Protein AF-0000000079815671 (afdb_homodimer)

Structure (mmCIF, N/CA/C/O backbone):
data_AF-0000000079815671-model_v1
#
loop_
_entity.id
_entity.type
_entity.pdbx_description
1 polymer '3-carboxyethylcatechol 2,3-dioxygenase'
#
loop_
_atom_site.group_PDB
_atom_site.id
_atom_site.type_symbol
_atom_site.label_atom_id
_atom_site.label_alt_id
_atom_site.label_comp_id
_atom_site.label_asym_id
_atom_site.label_entity_id
_atom_site.label_seq_id
_atom_site.pdbx_PDB_ins_code
_atom_site.Cartn_x
_atom_site.Cartn_y
_atom_site.Cartn_z
_atom_site.occupancy
_atom_site.B_iso_or_equiv
_atom_site.auth_seq_id
_atom_site.auth_comp_id
_atom_site.auth_asym_id
_atom_site.auth_atom_id
_atom_site.pdbx_PDB_model_num
ATOM 1 N N . MET A 1 1 ? -19.844 39.438 29.562 1 23.42 1 MET A N 1
ATOM 2 C CA . MET A 1 1 ? -19.922 39.5 28.094 1 23.42 1 MET A CA 1
ATOM 3 C C . MET A 1 1 ? -18.531 39.625 27.469 1 23.42 1 MET A C 1
ATOM 5 O O . MET A 1 1 ? -17.984 40.719 27.375 1 23.42 1 MET A O 1
ATOM 9 N N . ASP A 1 2 ? -17.484 38.938 27.938 1 27.78 2 ASP A N 1
ATOM 10 C CA . ASP A 1 2 ? -16.016 39.031 27.875 1 27.78 2 ASP A CA 1
ATOM 11 C C . ASP A 1 2 ? -15.547 39.156 26.422 1 27.78 2 ASP A C 1
ATOM 13 O O . ASP A 1 2 ? -15.938 38.375 25.562 1 27.78 2 ASP A O 1
ATOM 17 N N . GLY A 1 3 ? -15.336 40.375 25.938 1 29.77 3 GLY A N 1
ATOM 18 C CA . GLY A 1 3 ? -15.031 40.969 24.656 1 29.77 3 GLY A CA 1
ATOM 19 C C . GLY A 1 3 ? -14 40.188 23.859 1 29.77 3 GLY A C 1
ATOM 20 O O . GLY A 1 3 ? -12.812 40.188 24.203 1 29.77 3 GLY A O 1
ATOM 21 N N . ALA A 1 4 ? -14.164 39 23.328 1 38.28 4 ALA A N 1
ATOM 22 C CA . ALA A 1 4 ? -13.406 38.062 22.484 1 38.28 4 ALA A CA 1
ATOM 23 C C . ALA A 1 4 ? -12.594 38.812 21.438 1 38.28 4 ALA A C 1
ATOM 25 O O . ALA A 1 4 ? -13.141 39.656 20.703 1 38.28 4 ALA A O 1
ATOM 26 N N . ASN A 1 5 ? -11.336 39.25 21.562 1 38.53 5 ASN A N 1
ATOM 27 C CA . ASN A 1 5 ? -10.508 40.156 20.75 1 38.53 5 ASN A CA 1
ATOM 28 C C . ASN A 1 5 ? -10.82 40 19.266 1 38.53 5 ASN A C 1
ATOM 30 O O . ASN A 1 5 ? -10.984 38.875 18.766 1 38.53 5 ASN A O 1
ATOM 34 N N . GLY A 1 6 ? -11.625 40.812 18.531 1 43.56 6 GLY A N 1
ATOM 35 C CA . GLY A 1 6 ? -12.258 41.125 17.266 1 43.56 6 GLY A CA 1
ATOM 36 C C . GLY A 1 6 ? -11.414 40.75 16.062 1 43.56 6 GLY A C 1
ATOM 37 O O . GLY A 1 6 ? -11.586 41.281 14.977 1 43.56 6 GLY A O 1
ATOM 38 N N . GLY A 1 7 ? -10.148 40.188 16.219 1 52.72 7 GLY A N 1
ATOM 39 C CA . GLY A 1 7 ? -9.375 39.938 15.008 1 52.72 7 GLY A CA 1
ATOM 40 C C . GLY A 1 7 ? -10.047 38.969 14.062 1 52.72 7 GLY A C 1
ATOM 41 O O . GLY A 1 7 ? -11 38.281 14.438 1 52.72 7 GLY A O 1
ATOM 42 N N . LEU A 1 8 ? -9.758 39.094 12.672 1 72.12 8 LEU A N 1
ATOM 43 C CA . LEU A 1 8 ? -10.258 38.281 11.578 1 72.12 8 LEU A CA 1
ATOM 44 C C . LEU A 1 8 ? -10.078 36.781 11.898 1 72.12 8 LEU A C 1
ATOM 46 O O . LEU A 1 8 ? -9.102 36.406 12.539 1 72.12 8 LEU A O 1
ATOM 50 N N . ALA A 1 9 ? -11.172 36.125 11.891 1 80.5 9 ALA A N 1
ATOM 51 C CA . ALA A 1 9 ? -11.148 34.656 12.07 1 80.5 9 ALA A CA 1
ATOM 52 C C . ALA A 1 9 ? -9.852 34.062 11.539 1 80.5 9 ALA A C 1
ATOM 54 O O . ALA A 1 9 ? -9.469 34.312 10.391 1 80.5 9 ALA A O 1
ATOM 55 N N . GLY A 1 10 ? -9.062 33.406 12.531 1 89.25 10 GLY A N 1
ATOM 56 C CA . GLY A 1 10 ? -7.852 32.688 12.141 1 89.25 10 GLY A CA 1
ATOM 57 C C . GLY A 1 10 ? -6.598 33.531 12.297 1 89.25 10 GLY A C 1
ATOM 58 O O . GLY A 1 10 ? -5.504 33.094 11.938 1 89.25 10 GLY A O 1
ATOM 59 N N . SER A 1 11 ? -6.668 34.75 12.766 1 89.25 11 SER A N 1
ATOM 60 C CA . SER A 1 11 ? -5.535 35.688 12.828 1 89.25 11 SER A CA 1
ATOM 61 C C . SER A 1 11 ? -4.48 35.188 13.812 1 89.25 11 SER A C 1
ATOM 63 O O . SER A 1 11 ? -3.281 35.312 13.555 1 89.25 11 SER A O 1
ATOM 65 N N . ARG A 1 12 ? -4.953 34.719 14.961 1 90.38 12 ARG A N 1
ATOM 66 C CA . ARG A 1 12 ? -4.012 34.188 15.953 1 90.38 12 ARG A CA 1
ATOM 67 C C . ARG A 1 12 ? -3.219 33.031 15.391 1 90.38 12 ARG A C 1
ATOM 69 O O . ARG A 1 12 ? -2.01 32.938 15.602 1 90.38 12 ARG A O 1
ATOM 76 N N . PHE A 1 13 ? -3.873 32.156 14.805 1 93.75 13 PHE A N 1
ATOM 77 C CA . PHE A 1 13 ? -3.213 31.016 14.18 1 93.75 13 PHE A CA 1
ATOM 78 C C . PHE A 1 13 ? -2.229 31.484 13.109 1 93.75 13 PHE A C 1
ATOM 80 O O . PHE A 1 13 ? -1.101 31 13.039 1 93.75 13 PHE A O 1
ATOM 87 N N . SER A 1 14 ? -2.639 32.438 12.25 1 93.19 14 SER A N 1
ATOM 88 C CA . SER A 1 14 ? -1.789 32.969 11.188 1 93.19 14 SER A CA 1
ATOM 89 C C . SER A 1 14 ? -0.513 33.562 11.75 1 93.19 14 SER A C 1
ATOM 91 O O . SER A 1 14 ? 0.569 33.406 11.188 1 93.19 14 SER A O 1
ATOM 93 N N . GLU A 1 15 ? -0.64 34.281 12.812 1 94.25 15 GLU A N 1
ATOM 94 C CA . GLU A 1 15 ? 0.526 34.875 13.461 1 94.25 15 GLU A CA 1
ATOM 95 C C . GLU A 1 15 ? 1.474 33.812 13.984 1 94.25 15 GLU A C 1
ATOM 97 O O . GLU A 1 15 ? 2.695 33.938 13.875 1 94.25 15 GLU A O 1
ATOM 102 N N . ALA A 1 16 ? 0.922 32.781 14.562 1 94.88 16 ALA A N 1
ATOM 103 C CA . ALA A 1 16 ? 1.714 31.656 15.07 1 94.88 16 ALA A CA 1
ATOM 104 C C . ALA A 1 16 ? 2.453 30.953 13.93 1 94.88 16 ALA A C 1
ATOM 106 O O . ALA A 1 16 ? 3.592 30.516 14.102 1 94.88 16 ALA A O 1
ATOM 107 N N . LEU A 1 17 ? 1.837 30.844 12.844 1 95.19 17 LEU A N 1
ATOM 108 C CA . LEU A 1 17 ? 2.449 30.234 11.672 1 95.19 17 LEU A CA 1
ATOM 109 C C . LEU A 1 17 ? 3.643 31.047 11.188 1 95.19 17 LEU A C 1
ATOM 111 O O . LEU A 1 17 ? 4.66 30.484 10.781 1 95.19 17 LEU A O 1
ATOM 115 N N . ASP A 1 18 ? 3.477 32.375 11.203 1 95.25 18 ASP A N 1
ATOM 116 C CA . ASP A 1 18 ? 4.578 33.25 10.82 1 95.25 18 ASP A CA 1
ATOM 117 C C . ASP A 1 18 ? 5.785 33.062 11.727 1 95.25 18 ASP A C 1
ATOM 119 O O . ASP A 1 18 ? 6.922 33 11.258 1 95.25 18 ASP A O 1
ATOM 123 N N . LEU A 1 19 ? 5.5 32.969 12.969 1 94.25 19 LEU A N 1
ATOM 124 C CA . LEU A 1 19 ? 6.57 32.75 13.93 1 94.25 19 LEU A CA 1
ATOM 125 C C . LEU A 1 19 ? 7.223 31.391 13.734 1 94.25 19 LEU A C 1
ATOM 127 O O . LEU A 1 19 ? 8.445 31.266 13.836 1 94.25 19 LEU A O 1
ATOM 131 N N . ALA A 1 20 ? 6.426 30.391 13.477 1 96.12 20 ALA A N 1
ATOM 132 C CA . ALA A 1 20 ? 6.945 29.047 13.219 1 96.12 20 ALA A CA 1
ATOM 133 C C . ALA A 1 20 ? 7.805 29.031 11.961 1 96.12 20 ALA A C 1
ATOM 135 O O . ALA A 1 20 ? 8.828 28.344 11.914 1 96.12 20 ALA A O 1
ATOM 136 N N . ALA A 1 21 ? 7.387 29.75 10.953 1 96.88 21 ALA A N 1
ATOM 137 C CA . ALA A 1 21 ? 8.164 29.844 9.719 1 96.88 21 ALA A CA 1
ATOM 138 C C . ALA A 1 21 ? 9.539 30.438 9.984 1 96.88 21 ALA A C 1
ATOM 140 O O . ALA A 1 21 ? 10.539 29.984 9.422 1 96.88 21 ALA A O 1
ATOM 141 N N . ALA A 1 22 ? 9.547 31.453 10.812 1 96 22 ALA A N 1
ATOM 142 C CA . ALA A 1 22 ? 10.812 32.062 11.18 1 96 22 ALA A CA 1
ATOM 143 C C . ALA A 1 22 ? 11.711 31.094 11.922 1 96 22 ALA A C 1
ATOM 145 O O . ALA A 1 22 ? 12.93 31.078 11.719 1 96 22 ALA A O 1
ATOM 146 N N . GLU A 1 23 ? 11.133 30.297 12.75 1 95.88 23 GLU A N 1
ATOM 147 C CA . GLU A 1 23 ? 11.883 29.281 13.477 1 95.88 23 GLU A CA 1
ATOM 148 C C . GLU A 1 23 ? 12.43 28.219 12.531 1 95.88 23 GLU A C 1
ATOM 150 O O . GLU A 1 23 ? 13.555 27.734 12.703 1 95.88 23 GLU A O 1
ATOM 155 N N . VAL A 1 24 ? 11.641 27.766 11.562 1 97.44 24 VAL A N 1
ATOM 156 C CA . VAL A 1 24 ? 12.07 26.797 10.562 1 97.44 24 VAL A CA 1
ATOM 157 C C . VAL A 1 24 ? 13.25 27.359 9.773 1 97.44 24 VAL A C 1
ATOM 159 O O . VAL A 1 24 ? 14.234 26.656 9.523 1 97.44 24 VAL A O 1
ATOM 162 N N . ALA A 1 25 ? 13.148 28.641 9.438 1 96.5 25 ALA A N 1
ATOM 163 C CA . ALA A 1 25 ? 14.234 29.297 8.703 1 96.5 25 ALA A CA 1
ATOM 164 C C . ALA A 1 25 ? 15.523 29.312 9.523 1 96.5 25 ALA A C 1
ATOM 166 O O . ALA A 1 25 ? 16.609 29.078 8.984 1 96.5 25 ALA A O 1
ATOM 167 N N . ARG A 1 26 ? 15.391 29.562 10.773 1 96.12 26 ARG A N 1
ATOM 168 C CA . ARG A 1 26 ? 16.562 29.578 11.656 1 96.12 26 ARG A CA 1
ATOM 169 C C . ARG A 1 26 ? 17.156 28.188 11.797 1 96.12 26 ARG A C 1
ATOM 171 O O . ARG A 1 26 ? 18.375 28.031 11.805 1 96.12 26 ARG A O 1
ATOM 178 N N . PHE A 1 27 ? 16.297 27.203 11.977 1 96.69 27 PHE A N 1
ATOM 179 C CA . PHE A 1 27 ? 16.75 25.828 12.078 1 96.69 27 PHE A CA 1
ATOM 180 C C . PHE A 1 27 ? 17.453 25.391 10.805 1 96.69 27 PHE A C 1
ATOM 182 O O . PHE A 1 27 ? 18.391 24.594 10.852 1 96.69 27 PHE A O 1
ATOM 189 N N . SER A 1 28 ? 16.969 25.891 9.602 1 97.31 28 SER A N 1
ATOM 190 C CA . SER A 1 28 ? 17.547 25.625 8.289 1 97.31 28 SER A CA 1
ATOM 191 C C . SER A 1 28 ? 17.656 24.125 8.016 1 97.31 28 SER A C 1
ATOM 193 O O . SER A 1 28 ? 18.75 23.609 7.824 1 97.31 28 SER A O 1
ATOM 195 N N . PRO A 1 29 ? 16.5 23.453 7.973 1 98 29 PRO A N 1
ATOM 196 C CA . PRO A 1 29 ? 16.562 22.016 7.754 1 98 29 PRO A CA 1
ATOM 197 C C . PRO A 1 29 ? 17.266 21.641 6.449 1 98 29 PRO A C 1
ATOM 199 O O . PRO A 1 29 ? 17.125 22.344 5.445 1 98 29 PRO A O 1
ATOM 202 N N . GLU A 1 30 ? 17.969 20.531 6.445 1 98.69 30 GLU A N 1
ATOM 203 C CA . GLU A 1 30 ? 18.641 19.969 5.266 1 98.69 30 GLU A CA 1
ATOM 204 C C . GLU A 1 30 ? 17.812 18.859 4.637 1 98.69 30 GLU A C 1
ATOM 206 O O . GLU A 1 30 ? 18.047 18.469 3.494 1 98.69 30 GLU A O 1
ATOM 211 N N . LEU A 1 31 ? 16.875 18.391 5.398 1 98.75 31 LEU A N 1
ATOM 212 C CA . LEU A 1 31 ? 15.891 17.391 4.977 1 98.75 31 LEU A CA 1
ATOM 213 C C . LEU A 1 31 ? 14.594 17.547 5.758 1 98.75 31 LEU A C 1
ATOM 215 O O . LEU A 1 31 ? 14.609 17.766 6.969 1 98.75 31 LEU A O 1
ATOM 219 N N . VAL A 1 32 ? 13.492 17.438 5.051 1 98.81 32 VAL A N 1
ATOM 220 C CA . VAL A 1 32 ? 12.188 17.391 5.703 1 98.81 32 VAL A CA 1
ATOM 221 C C . VAL A 1 32 ? 11.523 16.047 5.418 1 98.81 32 VAL A C 1
ATOM 223 O O . VAL A 1 32 ? 11.336 15.672 4.258 1 98.81 32 VAL A O 1
ATOM 226 N N . VAL A 1 33 ? 11.289 15.266 6.43 1 98.94 33 VAL A N 1
ATOM 227 C CA . VAL A 1 33 ? 10.391 14.117 6.305 1 98.94 33 VAL A CA 1
ATOM 228 C C . VAL A 1 33 ? 8.961 14.555 6.598 1 98.94 33 VAL A C 1
ATOM 230 O O . VAL A 1 33 ? 8.648 14.992 7.711 1 98.94 33 VAL A O 1
ATOM 233 N N . PHE A 1 34 ? 8.125 14.5 5.605 1 98.94 34 PHE A N 1
ATOM 234 C CA . PHE A 1 34 ? 6.793 15.086 5.68 1 98.94 34 PHE A CA 1
ATOM 235 C C . PHE A 1 34 ? 5.723 14 5.656 1 98.94 34 PHE A C 1
ATOM 237 O O . PHE A 1 34 ? 5.52 13.344 4.637 1 98.94 34 PHE A O 1
ATOM 244 N N . PHE A 1 35 ? 5.039 13.797 6.809 1 98.94 35 PHE A N 1
ATOM 245 C CA . PHE A 1 35 ? 3.861 12.945 6.898 1 98.94 35 PHE A CA 1
ATOM 246 C C . PHE A 1 35 ? 2.598 13.734 6.57 1 98.94 35 PHE A C 1
ATOM 248 O O . PHE A 1 35 ? 2.234 14.664 7.293 1 98.94 35 PHE A O 1
ATOM 255 N N . GLY A 1 36 ? 1.907 13.391 5.453 1 98.81 36 GLY A N 1
ATOM 256 C CA . GLY A 1 36 ? 0.735 14.148 5.051 1 98.81 36 GLY A CA 1
ATOM 257 C C . GLY A 1 36 ? -0.412 13.273 4.578 1 98.81 36 GLY A C 1
ATOM 258 O O . GLY A 1 36 ? -0.227 12.086 4.32 1 98.81 36 GLY A O 1
ATOM 259 N N . PRO A 1 37 ? -1.612 13.844 4.586 1 97.75 37 PRO A N 1
ATOM 260 C CA . PRO A 1 37 ? -2.783 13.148 4.043 1 97.75 37 PRO A CA 1
ATOM 261 C C . PRO A 1 37 ? -2.926 13.336 2.531 1 97.75 37 PRO A C 1
ATOM 263 O O . PRO A 1 37 ? -2.137 14.055 1.915 1 97.75 37 PRO A O 1
ATOM 266 N N . ASP A 1 38 ? -3.77 12.617 1.952 1 95.62 38 ASP A N 1
ATOM 267 C CA . ASP A 1 38 ? -4.246 12.781 0.582 1 95.62 38 ASP A CA 1
ATOM 268 C C . ASP A 1 38 ? -5.766 12.906 0.54 1 95.62 38 ASP A C 1
ATOM 270 O O . ASP A 1 38 ? -6.48 12.055 1.08 1 95.62 38 ASP A O 1
ATOM 274 N N . HIS A 1 39 ? -6.258 13.938 -0.057 1 91.44 39 HIS A N 1
ATOM 275 C CA . HIS A 1 39 ? -7.695 14.172 -0.12 1 91.44 39 HIS A CA 1
ATOM 276 C C . HIS A 1 39 ? -8.297 13.562 -1.382 1 91.44 39 HIS A C 1
ATOM 278 O O . HIS A 1 39 ? -9.062 14.219 -2.09 1 91.44 39 HIS A O 1
ATOM 284 N N . VAL A 1 40 ? -7.934 12.406 -1.574 1 88.88 40 VAL A N 1
ATOM 285 C CA . VAL A 1 40 ? -8.406 11.609 -2.701 1 88.88 40 VAL A CA 1
ATOM 286 C C . VAL A 1 40 ? -8.094 12.328 -4.012 1 88.88 40 VAL A C 1
ATOM 288 O O . VAL A 1 40 ? -8.977 12.516 -4.848 1 88.88 40 VAL A O 1
ATOM 291 N N . ARG A 1 41 ? -6.871 12.797 -4.059 1 89.12 41 ARG A N 1
ATOM 292 C CA . ARG A 1 41 ? -6.41 13.477 -5.266 1 89.12 41 ARG A CA 1
ATOM 293 C C . ARG A 1 41 ? -5.363 12.641 -5.996 1 89.12 41 ARG A C 1
ATOM 295 O O . ARG A 1 41 ? -5.562 12.25 -7.148 1 89.12 41 ARG A O 1
ATOM 302 N N . ALA A 1 42 ? -4.348 12.375 -5.25 1 91.81 42 ALA A N 1
ATOM 303 C CA . ALA A 1 42 ? -3.289 11.562 -5.848 1 91.81 42 ALA A CA 1
ATOM 304 C C . ALA A 1 42 ? -3.709 10.102 -5.949 1 91.81 42 ALA A C 1
ATOM 306 O O . ALA A 1 42 ? -3.389 9.43 -6.93 1 91.81 42 ALA A O 1
ATOM 307 N N . PHE A 1 43 ? -4.359 9.641 -4.93 1 95.06 43 PHE A N 1
ATOM 308 C CA . PHE A 1 43 ? -4.738 8.234 -4.832 1 95.06 43 PHE A CA 1
ATOM 309 C C . PHE A 1 43 ? -6.254 8.078 -4.887 1 95.06 43 PHE A C 1
ATOM 311 O O . PHE A 1 43 ? -6.93 8.156 -3.861 1 95.06 43 PHE A O 1
ATOM 318 N N . VAL A 1 44 ? -6.75 7.75 -6.027 1 93.25 44 VAL A N 1
ATOM 319 C CA . VAL A 1 44 ? -8.195 7.668 -6.242 1 93.25 44 VAL A CA 1
ATOM 320 C C . VAL A 1 44 ? -8.609 6.207 -6.41 1 93.25 44 VAL A C 1
ATOM 322 O O . VAL A 1 44 ? -9.266 5.641 -5.539 1 93.25 44 VAL A O 1
ATOM 325 N N . ASP A 1 45 ? -7.988 5.551 -7.391 1 94.19 45 ASP A N 1
ATOM 326 C CA . ASP A 1 45 ? -8.375 4.18 -7.707 1 94.19 45 ASP A CA 1
ATOM 327 C C . ASP A 1 45 ? -7.492 3.178 -6.969 1 94.19 45 ASP A C 1
ATOM 329 O O . ASP A 1 45 ? -7.883 2.027 -6.766 1 94.19 45 ASP A O 1
ATOM 333 N N . VAL A 1 46 ? -6.297 3.611 -6.684 1 96.88 46 VAL A N 1
ATOM 334 C CA . VAL A 1 46 ? -5.34 2.855 -5.883 1 96.88 46 VAL A CA 1
ATOM 335 C C . VAL A 1 46 ? -4.984 3.639 -4.625 1 96.88 46 VAL A C 1
ATOM 337 O O . VAL A 1 46 ? -4.281 4.648 -4.691 1 96.88 46 VAL A O 1
ATOM 340 N N . VAL A 1 47 ? -5.449 3.172 -3.518 1 97.94 47 VAL A N 1
ATOM 341 C CA . VAL A 1 47 ? -5.363 3.943 -2.283 1 97.94 47 VAL A CA 1
ATOM 342 C C . VAL A 1 47 ? -4.492 3.201 -1.27 1 97.94 47 VAL A C 1
ATOM 344 O O . VAL A 1 47 ? -4.969 2.299 -0.579 1 97.94 47 VAL A O 1
ATOM 347 N N . PRO A 1 48 ? -3.26 3.605 -1.115 1 98.69 48 PRO A N 1
ATOM 348 C CA . PRO A 1 48 ? -2.375 2.977 -0.132 1 98.69 48 PRO A CA 1
ATOM 349 C C . PRO A 1 48 ? -2.664 3.432 1.297 1 98.69 48 PRO A C 1
ATOM 351 O O . PRO A 1 48 ? -3.066 4.578 1.515 1 98.69 48 PRO A O 1
ATOM 354 N N . SER A 1 49 ? -2.422 2.508 2.254 1 98.62 49 SER A N 1
ATOM 355 C CA . SER A 1 49 ? -2.428 2.916 3.654 1 98.62 49 SER A CA 1
ATOM 356 C C . SER A 1 49 ? -1.237 3.814 3.973 1 98.62 49 SER A C 1
ATOM 358 O O . SER A 1 49 ? -1.371 4.793 4.711 1 98.62 49 SER A O 1
ATOM 360 N N . VAL A 1 50 ? -0.102 3.408 3.488 1 98.94 50 VAL A N 1
ATOM 361 C CA . VAL A 1 50 ? 1.163 4.117 3.662 1 98.94 50 VAL A CA 1
ATOM 362 C C . VAL A 1 50 ? 1.917 4.16 2.334 1 98.94 50 VAL A C 1
ATOM 364 O O . VAL A 1 50 ? 2.164 3.119 1.719 1 98.94 50 VAL A O 1
ATOM 367 N N . ALA A 1 51 ? 2.289 5.316 1.88 1 98.94 51 ALA A N 1
ATOM 368 C CA . ALA A 1 51 ? 3.07 5.445 0.652 1 98.94 51 ALA A CA 1
ATOM 369 C C . ALA A 1 51 ? 4.312 6.305 0.879 1 98.94 51 ALA A C 1
ATOM 371 O O . ALA A 1 51 ? 4.223 7.398 1.441 1 98.94 51 ALA A O 1
ATOM 372 N N . VAL A 1 52 ? 5.449 5.793 0.539 1 98.94 52 VAL A N 1
ATOM 373 C CA . VAL A 1 52 ? 6.672 6.582 0.44 1 98.94 52 VAL A CA 1
ATOM 374 C C . VAL A 1 52 ? 6.859 7.066 -0.996 1 98.94 52 VAL A C 1
ATOM 376 O O . VAL A 1 52 ? 6.891 6.262 -1.93 1 98.94 52 VAL A O 1
ATOM 379 N N . VAL A 1 53 ? 6.973 8.312 -1.155 1 98.88 53 VAL A N 1
ATOM 380 C CA . VAL A 1 53 ? 6.961 8.93 -2.479 1 98.88 53 VAL A CA 1
ATOM 381 C C . VAL A 1 53 ? 8.383 9.281 -2.898 1 98.88 53 VAL A C 1
ATOM 383 O O . VAL A 1 53 ? 9.117 9.938 -2.148 1 98.88 53 VAL A O 1
ATOM 386 N N . ARG A 1 54 ? 8.742 8.922 -4.121 1 98.5 54 ARG A N 1
ATOM 387 C CA . ARG A 1 54 ? 10.117 9.062 -4.59 1 98.5 54 ARG A CA 1
ATOM 388 C C . ARG A 1 54 ? 10.266 10.266 -5.504 1 98.5 54 ARG A C 1
ATOM 390 O O . ARG A 1 54 ? 11.383 10.734 -5.754 1 98.5 54 ARG A O 1
ATOM 397 N N . SER A 1 55 ? 9.203 10.727 -6.062 1 98.56 55 SER A N 1
ATOM 398 C CA . SER A 1 55 ? 9.109 11.961 -6.828 1 98.56 55 SER A CA 1
ATOM 399 C C . SER A 1 55 ? 7.699 12.547 -6.758 1 98.56 55 SER A C 1
ATOM 401 O O . SER A 1 55 ? 6.715 11.812 -6.758 1 98.56 55 SER A O 1
ATOM 403 N N . ALA A 1 56 ? 7.672 13.852 -6.625 1 98.56 56 ALA A N 1
ATOM 404 C CA . ALA A 1 56 ? 6.375 14.469 -6.359 1 98.56 56 ALA A CA 1
ATOM 405 C C . ALA A 1 56 ? 6.258 15.82 -7.051 1 98.56 56 ALA A C 1
ATOM 407 O O . ALA A 1 56 ? 7.258 16.531 -7.227 1 98.56 56 ALA A O 1
ATOM 408 N N . VAL A 1 57 ? 5.062 16.141 -7.414 1 98.12 57 VAL A N 1
ATOM 409 C CA . VAL A 1 57 ? 4.711 17.453 -7.934 1 98.12 57 VAL A CA 1
ATOM 410 C C . VAL A 1 57 ? 3.551 18.047 -7.125 1 98.12 57 VAL A C 1
ATOM 412 O O . VAL A 1 57 ? 2.748 17.297 -6.559 1 98.12 57 VAL A O 1
ATOM 415 N N . GLY A 1 58 ? 3.562 19.312 -7.039 1 97.88 58 GLY A N 1
ATOM 416 C CA . GLY A 1 58 ? 2.414 19.953 -6.418 1 97.88 58 GLY A CA 1
ATOM 417 C C . GLY A 1 58 ? 1.146 19.828 -7.238 1 97.88 58 GLY A C 1
ATOM 418 O O . GLY A 1 58 ? 1.179 19.953 -8.461 1 97.88 58 GLY A O 1
ATOM 419 N N . TYR A 1 59 ? 0.097 19.594 -6.543 1 95.75 59 TYR A N 1
ATOM 420 C CA . TYR A 1 59 ? -1.187 19.391 -7.211 1 95.75 59 TYR A CA 1
ATOM 421 C C . TYR A 1 59 ? -1.727 20.719 -7.746 1 95.75 59 TYR A C 1
ATOM 423 O O . TYR A 1 59 ? -2.459 20.734 -8.742 1 95.75 59 TYR A O 1
ATOM 431 N N . GLY A 1 60 ? -1.429 21.875 -7.152 1 94.25 60 GLY A N 1
ATOM 432 C CA . GLY A 1 60 ? -1.877 23.172 -7.594 1 94.25 60 GLY A CA 1
ATOM 433 C C . GLY A 1 60 ? -3.279 23.516 -7.129 1 94.25 60 GLY A C 1
ATOM 434 O O . GLY A 1 60 ? -3.953 24.359 -7.73 1 94.25 60 GLY A O 1
ATOM 435 N N . ASP A 1 61 ? -3.707 22.828 -6.082 1 91.38 61 ASP A N 1
ATOM 436 C CA . ASP A 1 61 ? -5.043 23.109 -5.562 1 91.38 61 ASP A CA 1
ATOM 437 C C . ASP A 1 61 ? -4.973 24.047 -4.355 1 91.38 61 ASP A C 1
ATOM 439 O O . ASP A 1 61 ? -3.912 24.203 -3.746 1 91.38 61 ASP A O 1
ATOM 443 N N . TRP A 1 62 ? -6.02 24.844 -4.059 1 90.5 62 TRP A N 1
ATOM 444 C CA . TRP A 1 62 ? -6.191 25.719 -2.896 1 90.5 62 TRP A CA 1
ATOM 445 C C . TRP A 1 62 ? -5.074 26.75 -2.818 1 90.5 62 TRP A C 1
ATOM 447 O O . TRP A 1 62 ? -4.508 26.984 -1.749 1 90.5 62 TRP A O 1
ATOM 457 N N . GLY A 1 63 ? -4.664 27.203 -3.879 1 90.81 63 GLY A N 1
ATOM 458 C CA . GLY A 1 63 ? -3.699 28.281 -3.939 1 90.81 63 GLY A CA 1
ATOM 459 C C . GLY A 1 63 ? -2.262 27.812 -3.822 1 90.81 63 GLY A C 1
ATOM 460 O O . GLY A 1 63 ? -1.339 28.625 -3.771 1 90.81 63 GLY A O 1
ATOM 461 N N . THR A 1 64 ? -2.029 26.484 -3.744 1 94 64 THR A N 1
ATOM 462 C CA . THR A 1 64 ? -0.67 25.953 -3.693 1 94 64 THR A CA 1
ATOM 463 C C . THR A 1 64 ? -0.08 25.844 -5.098 1 94 64 THR A C 1
ATOM 465 O O . THR A 1 64 ? -0.817 25.734 -6.078 1 94 64 THR A O 1
ATOM 468 N N . PRO A 1 65 ? 1.181 26.031 -5.219 1 94.19 65 PRO A N 1
ATOM 469 C CA . PRO A 1 65 ? 1.805 25.969 -6.543 1 94.19 65 PRO A CA 1
ATOM 470 C C . PRO A 1 65 ? 1.796 24.562 -7.141 1 94.19 65 PRO A C 1
ATOM 472 O O . PRO A 1 65 ? 1.706 23.578 -6.406 1 94.19 65 PRO A O 1
ATOM 475 N N . ASP A 1 66 ? 1.786 24.625 -8.5 1 94.56 66 ASP A N 1
ATOM 476 C CA . ASP A 1 66 ? 2.051 23.422 -9.266 1 94.56 66 ASP A CA 1
ATOM 477 C C . ASP A 1 66 ? 3.5 23.375 -9.742 1 94.56 66 ASP A C 1
ATOM 479 O O . ASP A 1 66 ? 4.043 24.391 -10.188 1 94.56 66 ASP A O 1
ATOM 483 N N . GLY A 1 67 ? 4.293 22.438 -9.344 1 96.62 67 GLY A N 1
ATOM 484 C CA . GLY A 1 67 ? 5.703 22.281 -9.672 1 96.62 67 GLY A CA 1
ATOM 485 C C . GLY A 1 67 ? 6.359 21.125 -8.945 1 96.62 67 GLY A C 1
ATOM 486 O O . GLY A 1 67 ? 5.719 20.453 -8.133 1 96.62 67 GLY A O 1
ATOM 487 N N . ASP A 1 68 ? 7.59 20.969 -9.273 1 98 68 ASP A N 1
ATOM 488 C CA . ASP A 1 68 ? 8.305 19.828 -8.711 1 98 68 ASP A CA 1
ATOM 489 C C . ASP A 1 68 ? 8.758 20.125 -7.281 1 98 68 ASP A C 1
ATOM 491 O O . ASP A 1 68 ? 9.281 21.188 -6.988 1 98 68 ASP A O 1
ATOM 495 N N . TYR A 1 69 ? 8.469 19.234 -6.355 1 98.62 69 TYR A N 1
ATOM 496 C CA . TYR A 1 69 ? 9.195 19.203 -5.09 1 98.62 69 TYR A CA 1
ATOM 497 C C . TYR A 1 69 ? 10.617 18.672 -5.289 1 98.62 69 TYR A C 1
ATOM 499 O O . TYR A 1 69 ? 10.906 18 -6.277 1 98.62 69 TYR A O 1
ATOM 507 N N . ASP A 1 70 ? 11.539 19.078 -4.465 1 98.69 70 ASP A N 1
ATOM 508 C CA . ASP A 1 70 ? 12.844 18.438 -4.391 1 98.69 70 ASP A CA 1
ATOM 509 C C . ASP A 1 70 ? 12.797 17.203 -3.484 1 98.69 70 ASP A C 1
ATOM 511 O O . ASP A 1 70 ? 13.148 17.281 -2.307 1 98.69 70 ASP A O 1
ATOM 515 N N . VAL A 1 71 ? 12.43 16.078 -4.012 1 98.88 71 VAL A N 1
ATOM 516 C CA . VAL A 1 71 ? 12.383 14.844 -3.229 1 98.88 71 VAL A CA 1
ATOM 517 C C . VAL A 1 71 ? 13.758 14.188 -3.211 1 98.88 71 VAL A C 1
ATOM 519 O O . VAL A 1 71 ? 14.383 14 -4.258 1 98.88 71 VAL A O 1
ATOM 522 N N . ASP A 1 72 ? 14.25 13.93 -2.062 1 98.81 72 ASP A N 1
ATOM 523 C CA . ASP A 1 72 ? 15.469 13.148 -1.911 1 98.81 72 ASP A CA 1
ATOM 524 C C . ASP A 1 72 ? 15.211 11.664 -2.133 1 98.81 72 ASP A C 1
ATOM 526 O O . ASP A 1 72 ? 14.953 10.922 -1.181 1 98.81 72 ASP A O 1
ATOM 530 N N . ARG A 1 73 ? 15.352 11.242 -3.324 1 98.5 73 ARG A N 1
ATOM 531 C CA . ARG A 1 73 ? 14.961 9.898 -3.74 1 98.5 73 ARG A CA 1
ATOM 532 C C . ARG A 1 73 ? 15.758 8.844 -2.984 1 98.5 73 ARG A C 1
ATOM 534 O O . ARG A 1 73 ? 15.219 7.805 -2.602 1 98.5 73 ARG A O 1
ATOM 541 N N . GLU A 1 74 ? 16.984 9.062 -2.824 1 98.38 74 GLU A N 1
ATOM 542 C CA . GLU A 1 74 ? 17.844 8.094 -2.139 1 98.38 74 GLU A CA 1
ATOM 543 C C . GLU A 1 74 ? 17.359 7.855 -0.708 1 98.38 74 GLU A C 1
ATOM 545 O O . GLU A 1 74 ? 17.25 6.707 -0.271 1 98.38 74 GLU A O 1
ATOM 550 N N . THR A 1 75 ? 17.078 8.93 -0.005 1 98.88 75 THR A N 1
ATOM 551 C CA . THR A 1 75 ? 16.578 8.797 1.358 1 98.88 75 THR A CA 1
ATOM 552 C C . THR A 1 75 ? 15.188 8.164 1.362 1 98.88 75 THR A C 1
ATOM 554 O O . THR A 1 75 ? 14.867 7.348 2.229 1 98.88 75 THR A O 1
ATOM 557 N N . ALA A 1 76 ? 14.359 8.555 0.406 1 98.88 76 ALA A N 1
ATOM 558 C CA . ALA A 1 76 ? 13.031 7.945 0.292 1 98.88 76 ALA A CA 1
ATOM 559 C C . ALA A 1 76 ? 13.133 6.434 0.124 1 98.88 76 ALA A C 1
ATOM 561 O O . ALA A 1 76 ? 12.414 5.68 0.784 1 98.88 76 ALA A O 1
ATOM 562 N N . ASP A 1 77 ? 14.047 5.977 -0.701 1 98.5 77 ASP A N 1
ATOM 563 C CA . ASP A 1 77 ? 14.25 4.551 -0.926 1 98.5 77 ASP A CA 1
ATOM 564 C C . ASP A 1 77 ? 14.727 3.857 0.348 1 98.5 77 ASP A C 1
ATOM 566 O O . ASP A 1 77 ? 14.266 2.764 0.677 1 98.5 77 ASP A O 1
ATOM 570 N N . SER A 1 78 ? 15.641 4.512 0.98 1 98.62 78 SER A N 1
ATOM 571 C CA . SER A 1 78 ? 16.172 3.947 2.217 1 98.62 78 SER A CA 1
ATOM 572 C C . SER A 1 78 ? 15.086 3.83 3.281 1 98.62 78 SER A C 1
ATOM 574 O O . SER A 1 78 ? 15.031 2.836 4.008 1 98.62 78 SER A O 1
ATOM 576 N N . VAL A 1 79 ? 14.227 4.793 3.379 1 98.94 79 VAL A N 1
ATOM 577 C CA . VAL A 1 79 ? 13.117 4.785 4.324 1 98.94 79 VAL A CA 1
ATOM 578 C C . VAL A 1 79 ? 12.141 3.674 3.961 1 98.94 79 VAL A C 1
ATOM 580 O O . VAL A 1 79 ? 11.672 2.939 4.836 1 98.94 79 VAL A O 1
ATOM 583 N N . ALA A 1 80 ? 11.844 3.541 2.695 1 98.88 80 ALA A N 1
ATOM 584 C CA . ALA A 1 80 ? 10.93 2.49 2.25 1 98.88 80 ALA A CA 1
ATOM 585 C C . ALA A 1 80 ? 11.453 1.11 2.646 1 98.88 80 ALA A C 1
ATOM 587 O O . ALA A 1 80 ? 10.703 0.285 3.172 1 98.88 80 ALA A O 1
ATOM 588 N N . VAL A 1 81 ? 12.703 0.899 2.432 1 98.44 81 VAL A N 1
ATOM 589 C CA . VAL A 1 81 ? 13.312 -0.383 2.766 1 98.44 81 VAL A CA 1
ATOM 590 C C . VAL A 1 81 ? 13.234 -0.619 4.273 1 98.44 81 VAL A C 1
ATOM 592 O O . VAL A 1 81 ? 12.875 -1.711 4.719 1 98.44 81 VAL A O 1
ATOM 595 N N . ALA A 1 82 ? 13.547 0.412 5.02 1 98.69 82 ALA A N 1
ATOM 596 C CA . ALA A 1 82 ? 13.508 0.294 6.473 1 98.69 82 ALA A CA 1
ATOM 597 C C . ALA A 1 82 ? 12.102 -0.049 6.961 1 98.69 82 ALA A C 1
ATOM 599 O O . ALA A 1 82 ? 11.938 -0.877 7.859 1 98.69 82 ALA A O 1
ATOM 600 N N . LEU A 1 83 ? 11.141 0.611 6.391 1 98.81 83 LEU A N 1
ATOM 601 C CA . LEU A 1 83 ? 9.758 0.35 6.77 1 98.81 83 LEU A CA 1
ATOM 602 C C . LEU A 1 83 ? 9.352 -1.072 6.402 1 98.81 83 LEU A C 1
ATOM 604 O O . LEU A 1 83 ? 8.773 -1.79 7.223 1 98.81 83 LEU A O 1
ATOM 608 N N . LEU A 1 84 ? 9.688 -1.514 5.25 1 98.38 84 LEU A N 1
ATOM 609 C CA . LEU A 1 84 ? 9.359 -2.865 4.809 1 98.38 84 LEU A CA 1
ATOM 610 C C . LEU A 1 84 ? 9.977 -3.904 5.738 1 98.38 84 LEU A C 1
ATOM 612 O O . LEU A 1 84 ? 9.305 -4.859 6.141 1 98.38 84 LEU A O 1
ATOM 616 N N . GLU A 1 85 ? 11.156 -3.688 6.129 1 97.19 85 GLU A N 1
ATOM 617 C CA . GLU A 1 85 ? 11.875 -4.625 6.988 1 97.19 85 GLU A CA 1
ATOM 618 C C . GLU A 1 85 ? 11.289 -4.648 8.391 1 97.19 85 GLU A C 1
ATOM 620 O O . GLU A 1 85 ? 11.5 -5.602 9.148 1 97.19 85 GLU A O 1
ATOM 625 N N . SER A 1 86 ? 10.555 -3.607 8.672 1 97.62 86 SER A N 1
ATOM 626 C CA . SER A 1 86 ? 9.969 -3.531 10.008 1 97.62 86 SER A CA 1
ATOM 627 C C . SER A 1 86 ? 8.516 -3.98 10 1 97.62 86 SER A C 1
ATOM 629 O O . SER A 1 86 ? 7.816 -3.855 11.008 1 97.62 86 SER A O 1
ATOM 631 N N . GLY A 1 87 ? 8.055 -4.441 8.891 1 97.62 87 GLY A N 1
ATOM 632 C CA . GLY A 1 87 ? 6.723 -5.02 8.844 1 97.62 87 GLY A CA 1
ATOM 633 C C . GLY A 1 87 ? 5.668 -4.043 8.352 1 97.62 87 GLY A C 1
ATOM 634 O O . GLY A 1 87 ? 4.469 -4.293 8.5 1 97.62 87 GLY A O 1
ATOM 635 N N . VAL A 1 88 ? 6.07 -2.887 7.832 1 98.62 88 VAL A N 1
ATOM 636 C CA . VAL A 1 88 ? 5.141 -1.961 7.191 1 98.62 88 VAL A CA 1
ATOM 637 C C . VAL A 1 88 ? 5.086 -2.236 5.691 1 98.62 88 VAL A C 1
ATOM 639 O O . VAL A 1 88 ? 6.094 -2.107 4.992 1 98.62 88 VAL A O 1
ATOM 642 N N . ASP A 1 89 ? 3.975 -2.596 5.188 1 98.69 89 ASP A N 1
ATOM 643 C CA . ASP A 1 89 ? 3.801 -2.912 3.775 1 98.69 89 ASP A CA 1
ATOM 644 C C . ASP A 1 89 ? 3.58 -1.646 2.951 1 98.69 89 ASP A C 1
ATOM 646 O O . ASP A 1 89 ? 2.459 -1.365 2.523 1 98.69 89 ASP A O 1
ATOM 650 N N . VAL A 1 90 ? 4.617 -0.976 2.643 1 98.56 90 VAL A N 1
ATOM 651 C CA . VAL A 1 90 ? 4.543 0.356 2.051 1 98.56 90 VAL A CA 1
ATOM 652 C C . VAL A 1 90 ? 4.254 0.243 0.557 1 98.56 90 VAL A C 1
ATOM 654 O O . VAL A 1 90 ? 4.574 -0.769 -0.07 1 98.56 90 VAL A O 1
ATOM 657 N N . THR A 1 91 ? 3.596 1.205 0.065 1 98.75 91 THR A N 1
ATOM 658 C CA . THR A 1 91 ? 3.539 1.515 -1.359 1 98.75 91 THR A CA 1
ATOM 659 C C . THR A 1 91 ? 4.629 2.514 -1.739 1 98.75 91 THR A C 1
ATOM 661 O O . THR A 1 91 ? 4.867 3.482 -1.016 1 98.75 91 THR A O 1
ATOM 664 N N . VAL A 1 92 ? 5.309 2.254 -2.807 1 98.62 92 VAL A N 1
ATOM 665 C CA . VAL A 1 92 ? 6.273 3.223 -3.32 1 98.62 92 VAL A CA 1
ATOM 666 C C . VAL A 1 92 ? 5.676 3.963 -4.516 1 98.62 92 VAL A C 1
ATOM 668 O O . VAL A 1 92 ? 5.148 3.34 -5.438 1 98.62 92 VAL A O 1
ATOM 671 N N . GLY A 1 93 ? 5.695 5.27 -4.41 1 98.31 93 GLY A N 1
ATOM 672 C CA . GLY A 1 93 ? 5.082 6.078 -5.457 1 98.31 93 GLY A CA 1
ATOM 673 C C . GLY A 1 93 ? 6.078 6.949 -6.195 1 98.31 93 GLY A C 1
ATOM 674 O O . GLY A 1 93 ? 6.969 7.543 -5.582 1 98.31 93 GLY A O 1
ATOM 675 N N . ASP A 1 94 ? 5.918 7.043 -7.52 1 97.69 94 ASP A N 1
ATOM 676 C CA . ASP A 1 94 ? 6.652 7.961 -8.391 1 97.69 94 ASP A CA 1
ATOM 677 C C . ASP A 1 94 ? 5.707 8.953 -9.062 1 97.69 94 ASP A C 1
ATOM 679 O O . ASP A 1 94 ? 4.594 8.594 -9.453 1 97.69 94 ASP A O 1
ATOM 683 N N . GLY A 1 95 ? 6.172 10.172 -9.164 1 97.44 95 GLY A N 1
ATOM 684 C CA . GLY A 1 95 ? 5.383 11.18 -9.852 1 97.44 95 GLY A CA 1
ATOM 685 C C . GLY A 1 95 ? 4.066 11.484 -9.164 1 97.44 95 GLY A C 1
ATOM 686 O O . GLY A 1 95 ? 3.053 11.727 -9.82 1 97.44 95 GLY A O 1
ATOM 687 N N . VAL A 1 96 ? 4.055 11.391 -7.859 1 98.31 96 VAL A N 1
ATOM 688 C CA . VAL A 1 96 ? 2.814 11.57 -7.105 1 98.31 96 VAL A CA 1
ATOM 689 C C . VAL A 1 96 ? 2.473 13.055 -7.02 1 98.31 96 VAL A C 1
ATOM 691 O O . VAL A 1 96 ? 3.336 13.883 -6.711 1 98.31 96 VAL A O 1
ATOM 694 N N . ARG A 1 97 ? 1.258 13.438 -7.285 1 98 97 ARG A N 1
ATOM 695 C CA . ARG A 1 97 ? 0.79 14.812 -7.145 1 98 97 ARG A CA 1
ATOM 696 C C . ARG A 1 97 ? 0.261 15.062 -5.734 1 98 97 ARG A C 1
ATOM 698 O O . ARG A 1 97 ? -0.818 14.594 -5.375 1 98 97 ARG A O 1
ATOM 705 N N . LEU A 1 98 ? 0.994 15.789 -4.984 1 98.31 98 LEU A N 1
ATOM 706 C CA . LEU A 1 98 ? 0.646 16.031 -3.59 1 98.31 98 LEU A CA 1
ATOM 707 C C . LEU A 1 98 ? -0.287 17.234 -3.473 1 98.31 98 LEU A C 1
ATOM 709 O O . LEU A 1 98 ? 0.034 18.328 -3.953 1 98.31 98 LEU A O 1
ATOM 713 N N . ASP A 1 99 ? -1.418 17.062 -2.869 1 97.06 99 ASP A N 1
ATOM 714 C CA . ASP A 1 99 ? -2.428 18.109 -2.787 1 97.06 99 ASP A CA 1
ATOM 715 C C . ASP A 1 99 ? -2.125 19.078 -1.641 1 97.06 99 ASP A C 1
ATOM 717 O O . ASP A 1 99 ? -1.001 19.109 -1.139 1 97.06 99 ASP A O 1
ATOM 721 N N . HIS A 1 100 ? -3.092 19.859 -1.275 1 96.06 100 HIS A N 1
ATOM 722 C CA . HIS A 1 100 ? -2.947 20.906 -0.279 1 96.06 100 HIS A CA 1
ATOM 723 C C . HIS A 1 100 ? -2.623 20.328 1.094 1 96.06 100 HIS A C 1
ATOM 725 O O . HIS A 1 100 ? -2.164 21.047 1.983 1 96.06 100 HIS A O 1
ATOM 731 N N . GLY A 1 101 ? -2.855 19.031 1.273 1 96.69 101 GLY A N 1
ATOM 732 C CA . GLY A 1 101 ? -2.43 18.406 2.51 1 96.69 101 GLY A CA 1
ATOM 733 C C . GLY A 1 101 ? -0.937 18.516 2.754 1 96.69 101 GLY A C 1
ATOM 734 O O . GLY A 1 101 ? -0.489 18.516 3.902 1 96.69 101 GLY A O 1
ATOM 735 N N . PHE A 1 102 ? -0.172 18.594 1.73 1 98.38 102 PHE A N 1
ATOM 736 C CA . PHE A 1 102 ? 1.263 18.844 1.788 1 98.38 102 PHE A CA 1
ATOM 737 C C . PHE A 1 102 ? 1.562 20.312 1.473 1 98.38 102 PHE A C 1
ATOM 739 O O . PHE A 1 102 ? 2.293 20.969 2.213 1 98.38 102 PHE A O 1
ATOM 746 N N . GLY A 1 103 ? 0.962 20.766 0.417 1 97.81 103 GLY A N 1
ATOM 747 C CA . GLY A 1 103 ? 1.346 22.031 -0.189 1 97.81 103 GLY A CA 1
ATOM 748 C C . GLY A 1 103 ? 1.116 23.219 0.722 1 97.81 103 GLY A C 1
ATOM 749 O O . GLY A 1 103 ? 1.937 24.141 0.771 1 97.81 103 GLY A O 1
ATOM 750 N N . GLN A 1 104 ? 0.033 23.25 1.43 1 96.31 104 GLN A N 1
ATOM 751 C CA . GLN A 1 104 ? -0.304 24.422 2.23 1 96.31 104 GLN A CA 1
ATOM 752 C C . GLN A 1 104 ? 0.71 24.625 3.352 1 96.31 104 GLN A C 1
ATOM 754 O O . GLN A 1 104 ? 1.325 25.688 3.447 1 96.31 104 GLN A O 1
ATOM 759 N N . SER A 1 105 ? 0.908 23.625 4.18 1 97 105 SER A N 1
ATOM 760 C CA . SER A 1 105 ? 1.854 23.75 5.285 1 97 105 SER A CA 1
ATOM 761 C C . SER A 1 105 ? 3.277 23.953 4.77 1 97 105 SER A C 1
ATOM 763 O O . SER A 1 105 ? 4.062 24.688 5.379 1 97 105 SER A O 1
ATOM 765 N N . TRP A 1 106 ? 3.625 23.297 3.66 1 98.25 106 TRP A N 1
ATOM 766 C CA . TRP A 1 106 ? 4.953 23.453 3.076 1 98.25 106 TRP A CA 1
ATOM 767 C C . TRP A 1 106 ? 5.199 24.906 2.678 1 98.25 106 TRP A C 1
ATOM 769 O O . TRP A 1 106 ? 6.238 25.469 3.012 1 98.25 106 TRP A O 1
ATOM 779 N N . MET A 1 107 ? 4.254 25.531 2.014 1 97.12 107 MET A N 1
ATOM 780 C CA . MET A 1 107 ? 4.414 26.891 1.537 1 97.12 107 MET A CA 1
ATOM 781 C C . MET A 1 107 ? 4.395 27.891 2.699 1 97.12 107 MET A C 1
ATOM 783 O O . MET A 1 107 ? 5.086 28.906 2.664 1 97.12 107 MET A O 1
ATOM 787 N N . GLN A 1 108 ? 3.643 27.578 3.688 1 96.44 108 GLN A N 1
ATOM 788 C CA . GLN A 1 108 ? 3.535 28.453 4.848 1 96.4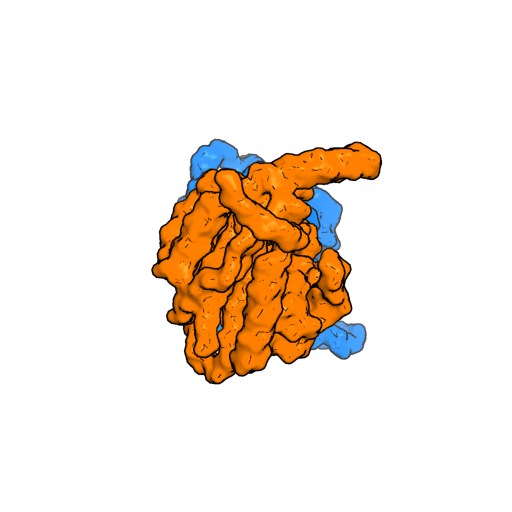4 108 GLN A CA 1
ATOM 789 C C . GLN A 1 108 ? 4.82 28.438 5.672 1 96.44 108 GLN A C 1
ATOM 791 O O . GLN A 1 108 ? 5.207 29.453 6.246 1 96.44 108 GLN A O 1
ATOM 796 N N . LEU A 1 109 ? 5.48 27.297 5.727 1 97.44 109 LEU A N 1
ATOM 797 C CA . LEU A 1 109 ? 6.613 27.156 6.633 1 97.44 109 LEU A CA 1
ATOM 798 C C . LEU A 1 109 ? 7.934 27.297 5.883 1 97.44 109 LEU A C 1
ATOM 800 O O . LEU A 1 109 ? 8.914 27.797 6.426 1 97.44 109 LEU A O 1
ATOM 804 N N . ILE A 1 110 ? 7.969 26.781 4.637 1 96.81 110 ILE A N 1
ATOM 805 C CA . ILE A 1 110 ? 9.219 26.688 3.891 1 96.81 110 ILE A CA 1
ATOM 806 C C . ILE A 1 110 ? 9.211 27.703 2.746 1 96.81 110 ILE A C 1
ATOM 808 O O . ILE A 1 110 ? 10.219 28.359 2.482 1 96.81 110 ILE A O 1
ATOM 812 N N . GLY A 1 111 ? 8.062 27.859 1.997 1 95.62 111 GLY A N 1
ATOM 813 C CA . GLY A 1 111 ? 7.891 28.969 1.078 1 95.62 111 GLY A CA 1
ATOM 814 C C . GLY A 1 111 ? 8.055 28.578 -0.377 1 95.62 111 GLY A C 1
ATOM 815 O O . GLY A 1 111 ? 7.41 29.156 -1.258 1 95.62 111 GLY A O 1
ATOM 816 N N . GLU A 1 112 ? 8.969 27.688 -0.692 1 96.25 112 GLU A N 1
ATOM 817 C CA . GLU A 1 112 ? 9.172 27.25 -2.064 1 96.25 112 GLU A CA 1
ATOM 818 C C . GLU A 1 112 ? 9.195 25.719 -2.146 1 96.25 112 GLU A C 1
ATOM 820 O O . GLU A 1 112 ? 9.758 25.047 -1.274 1 96.25 112 GLU A O 1
ATOM 825 N N . LEU A 1 113 ? 8.617 25.172 -3.188 1 97.19 113 LEU A N 1
ATOM 826 C CA . LEU A 1 113 ? 8.43 23.734 -3.291 1 97.19 113 LEU A CA 1
ATOM 827 C C . LEU A 1 113 ? 9.766 23 -3.273 1 97.19 113 LEU A C 1
ATOM 829 O O . LEU A 1 113 ? 9.883 21.922 -2.684 1 97.19 113 LEU A O 1
ATOM 833 N N . ASP A 1 114 ? 10.758 23.594 -3.963 1 97.62 114 ASP A N 1
ATOM 834 C CA . ASP A 1 114 ? 12.016 22.859 -4.109 1 97.62 114 ASP A CA 1
ATOM 835 C C . ASP A 1 114 ? 13.102 23.469 -3.227 1 97.62 114 ASP A C 1
ATOM 837 O O . ASP A 1 114 ? 14.297 23.312 -3.508 1 97.62 114 ASP A O 1
ATOM 841 N N . ALA A 1 115 ? 12.711 24.172 -2.141 1 97.56 115 ALA A N 1
ATOM 842 C CA . ALA A 1 115 ? 13.656 24.906 -1.297 1 97.56 115 ALA A CA 1
ATOM 843 C C . ALA A 1 115 ? 14.484 23.953 -0.44 1 97.56 115 ALA A C 1
ATOM 845 O O . ALA A 1 115 ? 15.641 24.234 -0.123 1 97.56 115 ALA A O 1
ATOM 846 N N . VAL A 1 116 ? 13.875 22.859 0.001 1 98.5 116 VAL A N 1
ATOM 847 C CA . VAL A 1 116 ? 14.516 21.891 0.88 1 98.5 116 VAL A CA 1
ATOM 848 C C . VAL A 1 116 ? 14.203 20.469 0.405 1 98.5 116 VAL A C 1
ATOM 850 O O . VAL A 1 116 ? 13.07 20.188 0.015 1 98.5 116 VAL A O 1
ATOM 853 N N . PRO A 1 117 ? 15.266 19.547 0.366 1 98.81 117 PRO A N 1
ATOM 854 C CA . PRO A 1 117 ? 14.953 18.141 0.074 1 98.81 117 PRO A CA 1
ATOM 855 C C . PRO A 1 117 ? 13.898 17.562 1.013 1 98.81 117 PRO A C 1
ATOM 857 O O . PRO A 1 117 ? 13.898 17.859 2.211 1 98.81 117 PRO A O 1
ATOM 860 N N . MET A 1 118 ? 13.016 16.766 0.39 1 98.69 118 MET A N 1
ATOM 861 C CA . MET A 1 118 ? 11.898 16.219 1.157 1 98.69 118 MET A CA 1
ATOM 862 C C . MET A 1 118 ? 11.805 14.703 0.975 1 98.69 118 MET A C 1
ATOM 864 O O . MET A 1 118 ? 12.242 14.172 -0.045 1 98.69 118 MET A O 1
ATOM 868 N N . VAL A 1 119 ? 11.328 14.016 1.938 1 98.94 119 VAL A N 1
ATOM 869 C CA . VAL A 1 119 ? 10.789 12.664 1.84 1 98.94 119 VAL A CA 1
ATOM 870 C C . VAL A 1 119 ? 9.305 12.672 2.207 1 98.94 119 VAL A C 1
ATOM 872 O O . VAL A 1 119 ? 8.953 12.711 3.389 1 98.94 119 VAL A O 1
ATOM 875 N N . PRO A 1 120 ? 8.445 12.664 1.23 1 98.94 120 PRO A N 1
ATOM 876 C CA . PRO A 1 120 ? 7.012 12.633 1.529 1 98.94 120 PRO A CA 1
ATOM 877 C C . PRO A 1 120 ? 6.512 11.227 1.864 1 98.94 120 PRO A C 1
ATOM 879 O O . PRO A 1 120 ? 6.828 10.273 1.153 1 98.94 120 PRO A O 1
ATOM 882 N N . ILE A 1 121 ? 5.859 11.094 2.92 1 98.94 121 ILE A N 1
ATOM 883 C CA . ILE A 1 121 ? 5.152 9.883 3.32 1 98.94 121 ILE A CA 1
ATOM 884 C C . ILE A 1 121 ? 3.658 10.172 3.445 1 98.94 121 ILE A C 1
ATOM 886 O O . ILE A 1 121 ? 3.242 10.969 4.289 1 98.94 121 ILE A O 1
ATOM 890 N N . VAL A 1 122 ? 2.859 9.562 2.59 1 98.94 122 VAL A N 1
ATOM 891 C CA . VAL A 1 122 ? 1.417 9.781 2.57 1 98.94 122 VAL A CA 1
ATOM 892 C C . VAL A 1 122 ? 0.72 8.711 3.408 1 98.94 122 VAL A C 1
ATOM 894 O O . VAL A 1 122 ? 0.982 7.52 3.244 1 98.94 122 VAL A O 1
ATOM 897 N N . LEU A 1 123 ? -0.097 9.133 4.312 1 98.88 123 LEU A N 1
ATOM 898 C CA . LEU A 1 123 ? -0.95 8.227 5.082 1 98.88 123 LEU A CA 1
ATOM 899 C C . LEU A 1 123 ? -2.412 8.391 4.68 1 98.88 123 LEU A C 1
ATOM 901 O O . LEU A 1 123 ? -2.9 9.516 4.531 1 98.88 123 LEU A O 1
ATOM 905 N N . ASN A 1 124 ? -3.094 7.289 4.469 1 98.38 124 ASN A N 1
ATOM 906 C CA . ASN A 1 124 ? -4.52 7.34 4.156 1 98.38 124 ASN A CA 1
ATOM 907 C C . ASN A 1 124 ? -5.34 7.773 5.367 1 98.38 124 ASN A C 1
ATOM 909 O O . ASN A 1 124 ? -5.395 7.066 6.375 1 98.38 124 ASN A O 1
ATOM 913 N N . CYS A 1 125 ? -5.977 8.898 5.184 1 97.06 125 CYS A N 1
ATOM 914 C CA . CYS A 1 125 ? -6.809 9.453 6.246 1 97.06 125 CYS A CA 1
ATOM 915 C C . CYS A 1 125 ? -8.242 9.656 5.766 1 97.06 125 CYS A C 1
ATOM 917 O O . CYS A 1 125 ? -9.102 10.109 6.527 1 97.06 125 CYS A O 1
ATOM 919 N N . ALA A 1 126 ? -8.516 9.305 4.516 1 93.62 126 ALA A N 1
ATOM 920 C CA . ALA A 1 126 ? -9.75 9.82 3.932 1 93.62 126 ALA A CA 1
ATOM 921 C C . ALA A 1 126 ? -10.602 8.688 3.375 1 93.62 126 ALA A C 1
ATOM 923 O O . ALA A 1 126 ? -11.836 8.719 3.486 1 93.62 126 ALA A O 1
ATOM 924 N N . ARG A 1 127 ? -9.961 7.688 2.834 1 93.31 127 ARG A N 1
ATOM 925 C CA . ARG A 1 127 ? -10.719 6.652 2.133 1 93.31 127 ARG A CA 1
ATOM 926 C C . ARG A 1 127 ? -10.734 5.352 2.926 1 93.31 127 ARG A C 1
ATOM 928 O O . ARG A 1 127 ? -9.75 4.609 2.926 1 93.31 127 ARG A O 1
ATOM 935 N N . PRO A 1 128 ? -11.828 5.035 3.49 1 93.62 128 PRO A N 1
ATOM 936 C CA . PRO A 1 128 ? -11.891 3.744 4.176 1 93.62 128 PRO A CA 1
ATOM 937 C C . PRO A 1 128 ? -11.719 2.562 3.227 1 93.62 128 PRO A C 1
ATOM 939 O O . PRO A 1 128 ? -12.039 2.666 2.041 1 93.62 128 PRO A O 1
ATOM 942 N N . PRO A 1 129 ? -11.273 1.35 3.734 1 96.38 129 PRO A N 1
ATOM 943 C CA . PRO A 1 129 ? -10.922 1.124 5.137 1 96.38 129 PRO A CA 1
ATOM 944 C C . PRO A 1 129 ? -9.586 1.761 5.52 1 96.38 129 PRO A C 1
ATOM 946 O O . PRO A 1 129 ? -8.656 1.798 4.707 1 96.38 129 PRO A O 1
ATOM 949 N N . LEU A 1 130 ? -9.547 2.24 6.773 1 97.25 130 LEU A N 1
ATOM 950 C CA . LEU A 1 130 ? -8.344 2.902 7.27 1 97.25 130 LEU A CA 1
ATOM 951 C C . LEU A 1 130 ? -7.57 1.99 8.219 1 97.25 130 LEU A C 1
ATOM 953 O O . LEU A 1 130 ? -8.172 1.261 9.008 1 97.25 130 LEU A O 1
ATOM 957 N N . ALA A 1 131 ? -6.27 2.045 8.125 1 97.56 131 ALA A N 1
ATOM 958 C CA . ALA A 1 131 ? -5.43 1.32 9.078 1 97.56 131 ALA A CA 1
ATOM 959 C C . ALA A 1 131 ? -5.609 1.857 10.492 1 97.56 131 ALA A C 1
ATOM 961 O O . ALA A 1 131 ? -5.918 3.037 10.68 1 97.56 131 ALA A O 1
ATOM 962 N N . PRO A 1 132 ? -5.41 1.012 11.5 1 97.75 132 PRO A N 1
ATOM 963 C CA . PRO A 1 132 ? -5.418 1.512 12.875 1 97.75 132 PRO A CA 1
ATOM 964 C C . PRO A 1 132 ? -4.367 2.592 13.117 1 97.75 132 PRO A C 1
ATOM 966 O O . PRO A 1 132 ? -3.324 2.602 12.453 1 97.75 132 PRO A O 1
ATOM 969 N N . LEU A 1 133 ? -4.664 3.441 14.102 1 98.62 133 LEU A N 1
ATOM 970 C CA . LEU A 1 133 ? -3.766 4.551 14.414 1 98.62 133 LEU A CA 1
ATOM 971 C C . LEU A 1 133 ? -2.395 4.035 14.836 1 98.62 133 LEU A C 1
ATOM 973 O O . LEU A 1 133 ? -1.383 4.711 14.633 1 98.62 133 LEU A O 1
ATOM 977 N N . SER A 1 134 ? -2.375 2.838 15.398 1 98.62 134 SER A N 1
ATOM 978 C CA . SER A 1 134 ? -1.116 2.256 15.852 1 98.62 134 SER A CA 1
ATOM 979 C C . SER A 1 134 ? -0.148 2.062 14.688 1 98.62 134 SER A C 1
ATOM 981 O O . SER A 1 134 ? 1.07 2.076 14.875 1 98.62 134 SER A O 1
ATOM 983 N N . ARG A 1 135 ? -0.651 1.858 13.484 1 98.62 135 ARG A N 1
ATOM 984 C CA . ARG A 1 135 ? 0.216 1.709 12.32 1 98.62 135 ARG A CA 1
ATOM 985 C C . ARG A 1 135 ? 0.939 3.014 12.008 1 98.62 135 ARG A C 1
ATOM 987 O O . ARG A 1 135 ? 2.119 3.006 11.648 1 98.62 135 ARG A O 1
ATOM 994 N N . ALA A 1 136 ? 0.205 4.148 12.133 1 98.81 136 ALA A N 1
ATOM 995 C CA . ALA A 1 136 ? 0.84 5.453 11.953 1 98.81 136 ALA A CA 1
ATOM 996 C C . ALA A 1 136 ? 1.952 5.668 12.977 1 98.81 136 ALA A C 1
ATOM 998 O O . ALA A 1 136 ? 3.021 6.18 12.641 1 98.81 136 ALA A O 1
ATOM 999 N N . LEU A 1 137 ? 1.656 5.297 14.211 1 98.88 137 LEU A N 1
ATOM 1000 C CA . LEU A 1 137 ? 2.662 5.371 15.266 1 98.88 137 LEU A CA 1
ATOM 1001 C C . LEU A 1 137 ? 3.9 4.562 14.891 1 98.88 137 LEU A C 1
ATOM 1003 O O . LEU A 1 137 ? 5.027 5.051 15.016 1 98.88 137 LEU A O 1
ATOM 1007 N N . GLY A 1 138 ? 3.668 3.33 14.461 1 98.75 138 GLY A N 1
ATOM 1008 C CA . GLY A 1 138 ? 4.77 2.469 14.062 1 98.75 138 GLY A CA 1
ATOM 1009 C C . GLY A 1 138 ? 5.594 3.035 12.922 1 98.75 138 GLY A C 1
ATOM 1010 O O . GLY A 1 138 ? 6.824 2.963 12.945 1 98.75 138 GLY A O 1
ATOM 1011 N N . VAL A 1 139 ? 4.949 3.615 11.898 1 98.94 139 VAL A N 1
ATOM 1012 C CA . VAL A 1 139 ? 5.629 4.238 10.766 1 98.94 139 VAL A CA 1
ATOM 1013 C C . VAL A 1 139 ? 6.527 5.367 11.258 1 98.94 139 VAL A C 1
ATOM 1015 O O . VAL A 1 139 ? 7.715 5.418 10.922 1 98.94 139 VAL A O 1
ATOM 1018 N N . GLY A 1 140 ? 5.965 6.246 12.078 1 98.94 140 GLY A N 1
ATOM 1019 C CA . GLY A 1 140 ? 6.746 7.355 12.602 1 98.94 140 GLY A CA 1
ATOM 1020 C C . GLY A 1 140 ? 7.965 6.906 13.391 1 98.94 140 GLY A C 1
ATOM 1021 O O . GLY A 1 140 ? 9.07 7.395 13.164 1 98.94 140 GLY A O 1
ATOM 1022 N N . ARG A 1 141 ? 7.75 5.961 14.312 1 98.81 141 ARG A N 1
ATOM 1023 C CA . ARG A 1 141 ? 8.836 5.469 15.148 1 98.81 141 ARG A CA 1
ATOM 1024 C C . ARG A 1 141 ? 9.961 4.879 14.305 1 98.81 141 ARG A C 1
ATOM 1026 O O . ARG A 1 141 ? 11.133 5.172 14.531 1 98.81 141 ARG A O 1
ATOM 1033 N N . ARG A 1 142 ? 9.578 4.086 13.359 1 98.81 142 ARG A N 1
ATOM 1034 C CA . ARG A 1 142 ? 10.586 3.408 12.547 1 98.81 142 ARG A CA 1
ATOM 1035 C C . ARG A 1 142 ? 11.359 4.406 11.695 1 98.81 142 ARG A C 1
ATOM 1037 O O . ARG A 1 142 ? 12.57 4.262 11.508 1 98.81 142 ARG A O 1
ATOM 1044 N N . VAL A 1 143 ? 10.672 5.398 11.125 1 98.94 143 VAL A N 1
ATOM 1045 C CA . VAL A 1 143 ? 11.336 6.43 10.336 1 98.94 143 VAL A CA 1
ATOM 1046 C C . VAL A 1 143 ? 12.328 7.191 11.219 1 98.94 143 VAL A C 1
ATOM 1048 O O . VAL A 1 143 ? 13.477 7.398 10.828 1 98.94 143 VAL A O 1
ATOM 1051 N N . GLY A 1 144 ? 11.891 7.621 12.383 1 98.81 144 GLY A N 1
ATOM 1052 C CA . GLY A 1 144 ? 12.773 8.305 13.312 1 98.81 144 GLY A CA 1
ATOM 1053 C C . GLY A 1 144 ? 14.008 7.496 13.672 1 98.81 144 GLY A C 1
ATOM 1054 O O . GLY A 1 144 ? 15.125 8.016 13.664 1 98.81 144 GLY A O 1
ATOM 1055 N N . GLU A 1 145 ? 13.773 6.207 13.984 1 98.69 145 GLU A N 1
ATOM 1056 C CA . GLU A 1 145 ? 14.883 5.312 14.328 1 98.69 145 GLU A CA 1
ATOM 1057 C C . GLU A 1 145 ? 15.867 5.184 13.172 1 98.69 145 GLU A C 1
ATOM 1059 O O . GLU A 1 145 ? 17.078 5.211 13.383 1 98.69 145 GLU A O 1
ATOM 1064 N N . HIS A 1 146 ? 15.344 5.031 11.977 1 98.75 146 HIS A N 1
ATOM 1065 C CA . HIS A 1 146 ? 16.172 4.82 10.797 1 98.75 146 HIS A CA 1
ATOM 1066 C C . HIS A 1 146 ? 17.047 6.039 10.508 1 98.75 146 HIS A C 1
ATOM 1068 O O . HIS A 1 146 ? 18.188 5.895 10.07 1 98.75 146 HIS A O 1
ATOM 1074 N N . LEU A 1 147 ? 16.516 7.234 10.781 1 98.62 147 LEU A N 1
ATOM 1075 C CA . LEU A 1 147 ? 17.219 8.461 10.406 1 98.62 147 LEU A CA 1
ATOM 1076 C C . LEU A 1 147 ? 17.953 9.047 11.609 1 98.62 147 LEU A C 1
ATOM 1078 O O . LEU A 1 147 ? 18.547 10.133 11.516 1 98.62 147 LEU A O 1
ATOM 1082 N N . ALA A 1 148 ? 18 8.375 12.703 1 97.88 148 ALA A N 1
ATOM 1083 C CA . ALA A 1 148 ? 18.547 8.891 13.961 1 97.88 148 ALA A CA 1
ATOM 1084 C C . ALA A 1 148 ? 20.016 9.234 13.828 1 97.88 148 ALA A C 1
ATOM 1086 O O . ALA A 1 148 ? 20.516 10.164 14.469 1 97.88 148 ALA A O 1
ATOM 1087 N N . GLN A 1 149 ? 20.734 8.516 12.93 1 96.12 149 GLN A N 1
ATOM 1088 C CA . GLN A 1 149 ? 22.172 8.727 12.844 1 96.12 149 GLN A CA 1
ATOM 1089 C C . GLN A 1 149 ? 22.531 9.578 11.633 1 96.12 149 GLN A C 1
ATOM 1091 O O . GLN A 1 149 ? 23.703 9.836 11.375 1 96.12 149 GLN A O 1
ATOM 1096 N N . ASP A 1 150 ? 21.5 9.945 10.852 1 97.44 150 ASP A N 1
ATOM 1097 C CA . ASP A 1 150 ? 21.75 10.875 9.75 1 97.44 150 ASP A CA 1
ATOM 1098 C C . ASP A 1 150 ? 22.281 12.211 10.273 1 97.44 150 ASP A C 1
ATOM 1100 O O . ASP A 1 150 ? 21.672 12.82 11.156 1 97.44 150 ASP A O 1
ATOM 1104 N N . PRO A 1 151 ? 23.438 12.703 9.758 1 97.38 151 PRO A N 1
ATOM 1105 C CA . PRO A 1 151 ? 24.062 13.914 10.305 1 97.38 151 PRO A CA 1
ATOM 1106 C C . PRO A 1 151 ? 23.328 15.188 9.883 1 97.38 151 PRO A C 1
ATOM 1108 O O . PRO A 1 151 ? 23.578 16.266 10.43 1 97.38 151 PRO A O 1
ATOM 1111 N N . ARG A 1 152 ? 22.453 15.117 9.008 1 98.06 152 ARG A N 1
ATOM 1112 C CA . ARG A 1 152 ? 21.734 16.297 8.531 1 98.06 152 ARG A CA 1
ATOM 1113 C C . ARG A 1 152 ? 20.766 16.812 9.594 1 98.06 152 ARG A C 1
ATOM 1115 O O . ARG A 1 152 ? 20.281 16.047 10.43 1 98.06 152 ARG A O 1
ATOM 1122 N N . ARG A 1 153 ? 20.438 18.094 9.531 1 97.62 153 ARG A N 1
ATOM 1123 C CA . ARG A 1 153 ? 19.328 18.672 10.273 1 97.62 153 ARG A CA 1
ATOM 1124 C C . ARG A 1 153 ? 17.984 18.266 9.648 1 97.62 153 ARG A C 1
ATOM 1126 O O . ARG A 1 153 ? 17.578 18.828 8.633 1 97.62 153 ARG A O 1
ATOM 1133 N N . ILE A 1 154 ? 17.375 17.312 10.344 1 98.38 154 ILE A N 1
ATOM 1134 C CA . ILE A 1 154 ? 16.141 16.766 9.789 1 98.38 154 ILE A CA 1
ATOM 1135 C C . ILE A 1 154 ? 14.938 17.344 10.547 1 98.38 154 ILE A C 1
ATOM 1137 O O . ILE A 1 154 ? 14.922 17.359 11.773 1 98.38 154 ILE A O 1
ATOM 1141 N N . MET A 1 155 ? 14.016 17.891 9.812 1 98.38 155 MET A N 1
ATOM 1142 C CA . MET A 1 155 ? 12.727 18.297 10.375 1 98.38 155 MET A CA 1
ATOM 1143 C C . MET A 1 155 ? 11.641 17.297 10.016 1 98.38 155 MET A C 1
ATOM 1145 O O . MET A 1 155 ? 11.469 16.938 8.852 1 98.38 155 MET A O 1
ATOM 1149 N N . PHE A 1 156 ? 10.977 16.766 11.016 1 98.75 156 PHE A N 1
ATOM 1150 C CA . PHE A 1 156 ? 9.781 15.961 10.805 1 98.75 156 PHE A CA 1
ATOM 1151 C C . PHE A 1 156 ? 8.531 16.844 10.828 1 98.75 156 PHE A C 1
ATOM 1153 O O . PHE A 1 156 ? 8.32 17.609 11.773 1 98.75 156 PHE A O 1
ATOM 1160 N N . LEU A 1 157 ? 7.762 16.781 9.781 1 98.69 157 LEU A N 1
ATOM 1161 C CA . LEU A 1 157 ? 6.574 17.609 9.617 1 98.69 157 LEU A CA 1
ATOM 1162 C C . LEU A 1 157 ? 5.328 16.75 9.438 1 98.69 157 LEU A C 1
ATOM 1164 O O . LEU A 1 157 ? 5.359 15.742 8.742 1 98.69 157 LEU A O 1
ATOM 1168 N N . GLY A 1 158 ? 4.285 17.016 10.117 1 98.69 158 GLY A N 1
ATOM 1169 C CA . GLY A 1 158 ? 2.959 16.453 9.93 1 98.69 158 GLY A CA 1
ATOM 1170 C C . GLY A 1 158 ? 1.897 17.5 9.656 1 98.69 158 GLY A C 1
ATOM 1171 O O . GLY A 1 158 ? 1.927 18.578 10.242 1 98.69 158 GLY A O 1
ATOM 1172 N N . SER A 1 159 ? 0.964 17.188 8.781 1 97.94 159 SER A N 1
ATOM 1173 C CA . SER A 1 159 ? -0.119 18.109 8.484 1 97.94 159 SER A CA 1
ATOM 1174 C C . SER A 1 159 ? -1.471 17.406 8.484 1 97.94 159 SER A C 1
ATOM 1176 O O . SER A 1 159 ? -1.544 16.203 8.266 1 97.94 159 SER A O 1
ATOM 1178 N N . GLY A 1 160 ? -2.535 18.172 8.68 1 95.75 160 GLY A N 1
ATOM 1179 C CA . GLY A 1 160 ? -3.912 17.719 8.695 1 95.75 160 GLY A CA 1
ATOM 1180 C C . GLY A 1 160 ? -4.77 18.422 9.727 1 95.75 160 GLY A C 1
ATOM 1181 O O . GLY A 1 160 ? -4.266 18.891 10.75 1 95.75 160 GLY A O 1
ATOM 1182 N N . GLY A 1 161 ? -5.992 18.484 9.438 1 93.94 161 GLY A N 1
ATOM 1183 C CA . GLY A 1 161 ? -6.906 19.125 10.375 1 93.94 161 GLY A CA 1
ATOM 1184 C C . GLY A 1 161 ? -7.156 18.297 11.625 1 93.94 161 GLY A C 1
ATOM 1185 O O . GLY A 1 161 ? -7.039 17.062 11.586 1 93.94 161 GLY A O 1
ATOM 1186 N N . LEU A 1 162 ? -7.391 18.969 12.711 1 96.19 162 LEU A N 1
ATOM 1187 C CA . LEU A 1 162 ? -7.887 18.312 13.906 1 96.19 162 LEU A CA 1
ATOM 1188 C C . LEU A 1 162 ? -9.367 17.969 13.766 1 96.19 162 LEU A C 1
ATOM 1190 O O . LEU A 1 162 ? -9.773 17.344 12.789 1 96.19 162 LEU A O 1
ATOM 1194 N N . SER A 1 163 ? -10.188 18.328 14.648 1 94.88 163 SER A N 1
ATOM 1195 C CA . SER A 1 163 ? -11.602 18.031 14.477 1 94.88 163 SER A CA 1
ATOM 1196 C C . SER A 1 163 ? -12.188 18.781 13.289 1 94.88 163 SER A C 1
ATOM 1198 O O . SER A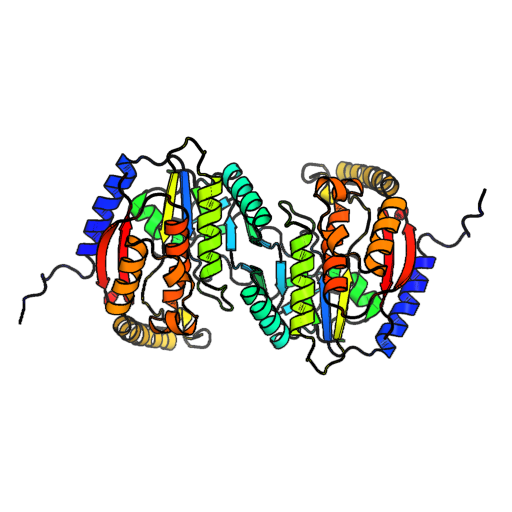 1 163 ? -12.031 20 13.18 1 94.88 163 SER A O 1
ATOM 1200 N N . HIS A 1 164 ? -12.742 18.062 12.32 1 91.44 164 HIS A N 1
ATOM 1201 C CA . HIS A 1 164 ? -13.445 18.688 11.195 1 91.44 164 HIS A CA 1
ATOM 1202 C C . HIS A 1 164 ? -14.188 17.641 10.375 1 91.44 164 HIS A C 1
ATOM 1204 O O . HIS A 1 164 ? -13.844 16.453 10.414 1 91.44 164 HIS A O 1
ATOM 1210 N N . SER A 1 165 ? -15.203 18.094 9.703 1 86.44 165 SER A N 1
ATOM 1211 C CA . SER A 1 165 ? -16.031 17.234 8.875 1 86.44 165 SER A CA 1
ATOM 1212 C C . SER A 1 165 ? -16.297 17.859 7.508 1 86.44 165 SER A C 1
ATOM 1214 O O . SER A 1 165 ? -17.375 18.391 7.258 1 86.44 165 SER A O 1
ATOM 1216 N N . PRO A 1 166 ? -15.328 17.609 6.652 1 79.38 166 PRO A N 1
ATOM 1217 C CA . PRO A 1 166 ? -15.578 18.172 5.328 1 79.38 166 PRO A CA 1
ATOM 1218 C C . PRO A 1 166 ? -16.766 17.531 4.617 1 79.38 166 PRO A C 1
ATOM 1220 O O . PRO A 1 166 ? -16.859 16.297 4.559 1 79.38 166 PRO A O 1
ATOM 1223 N N . PRO A 1 167 ? -17.609 18.359 4.164 1 70.12 167 PRO A N 1
ATOM 1224 C CA . PRO A 1 167 ? -18.797 17.828 3.498 1 70.12 167 PRO A CA 1
ATOM 1225 C C . PRO A 1 167 ? -18.453 16.875 2.35 1 70.12 167 PRO A C 1
ATOM 1227 O O . PRO A 1 167 ? -19.203 15.93 2.09 1 70.12 167 PRO A O 1
ATOM 1230 N N . ALA A 1 168 ? -17.344 17.141 1.677 1 63.56 168 ALA A N 1
ATOM 1231 C CA . ALA A 1 168 ? -16.953 16.344 0.519 1 63.56 168 ALA A CA 1
ATOM 1232 C C . ALA A 1 168 ? -16.672 14.898 0.921 1 63.56 168 ALA A C 1
ATOM 1234 O O . ALA A 1 168 ? -16.812 13.984 0.107 1 63.56 168 ALA A O 1
ATOM 1235 N N . LEU A 1 169 ? -16.375 14.734 2.053 1 64.12 169 LEU A N 1
ATOM 1236 C CA . LEU A 1 169 ? -16 13.391 2.502 1 64.12 169 LEU A CA 1
ATOM 1237 C C . LEU A 1 169 ? -17.219 12.672 3.096 1 64.12 169 LEU A C 1
ATOM 1239 O O . LEU A 1 169 ? -17.203 11.445 3.236 1 64.12 169 LEU A O 1
ATOM 1243 N N . GLU A 1 170 ? -18.203 13.398 3.441 1 59.78 170 GLU A N 1
ATOM 1244 C CA . GLU A 1 170 ? -19.344 12.797 4.129 1 59.78 170 GLU A CA 1
ATOM 1245 C C . GLU A 1 170 ? -20.359 12.25 3.131 1 59.78 170 GLU A C 1
ATOM 1247 O O . GLU A 1 170 ? -20.984 11.219 3.381 1 59.78 170 GLU A O 1
ATOM 1252 N N . THR A 1 171 ? -20.547 13.055 2.133 1 56.62 171 THR A N 1
ATOM 1253 C CA . THR A 1 171 ? -21.641 12.68 1.233 1 56.62 171 THR A CA 1
ATOM 1254 C C . THR A 1 171 ? -21.172 12.719 -0.22 1 56.62 171 THR A C 1
ATOM 1256 O O . THR A 1 171 ? -20.547 13.688 -0.655 1 56.62 171 THR A O 1
ATOM 1259 N N . ASP A 1 172 ? -21.312 11.547 -0.846 1 55.66 172 ASP A N 1
ATOM 1260 C CA . ASP A 1 172 ? -21.125 11.539 -2.295 1 55.66 172 ASP A CA 1
ATOM 1261 C C . ASP A 1 172 ? -22.172 12.422 -2.98 1 55.66 172 ASP A C 1
ATOM 1263 O O . ASP A 1 172 ? -23.375 12.148 -2.912 1 55.66 172 ASP A O 1
ATOM 1267 N N . THR A 1 173 ? -21.75 13.609 -3.471 1 56.91 173 THR A N 1
ATOM 1268 C CA . THR A 1 173 ? -22.703 14.516 -4.098 1 56.91 173 THR A CA 1
ATOM 1269 C C . THR A 1 173 ? -22.609 14.43 -5.621 1 56.91 173 THR A C 1
ATOM 1271 O O . THR A 1 173 ? -23.078 15.328 -6.328 1 56.91 173 THR A O 1
ATOM 1274 N N . SER A 1 174 ? -21.781 13.391 -5.98 1 54.62 174 SER A N 1
ATOM 1275 C CA . SER A 1 174 ? -21.531 13.273 -7.414 1 54.62 174 SER A CA 1
ATOM 1276 C C . SER A 1 174 ? -22.844 13.227 -8.195 1 54.62 174 SER A C 1
ATOM 1278 O O . SER A 1 174 ? -22.875 13.562 -9.383 1 54.62 174 SER A O 1
ATOM 1280 N N . HIS A 1 175 ? -23.828 12.914 -7.574 1 56.31 175 HIS A N 1
ATOM 1281 C CA . HIS A 1 175 ? -25.109 12.758 -8.234 1 56.31 175 HIS A CA 1
ATOM 1282 C C . HIS A 1 175 ? -25.906 14.07 -8.234 1 56.31 175 HIS A C 1
ATOM 1284 O O . HIS A 1 175 ? -26.938 14.18 -8.891 1 56.31 175 HIS A O 1
ATOM 1290 N N . LEU A 1 176 ? -25.516 15.008 -7.574 1 61.34 176 LEU A N 1
ATOM 1291 C CA . LEU A 1 176 ? -26.25 16.266 -7.457 1 61.34 176 LEU A CA 1
ATOM 1292 C C . LEU A 1 176 ? -25.891 17.203 -8.602 1 61.34 176 LEU A C 1
ATOM 1294 O O . LEU A 1 176 ? -24.781 17.141 -9.148 1 61.34 176 LEU A O 1
ATOM 1298 N N . SER A 1 177 ? -26.969 18.016 -9 1 63.62 177 SER A N 1
ATOM 1299 C CA . SER A 1 177 ? -26.734 19.078 -9.961 1 63.62 177 SER A CA 1
ATOM 1300 C C . SER A 1 177 ? -25.797 20.141 -9.391 1 63.62 177 SER A C 1
ATOM 1302 O O . SER A 1 177 ? -25.578 20.203 -8.18 1 63.62 177 SER A O 1
ATOM 1304 N N . GLU A 1 178 ? -25.219 21.031 -10.289 1 57.16 178 GLU A N 1
ATOM 1305 C CA . GLU A 1 178 ? -24.266 22.062 -9.875 1 57.16 178 GLU A CA 1
ATOM 1306 C C . GLU A 1 178 ? -24.891 22.984 -8.812 1 57.16 178 GLU A C 1
ATOM 1308 O O . GLU A 1 178 ? -24.234 23.328 -7.828 1 57.16 178 GLU A O 1
ATOM 1313 N N . ASP A 1 179 ? -26.156 23.438 -9.133 1 62.31 179 ASP A N 1
ATOM 1314 C CA . ASP A 1 179 ? -26.844 24.328 -8.203 1 62.31 179 ASP A CA 1
ATOM 1315 C C . ASP A 1 179 ? -27.125 23.641 -6.875 1 62.31 179 ASP A C 1
ATOM 1317 O O . ASP A 1 179 ? -26.953 24.234 -5.809 1 62.31 179 ASP A O 1
ATOM 1321 N N . GLU A 1 180 ? -27.578 22.422 -6.922 1 64.44 180 GLU A N 1
ATOM 1322 C CA . GLU A 1 180 ? -27.844 21.625 -5.73 1 64.44 180 GLU A CA 1
ATOM 1323 C C . GLU A 1 180 ? -26.562 21.359 -4.945 1 64.44 180 GLU A C 1
ATOM 1325 O O . GLU A 1 180 ? -26.562 21.391 -3.711 1 64.44 180 GLU A O 1
ATOM 1330 N N . ARG A 1 181 ? -25.578 21.172 -5.637 1 62.56 181 ARG A N 1
ATOM 1331 C CA . ARG A 1 181 ? -24.266 20.938 -5.027 1 62.56 181 ARG A CA 1
ATOM 1332 C C . ARG A 1 181 ? -23.766 22.172 -4.301 1 62.56 181 ARG A C 1
ATOM 1334 O O . ARG A 1 181 ? -23.188 22.078 -3.219 1 62.56 181 ARG A O 1
ATOM 1341 N N . ARG A 1 182 ? -24.062 23.359 -4.957 1 64 182 ARG A N 1
ATOM 1342 C CA . ARG A 1 182 ? -23.641 24.625 -4.352 1 64 182 ARG A CA 1
ATOM 1343 C C . ARG A 1 182 ? -24.375 24.859 -3.029 1 64 182 ARG A C 1
ATOM 1345 O O . ARG A 1 182 ? -23.75 25.219 -2.031 1 64 182 ARG A O 1
ATOM 1352 N N . GLN A 1 183 ? -25.703 24.859 -3.119 1 65.25 183 GLN A N 1
ATOM 1353 C CA . GLN A 1 183 ? -26.484 25.047 -1.898 1 65.25 183 GLN A CA 1
ATOM 1354 C C . GLN A 1 183 ? -26.156 23.984 -0.861 1 65.25 183 GLN A C 1
ATOM 1356 O O . GLN A 1 183 ? -26.047 24.266 0.331 1 65.25 183 GLN A O 1
ATOM 1361 N N . PHE A 1 184 ? -26.047 22.828 -1.345 1 63.91 184 PHE A N 1
ATOM 1362 C CA . PHE A 1 184 ? -25.672 21.703 -0.492 1 63.91 184 PHE A CA 1
ATOM 1363 C C . PHE A 1 184 ? -24.328 21.953 0.168 1 63.91 184 PHE A C 1
ATOM 1365 O O . PHE A 1 184 ? -24.172 21.75 1.374 1 63.91 184 PHE A O 1
ATOM 1372 N N . ASN A 1 185 ? -23.516 22.609 -0.584 1 64.44 185 ASN A N 1
ATOM 1373 C CA . ASN A 1 185 ? -22.172 22.891 -0.084 1 64.44 185 ASN A CA 1
ATOM 1374 C C . ASN A 1 185 ? -22.188 23.984 0.984 1 64.44 185 ASN A C 1
ATOM 1376 O O . ASN A 1 185 ? -21.5 23.875 1.994 1 64.44 185 ASN A O 1
ATOM 1380 N N . LEU A 1 186 ? -23 25.047 0.71 1 67.38 186 LEU A N 1
ATOM 1381 C CA . LEU A 1 186 ? -23.078 26.141 1.678 1 67.38 186 LEU A CA 1
ATOM 1382 C C . LEU A 1 186 ? -23.656 25.656 3.004 1 67.38 186 LEU A C 1
ATOM 1384 O O . LEU A 1 186 ? -23.125 25.969 4.07 1 67.38 186 LEU A O 1
ATOM 1388 N N . ASP A 1 187 ? -24.781 25 2.955 1 70.94 187 ASP A N 1
ATOM 1389 C CA . ASP A 1 187 ? -25.406 24.453 4.16 1 70.94 187 ASP A CA 1
ATOM 1390 C C . ASP A 1 187 ? -24.469 23.453 4.852 1 70.94 187 ASP A C 1
ATOM 1392 O O . ASP A 1 187 ? -24.391 23.438 6.082 1 70.94 187 ASP A O 1
ATOM 1396 N N . ARG A 1 188 ? -23.812 22.844 4.133 1 71.31 188 ARG A N 1
ATOM 1397 C CA . ARG A 1 188 ? -22.953 21.812 4.676 1 71.31 188 ARG A CA 1
ATOM 1398 C C . ARG A 1 188 ? -21.688 22.422 5.301 1 71.31 188 ARG A C 1
ATOM 1400 O O . ARG A 1 188 ? -21.172 21.891 6.285 1 71.31 188 ARG A O 1
ATOM 1407 N N . VAL A 1 189 ? -21.375 23.594 4.738 1 71.38 189 VAL A N 1
ATOM 1408 C CA . VAL A 1 189 ? -20.203 24.266 5.297 1 71.38 189 VAL A CA 1
ATOM 1409 C C . VAL A 1 189 ? -20.531 24.812 6.68 1 71.38 189 VAL A C 1
ATOM 1411 O O . VAL A 1 189 ? -19.75 24.688 7.613 1 71.38 189 VAL A O 1
ATOM 1414 N N . LYS A 1 190 ? -21.703 25.406 6.785 1 77 190 LYS A N 1
ATOM 1415 C CA . LYS A 1 190 ? -22.125 25.922 8.086 1 77 190 LYS A CA 1
ATOM 1416 C C . LYS A 1 190 ? -22.234 24.781 9.102 1 77 190 LYS A C 1
ATOM 1418 O O . LYS A 1 190 ? -21.766 24.922 10.234 1 77 190 LYS A O 1
ATOM 1423 N N . ALA A 1 191 ? -22.828 23.766 8.711 1 79.19 191 ALA A N 1
ATOM 1424 C CA . ALA A 1 191 ? -22.984 22.625 9.594 1 79.19 191 ALA A CA 1
ATOM 1425 C C . ALA A 1 191 ? -21.625 22.031 9.977 1 79.19 191 ALA A C 1
ATOM 1427 O O . ALA A 1 191 ? -21.406 21.641 11.125 1 79.19 191 ALA A O 1
ATOM 1428 N N . ALA A 1 192 ? -20.781 22.094 9.039 1 82.44 192 ALA A N 1
ATOM 1429 C CA . ALA A 1 192 ? -19.438 21.594 9.281 1 82.44 192 ALA A CA 1
ATOM 1430 C C . ALA A 1 192 ? -18.688 22.469 10.281 1 82.44 192 ALA A C 1
ATOM 1432 O O . ALA A 1 192 ? -17.922 21.984 11.109 1 82.44 192 ALA A O 1
ATOM 1433 N N . GLY A 1 193 ? -18.906 23.75 10.195 1 83.56 193 GLY A N 1
ATOM 1434 C CA . GLY A 1 193 ? -18.312 24.672 11.141 1 83.56 193 GLY A CA 1
ATOM 1435 C C . GLY A 1 193 ? -18.75 24.422 12.578 1 83.56 193 GLY A C 1
ATOM 1436 O O . GLY A 1 193 ? -17.938 24.547 13.5 1 83.56 193 GLY A O 1
ATOM 1437 N N . GLU A 1 194 ? -19.922 23.969 12.695 1 82.12 194 GLU A N 1
ATOM 1438 C CA . GLU A 1 194 ? -20.5 23.734 14.016 1 82.12 194 GLU A CA 1
ATOM 1439 C C . GLU A 1 194 ? -19.984 22.422 14.602 1 82.12 194 GLU A C 1
ATOM 1441 O O . GLU A 1 194 ? -20.125 22.172 15.805 1 82.12 194 GLU A O 1
ATOM 1446 N N . ARG A 1 195 ? -19.312 21.719 13.828 1 84.81 195 ARG A N 1
ATOM 1447 C CA . ARG A 1 195 ? -18.859 20.406 14.266 1 84.81 195 ARG A CA 1
ATOM 1448 C C . ARG A 1 195 ? -17.438 20.453 14.789 1 84.81 195 ARG A C 1
ATOM 1450 O O . ARG A 1 195 ? -16.906 19.453 15.281 1 84.81 195 ARG A O 1
ATOM 1457 N N . VAL A 1 196 ? -16.859 21.641 14.68 1 91.75 196 VAL A N 1
ATOM 1458 C CA . VAL A 1 196 ? -15.539 21.797 15.281 1 91.75 196 VAL A CA 1
ATOM 1459 C C . VAL A 1 196 ? -15.609 21.484 16.781 1 91.75 196 VAL A C 1
ATOM 1461 O O . VAL A 1 196 ? -16.516 21.953 17.469 1 91.75 196 VAL A O 1
ATOM 1464 N N . ASP A 1 197 ? -14.672 20.656 17.297 1 94.94 197 ASP A N 1
ATOM 1465 C CA . ASP A 1 197 ? -14.688 20.188 18.688 1 94.94 197 ASP A CA 1
ATOM 1466 C C . ASP A 1 197 ? -13.422 20.609 19.422 1 94.94 197 ASP A C 1
ATOM 1468 O O . ASP A 1 197 ? -12.484 19.812 19.562 1 94.94 197 ASP A O 1
ATOM 1472 N N . PRO A 1 198 ? -13.469 21.828 20.016 1 96.12 198 PRO A N 1
ATOM 1473 C CA . PRO A 1 198 ? -12.266 22.344 20.688 1 96.12 198 PRO A CA 1
ATOM 1474 C C . PRO A 1 198 ? -11.82 21.453 21.844 1 96.12 198 PRO A C 1
ATOM 1476 O O . PRO A 1 198 ? -10.625 21.375 22.141 1 96.12 198 PRO A O 1
ATOM 1479 N N . GLU A 1 199 ? -12.758 20.797 22.469 1 96.69 199 GLU A N 1
ATOM 1480 C CA . GLU A 1 199 ? -12.398 19.922 23.578 1 96.69 199 GLU A CA 1
ATOM 1481 C C . GLU A 1 199 ? -11.609 18.703 23.094 1 96.69 199 GLU A C 1
ATOM 1483 O O . GLU A 1 199 ? -10.609 18.328 23.703 1 96.69 199 GLU A O 1
ATOM 1488 N N . TRP A 1 200 ? -12.102 18.109 22.031 1 97.12 200 TRP A N 1
ATOM 1489 C CA . TRP A 1 200 ? -11.383 17 21.422 1 97.12 200 TRP A CA 1
ATOM 1490 C C . TRP A 1 200 ? -9.992 17.438 20.953 1 97.12 200 TRP A C 1
ATOM 1492 O O . TRP A 1 200 ? -9 16.75 21.219 1 97.12 200 TRP A O 1
ATOM 1502 N N . ASP A 1 201 ? -9.938 18.594 20.328 1 97.88 201 ASP A N 1
ATOM 1503 C CA . ASP A 1 201 ? -8.68 19.125 19.828 1 97.88 201 ASP A CA 1
ATOM 1504 C C . ASP A 1 201 ? -7.688 19.344 20.969 1 97.88 201 ASP A C 1
ATOM 1506 O O . ASP A 1 201 ? -6.508 19 20.844 1 97.88 201 ASP A O 1
ATOM 1510 N N . ASP A 1 202 ? -8.18 19.891 22.031 1 97.88 202 ASP A N 1
ATOM 1511 C CA . ASP A 1 202 ? -7.336 20.156 23.188 1 97.88 202 ASP A CA 1
ATOM 1512 C C . ASP A 1 202 ? -6.77 18.859 23.766 1 97.88 202 ASP A C 1
ATOM 1514 O O . ASP A 1 202 ? -5.598 18.797 24.141 1 97.88 202 ASP A O 1
ATOM 1518 N N . ARG A 1 203 ? -7.617 17.891 23.859 1 97.69 203 ARG A N 1
ATOM 1519 C CA . ARG A 1 203 ? -7.188 16.594 24.375 1 97.69 203 ARG A CA 1
ATOM 1520 C C . ARG A 1 203 ? -6.09 15.992 23.516 1 97.69 203 ARG A C 1
ATOM 1522 O O . ARG A 1 203 ? -5.094 15.477 24.016 1 97.69 203 ARG A O 1
ATOM 1529 N N . VAL A 1 204 ? -6.234 16.062 22.25 1 98.25 204 VAL A N 1
ATOM 1530 C CA . VAL A 1 204 ? -5.277 15.5 21.297 1 98.25 204 VAL A CA 1
ATOM 1531 C C . VAL A 1 204 ? -3.957 16.266 21.391 1 98.25 204 VAL A C 1
ATOM 1533 O O . VAL A 1 204 ? -2.891 15.664 21.531 1 98.25 204 VAL A O 1
ATOM 1536 N N . LEU A 1 205 ? -4.016 17.609 21.359 1 98.44 205 LEU A N 1
ATOM 1537 C CA . LEU A 1 205 ? -2.814 18.438 21.406 1 98.44 205 LEU A CA 1
ATOM 1538 C C . LEU A 1 205 ? -2.061 18.234 22.719 1 98.44 205 LEU A C 1
ATOM 1540 O O . LEU A 1 205 ? -0.829 18.172 22.734 1 98.44 205 LEU A O 1
ATOM 1544 N N . THR A 1 206 ? -2.834 18.109 23.766 1 98.56 206 THR A N 1
ATOM 1545 C CA . THR A 1 206 ? -2.223 17.875 25.078 1 98.56 206 THR A CA 1
ATOM 1546 C C . THR A 1 206 ? -1.495 16.547 25.109 1 98.56 206 THR A C 1
ATOM 1548 O O . THR A 1 206 ? -0.356 16.453 25.578 1 98.56 206 THR A O 1
ATOM 1551 N N . ALA A 1 207 ? -2.146 15.547 24.609 1 98.62 207 ALA A N 1
ATOM 1552 C CA . ALA A 1 207 ? -1.549 14.211 24.578 1 98.62 207 ALA A CA 1
ATOM 1553 C C . ALA A 1 207 ? -0.304 14.188 23.703 1 98.62 207 ALA A C 1
ATOM 1555 O O . ALA A 1 207 ? 0.703 13.57 24.062 1 98.62 207 ALA A O 1
ATOM 1556 N N . LEU A 1 208 ? -0.341 14.828 22.531 1 98.69 208 LEU A N 1
ATOM 1557 C CA . LEU A 1 208 ? 0.817 14.906 21.641 1 98.69 208 LEU A CA 1
ATOM 1558 C C . LEU A 1 208 ? 1.996 15.57 22.344 1 98.69 208 LEU A C 1
ATOM 1560 O O . LEU A 1 208 ? 3.117 15.055 22.312 1 98.69 208 LEU A O 1
ATOM 1564 N N . CYS A 1 209 ? 1.743 16.672 23.016 1 98.31 209 CYS A N 1
ATOM 1565 C CA . CYS A 1 209 ? 2.793 17.453 23.656 1 98.31 209 CYS A CA 1
ATOM 1566 C C . CYS A 1 209 ? 3.326 16.734 24.891 1 98.31 209 CYS A C 1
ATOM 1568 O O . CYS A 1 209 ? 4.453 16.984 25.312 1 98.31 209 CYS A O 1
ATOM 1570 N N . ALA A 1 210 ? 2.545 15.805 25.484 1 98.19 210 ALA A N 1
ATOM 1571 C CA . ALA A 1 210 ? 2.963 15.031 26.641 1 98.19 210 ALA A CA 1
ATOM 1572 C C . ALA A 1 210 ? 3.65 13.734 26.234 1 98.19 210 ALA A C 1
ATOM 1574 O O . ALA A 1 210 ? 4.137 12.984 27.078 1 98.19 210 ALA A O 1
ATOM 1575 N N . GLY A 1 211 ? 3.682 13.438 24.984 1 98.06 211 GLY A N 1
ATOM 1576 C CA . GLY A 1 211 ? 4.297 12.219 24.5 1 98.06 211 GLY A CA 1
ATOM 1577 C C . GLY A 1 211 ? 3.441 10.984 24.719 1 98.06 211 GLY A C 1
ATOM 1578 O O . GLY A 1 211 ? 3.957 9.867 24.781 1 98.06 211 GLY A O 1
ATOM 1579 N N . GLU A 1 212 ? 2.203 11.18 24.922 1 98.44 212 GLU A N 1
ATOM 1580 C CA . GLU A 1 212 ? 1.286 10.07 25.156 1 98.44 212 GLU A CA 1
ATOM 1581 C C . GLU A 1 212 ? 0.765 9.484 23.859 1 98.44 212 GLU A C 1
ATOM 1583 O O . GLU A 1 212 ? -0.446 9.344 23.672 1 98.44 212 GLU A O 1
ATOM 1588 N N . LEU A 1 213 ? 1.628 9.07 23 1 98.69 213 LEU A N 1
ATOM 1589 C CA . LEU A 1 213 ? 1.306 8.641 21.656 1 98.69 213 LEU A CA 1
ATOM 1590 C C . LEU A 1 213 ? 0.616 7.277 21.672 1 98.69 213 LEU A C 1
ATOM 1592 O O . LEU A 1 213 ? -0.261 7.012 20.844 1 98.69 213 LEU A O 1
ATOM 1596 N N . ASP A 1 214 ? 1.017 6.426 22.578 1 98.56 214 ASP A N 1
ATOM 1597 C CA . ASP A 1 214 ? 0.384 5.113 22.672 1 98.56 214 ASP A CA 1
ATOM 1598 C C . ASP A 1 214 ? -1.101 5.242 23 1 98.56 214 ASP A C 1
ATOM 1600 O O . ASP A 1 214 ? -1.924 4.473 22.5 1 98.56 214 ASP A O 1
ATOM 1604 N N . GLN A 1 215 ? -1.36 6.195 23.828 1 98.12 215 GLN A N 1
ATOM 1605 C CA . GLN A 1 215 ? -2.756 6.449 24.172 1 98.12 215 GLN A CA 1
ATOM 1606 C C . GLN A 1 215 ? -3.545 6.91 22.953 1 98.12 215 GLN A C 1
ATOM 1608 O O . GLN A 1 215 ? -4.641 6.406 22.688 1 98.12 215 GLN A O 1
ATOM 1613 N N . LEU A 1 216 ? -3.012 7.844 22.234 1 98.56 216 LEU A N 1
ATOM 1614 C CA . LEU A 1 216 ? -3.67 8.336 21.016 1 98.56 216 LEU A CA 1
ATOM 1615 C C . LEU A 1 216 ? -3.816 7.215 20 1 98.56 216 LEU A C 1
ATOM 1617 O O . LEU A 1 216 ? -4.867 7.082 19.359 1 98.56 216 LEU A O 1
ATOM 1621 N N . ALA A 1 217 ? -2.812 6.398 19.891 1 98.31 217 ALA A N 1
ATOM 1622 C CA . ALA A 1 217 ? -2.758 5.344 18.875 1 98.31 217 ALA A CA 1
ATOM 1623 C C . ALA A 1 217 ? -3.748 4.227 19.188 1 98.31 217 ALA A C 1
ATOM 1625 O O . ALA A 1 217 ? -4.043 3.389 18.344 1 98.31 217 ALA A O 1
ATOM 1626 N N . SER A 1 218 ? -4.23 4.199 20.391 1 98.06 218 SER A N 1
ATOM 1627 C CA . SER A 1 218 ? -5.148 3.145 20.812 1 98.06 218 SER A CA 1
ATOM 1628 C C . SER A 1 218 ? -6.602 3.543 20.562 1 98.06 218 SER A C 1
ATOM 1630 O O . SER A 1 218 ? -7.512 2.738 20.766 1 98.06 218 SER A O 1
ATOM 1632 N N . MET A 1 219 ? -6.812 4.809 20.094 1 97.88 219 MET A N 1
ATOM 1633 C CA . MET A 1 219 ? -8.18 5.227 19.812 1 97.88 219 MET A CA 1
ATOM 1634 C C . MET A 1 219 ? -8.805 4.359 18.719 1 97.88 219 MET A C 1
ATOM 1636 O O . MET A 1 219 ? -8.141 4.023 17.734 1 97.88 219 MET A O 1
ATOM 1640 N N . THR A 1 220 ? -10.031 4.027 18.938 1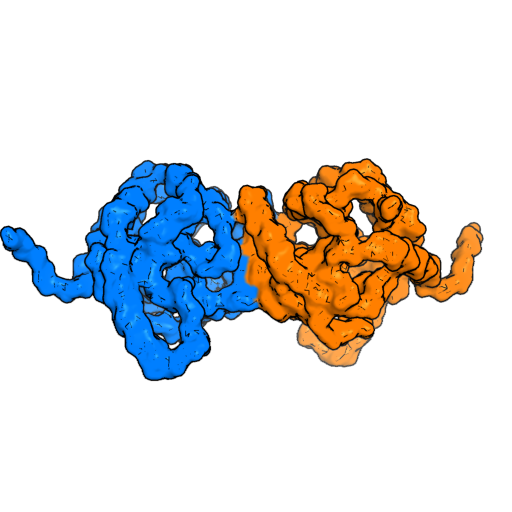 96.19 220 THR A N 1
ATOM 1641 C CA . THR A 1 220 ? -10.789 3.291 17.922 1 96.19 220 THR A CA 1
ATOM 1642 C C . THR A 1 220 ? -11.32 4.234 16.844 1 96.19 220 THR A C 1
ATOM 1644 O O . THR A 1 220 ? -11.305 5.453 17.031 1 96.19 220 THR A O 1
ATOM 1647 N N . ALA A 1 221 ? -11.758 3.631 15.789 1 94.44 221 ALA A N 1
ATOM 1648 C CA . ALA A 1 221 ? -12.359 4.418 14.719 1 94.44 221 ALA A CA 1
ATOM 1649 C C . ALA A 1 221 ? -13.555 5.211 15.227 1 94.44 221 ALA A C 1
ATOM 1651 O O . ALA A 1 221 ? -13.773 6.355 14.812 1 94.44 221 ALA A O 1
ATOM 1652 N N . GLU A 1 222 ? -14.297 4.629 16.125 1 94.19 222 GLU A N 1
ATOM 1653 C CA . GLU A 1 222 ? -15.484 5.273 16.672 1 94.19 222 GLU A CA 1
ATOM 1654 C C . GLU A 1 222 ? -15.109 6.48 17.531 1 94.19 222 GLU A C 1
ATOM 1656 O O . GLU A 1 222 ? -15.805 7.496 17.516 1 94.19 222 GLU A O 1
ATOM 1661 N N . GLU A 1 223 ? -14.039 6.359 18.188 1 95.25 223 GLU A N 1
ATOM 1662 C CA . GLU A 1 223 ? -13.586 7.445 19.062 1 95.25 223 GLU A CA 1
ATOM 1663 C C . GLU A 1 223 ? -13.062 8.625 18.234 1 95.25 223 GLU A C 1
ATOM 1665 O O . GLU A 1 223 ? -13.18 9.773 18.656 1 95.25 223 GLU A O 1
ATOM 1670 N N . VAL A 1 224 ? -12.523 8.336 17.047 1 96.06 224 VAL A N 1
ATOM 1671 C CA . VAL A 1 224 ? -11.953 9.383 16.203 1 96.06 224 VAL A CA 1
ATOM 1672 C C . VAL A 1 224 ? -13.062 10.102 15.445 1 96.06 224 VAL A C 1
ATOM 1674 O O . VAL A 1 224 ? -13.07 11.336 15.367 1 96.06 224 VAL A O 1
ATOM 1677 N N . VAL A 1 225 ? -14.031 9.367 15 1 91.31 225 VAL A N 1
ATOM 1678 C CA . VAL A 1 225 ? -15.016 9.914 14.078 1 91.31 225 VAL A CA 1
ATOM 1679 C C . VAL A 1 225 ? -15.953 10.859 14.812 1 91.31 225 VAL A C 1
ATOM 1681 O O . VAL A 1 225 ? -16.609 11.703 14.195 1 91.31 225 VAL A O 1
ATOM 1684 N N . VAL A 1 226 ? -15.992 10.812 16.141 1 92.06 226 VAL A N 1
ATOM 1685 C CA . VAL A 1 226 ? -16.797 11.734 16.938 1 92.06 226 VAL A CA 1
ATOM 1686 C C . VAL A 1 226 ? -16.359 13.172 16.656 1 92.06 226 VAL A C 1
ATOM 1688 O O . VAL A 1 226 ? -17.188 14.094 16.672 1 92.06 226 VAL A O 1
ATOM 1691 N N . ALA A 1 227 ? -15.109 13.32 16.312 1 94.25 227 ALA A N 1
ATOM 1692 C CA . ALA A 1 227 ? -14.555 14.641 16.047 1 94.25 227 ALA A CA 1
ATOM 1693 C C . ALA A 1 227 ? -14.672 14.984 14.555 1 94.25 227 ALA A C 1
ATOM 1695 O O . ALA A 1 227 ? -14.18 16.031 14.117 1 94.25 227 ALA A O 1
ATOM 1696 N N . GLY A 1 228 ? -15.375 14.133 13.805 1 92.31 228 GLY A N 1
ATOM 1697 C CA . GLY A 1 228 ? -15.523 14.32 12.367 1 92.31 228 GLY A CA 1
ATOM 1698 C C . GLY A 1 228 ? -14.641 13.398 11.547 1 92.31 228 GLY A C 1
ATOM 1699 O O . GLY A 1 228 ? -13.562 13 12 1 92.31 228 GLY A O 1
ATOM 1700 N N . VAL A 1 229 ? -15.031 13.133 10.297 1 90.5 229 VAL A N 1
ATOM 1701 C CA . VAL A 1 229 ? -14.312 12.195 9.438 1 90.5 229 VAL A CA 1
ATOM 1702 C C . VAL A 1 229 ? -12.922 12.742 9.125 1 90.5 229 VAL A C 1
ATOM 1704 O O . VAL A 1 229 ? -11.977 11.969 8.922 1 90.5 229 VAL A O 1
ATOM 1707 N N . GLY A 1 230 ? -12.766 14.023 9.133 1 93.56 230 GLY A N 1
ATOM 1708 C CA . GLY A 1 230 ? -11.469 14.641 8.891 1 93.56 230 GLY A CA 1
ATOM 1709 C C . GLY A 1 230 ? -10.484 14.414 10.023 1 93.56 230 GLY A C 1
ATOM 1710 O O . GLY A 1 230 ? -9.273 14.562 9.844 1 93.56 230 GLY A O 1
ATOM 1711 N N . ALA A 1 231 ? -11 14.055 11.195 1 95.56 231 ALA A N 1
ATOM 1712 C CA . ALA A 1 231 ? -10.148 13.852 12.367 1 95.56 231 ALA A CA 1
ATOM 1713 C C . ALA A 1 231 ? -9.219 12.656 12.172 1 95.56 231 ALA A C 1
ATOM 1715 O O . ALA A 1 231 ? -8.25 12.484 12.914 1 95.56 231 ALA A O 1
ATOM 1716 N N . ASN A 1 232 ? -9.461 11.898 11.078 1 96.88 232 ASN A N 1
ATOM 1717 C CA . ASN A 1 232 ? -8.578 10.781 10.742 1 96.88 232 ASN A CA 1
ATOM 1718 C C . ASN A 1 232 ? -7.18 11.273 10.367 1 96.88 232 ASN A C 1
ATOM 1720 O O . ASN A 1 232 ? -6.234 10.484 10.328 1 96.88 232 ASN A O 1
ATOM 1724 N N . GLU A 1 233 ? -7.043 12.547 10.203 1 97.88 233 GLU A N 1
ATOM 1725 C CA . GLU A 1 233 ? -5.734 13.125 9.906 1 97.88 233 GLU A CA 1
ATOM 1726 C C . GLU A 1 233 ? -4.844 13.148 11.141 1 97.88 233 GLU A C 1
ATOM 1728 O O . GLU A 1 233 ? -3.652 13.438 11.055 1 97.88 233 GLU A O 1
ATOM 1733 N N . LEU A 1 234 ? -5.395 12.75 12.258 1 98.19 234 LEU A N 1
ATOM 1734 C CA . LEU A 1 234 ? -4.609 12.531 13.469 1 98.19 234 LEU A CA 1
ATOM 1735 C C . LEU A 1 234 ? -3.438 11.594 13.195 1 98.19 234 LEU A C 1
ATOM 1737 O O . LEU A 1 234 ? -2.393 11.695 13.836 1 98.19 234 LEU A O 1
ATOM 1741 N N . ARG A 1 235 ? -3.566 10.766 12.172 1 98.75 235 ARG A N 1
ATOM 1742 C CA . ARG A 1 235 ? -2.533 9.805 11.789 1 98.75 235 ARG A CA 1
ATOM 1743 C C . ARG A 1 235 ? -1.219 10.516 11.477 1 98.75 235 ARG A C 1
ATOM 1745 O O . ARG A 1 235 ? -0.15 10.062 11.898 1 98.75 235 ARG A O 1
ATOM 1752 N N . THR A 1 236 ? -1.281 11.609 10.797 1 98.88 236 THR A N 1
ATOM 1753 C CA . THR A 1 236 ? -0.076 12.32 10.383 1 98.88 236 THR A CA 1
ATOM 1754 C C . THR A 1 236 ? 0.586 13 11.578 1 98.88 236 THR A C 1
ATOM 1756 O O . THR A 1 236 ? 1.814 13.062 11.664 1 98.88 236 THR A O 1
ATOM 1759 N N . TRP A 1 237 ? -0.245 13.469 12.516 1 98.75 237 TRP A N 1
ATOM 1760 C CA . TRP A 1 237 ? 0.269 14.07 13.742 1 98.75 237 TRP A CA 1
ATOM 1761 C C . TRP A 1 237 ? 1.029 13.039 14.578 1 98.75 237 TRP A C 1
ATOM 1763 O O . TRP A 1 237 ? 2.15 13.297 15.023 1 98.75 237 TRP A O 1
ATOM 1773 N N . ILE A 1 238 ? 0.393 11.914 14.734 1 98.81 238 ILE A N 1
ATOM 1774 C CA . ILE A 1 238 ? 0.989 10.836 15.523 1 98.81 238 ILE A CA 1
ATOM 1775 C C . ILE A 1 238 ? 2.318 10.422 14.898 1 98.81 238 ILE A C 1
ATOM 1777 O O . ILE A 1 238 ? 3.326 10.289 15.602 1 98.81 238 ILE A O 1
ATOM 1781 N N . ALA A 1 239 ? 2.348 10.242 13.594 1 98.94 239 ALA A N 1
ATOM 1782 C CA . ALA A 1 239 ? 3.555 9.781 12.906 1 98.94 239 ALA A CA 1
ATOM 1783 C C . ALA A 1 239 ? 4.688 10.797 13.055 1 98.94 239 ALA A C 1
ATOM 1785 O O . ALA A 1 239 ? 5.82 10.43 13.367 1 98.94 239 ALA A O 1
ATOM 1786 N N . ALA A 1 240 ? 4.422 12.086 12.852 1 98.88 240 ALA A N 1
ATOM 1787 C CA . ALA A 1 240 ? 5.453 13.125 12.938 1 98.88 240 ALA A CA 1
ATOM 1788 C C . ALA A 1 240 ? 6.027 13.211 14.344 1 98.88 240 ALA A C 1
ATOM 1790 O O . ALA A 1 240 ? 7.246 13.273 14.523 1 98.88 240 ALA A O 1
ATOM 1791 N N . CYS A 1 241 ? 5.121 13.195 15.32 1 98.69 241 CYS A N 1
ATOM 1792 C CA . CYS A 1 241 ? 5.57 13.273 16.703 1 98.69 241 CYS A CA 1
ATOM 1793 C C . CYS A 1 241 ? 6.371 12.031 17.094 1 98.69 241 CYS A C 1
ATOM 1795 O O . CYS A 1 241 ? 7.328 12.117 17.859 1 98.69 241 CYS A O 1
ATOM 1797 N N . ALA A 1 242 ? 5.988 10.883 16.547 1 98.75 242 ALA A N 1
ATOM 1798 C CA . ALA A 1 242 ? 6.672 9.625 16.859 1 98.75 242 ALA A CA 1
ATOM 1799 C C . ALA A 1 242 ? 8.07 9.602 16.25 1 98.75 242 ALA A C 1
ATOM 1801 O O . ALA A 1 242 ? 8.977 8.969 16.797 1 98.75 242 ALA A O 1
ATOM 1802 N N . ALA A 1 243 ? 8.219 10.25 15.117 1 98.75 243 ALA A N 1
ATOM 1803 C CA . ALA A 1 243 ? 9.492 10.242 14.414 1 98.75 243 ALA A CA 1
ATOM 1804 C C . ALA A 1 243 ? 10.531 11.102 15.133 1 98.75 243 ALA A C 1
ATOM 1806 O O . ALA A 1 243 ? 11.734 10.844 15.047 1 98.75 243 ALA A O 1
ATOM 1807 N N . SER A 1 244 ? 10.086 12.094 15.844 1 96.69 244 SER A N 1
ATOM 1808 C CA . SER A 1 244 ? 10.984 13.055 16.469 1 96.69 244 SER A CA 1
ATOM 1809 C C . SER A 1 244 ? 11.406 12.586 17.859 1 96.69 244 SER A C 1
ATOM 1811 O O . SER A 1 244 ? 10.586 12.094 18.641 1 96.69 244 SER A O 1
ATOM 1813 N N . PRO A 1 245 ? 12.648 12.727 18.188 1 93.12 245 PRO A N 1
ATOM 1814 C CA . PRO A 1 245 ? 13.102 12.391 19.547 1 93.12 245 PRO A CA 1
ATOM 1815 C C . PRO A 1 245 ? 12.766 13.484 20.562 1 93.12 245 PRO A C 1
ATOM 1817 O O . PRO A 1 245 ? 12.945 13.281 21.766 1 93.12 245 PRO A O 1
ATOM 1820 N N . VAL A 1 246 ? 12.328 14.648 20.125 1 95.38 246 VAL A N 1
ATOM 1821 C CA . VAL A 1 246 ? 12.055 15.781 21 1 95.38 246 VAL A CA 1
ATOM 1822 C C . VAL A 1 246 ? 10.555 16.031 21.062 1 95.38 246 VAL A C 1
ATOM 1824 O O . VAL A 1 246 ? 9.875 16.062 20.031 1 95.38 246 VAL A O 1
ATOM 1827 N N . LEU A 1 247 ? 10.047 16.188 22.266 1 96.94 247 LEU A N 1
ATOM 1828 C CA . LEU A 1 247 ? 8.633 16.469 22.453 1 96.94 247 LEU A CA 1
ATOM 1829 C C . LEU A 1 247 ? 8.297 17.875 21.953 1 96.94 247 LEU A C 1
ATOM 1831 O O . LEU A 1 247 ? 9.07 18.812 22.172 1 96.94 247 LEU A O 1
ATOM 1835 N N . PRO A 1 248 ? 7.172 18 21.281 1 97.75 248 PRO A N 1
ATOM 1836 C CA . PRO A 1 248 ? 6.734 19.344 20.891 1 97.75 248 PRO A CA 1
ATOM 1837 C C . PRO A 1 248 ? 6.027 20.078 22.016 1 97.75 248 PRO A C 1
ATOM 1839 O O . PRO A 1 248 ? 5.664 19.469 23.031 1 97.75 248 PRO A O 1
ATOM 1842 N N . ARG A 1 249 ? 5.945 21.375 21.828 1 97.19 249 ARG A N 1
ATOM 1843 C CA . ARG A 1 249 ? 5.113 22.234 22.672 1 97.19 249 ARG A CA 1
ATOM 1844 C C . ARG A 1 249 ? 3.977 22.844 21.859 1 97.19 249 ARG A C 1
ATOM 1846 O O . ARG A 1 249 ? 4.09 23.016 20.641 1 97.19 249 ARG A O 1
ATOM 1853 N N . ARG A 1 250 ? 2.969 23.125 22.562 1 96.75 250 ARG A N 1
ATOM 1854 C CA . ARG A 1 250 ? 1.853 23.797 21.906 1 96.75 250 ARG A CA 1
ATOM 1855 C C . ARG A 1 250 ? 2.205 25.25 21.562 1 96.75 250 ARG A C 1
ATOM 1857 O O . ARG A 1 250 ? 2.609 26.016 22.438 1 96.75 250 ARG A O 1
ATOM 1864 N N . VAL A 1 251 ? 2.107 25.594 20.375 1 96.31 251 VAL A N 1
ATOM 1865 C CA . VAL A 1 251 ? 2.43 26.938 19.922 1 96.31 251 VAL A CA 1
ATOM 1866 C C . VAL A 1 251 ? 1.146 27.766 19.766 1 96.31 251 VAL A C 1
ATOM 1868 O O . VAL A 1 251 ? 1.102 28.938 20.141 1 96.31 251 VAL A O 1
ATOM 1871 N N . ALA A 1 252 ? 0.114 27.141 19.203 1 96.31 252 ALA A N 1
ATOM 1872 C CA . ALA A 1 252 ? -1.146 27.859 19 1 96.31 252 ALA A CA 1
ATOM 1873 C C . ALA A 1 252 ? -2.301 26.875 18.797 1 96.31 252 ALA A C 1
ATOM 1875 O O . ALA A 1 252 ? -2.094 25.75 18.344 1 96.31 252 ALA A O 1
ATOM 1876 N N . TYR A 1 253 ? -3.436 27.266 19.141 1 96.56 253 TYR A N 1
ATOM 1877 C CA . TYR A 1 253 ? -4.703 26.641 18.781 1 96.56 253 TYR A CA 1
ATOM 1878 C C . TYR A 1 253 ? -5.801 27.688 18.641 1 96.56 253 TYR A C 1
ATOM 1880 O O . TYR A 1 253 ? -5.879 28.625 19.438 1 96.56 253 TYR A O 1
ATOM 1888 N N . GLU A 1 254 ? -6.574 27.594 17.594 1 95.06 254 GLU A N 1
ATOM 1889 C CA . GLU A 1 254 ? -7.719 28.469 17.359 1 95.06 254 GLU A CA 1
ATOM 1890 C C . GLU A 1 254 ? -8.828 27.719 16.609 1 95.06 254 GLU A C 1
ATOM 1892 O O . GLU A 1 254 ? -8.617 27.266 15.484 1 95.06 254 GLU A O 1
ATOM 1897 N N . PRO A 1 255 ? -9.992 27.5 17.297 1 93.06 255 PRO A N 1
ATOM 1898 C CA . PRO A 1 255 ? -11.109 27.031 16.484 1 93.06 255 PRO A CA 1
ATOM 1899 C C . PRO A 1 255 ? -11.562 28.062 15.453 1 93.06 255 PRO A C 1
ATOM 1901 O O . PRO A 1 255 ? -11.781 29.219 15.797 1 93.06 255 PRO A O 1
ATOM 1904 N N . VAL A 1 256 ? -11.594 27.75 14.203 1 90.69 256 VAL A N 1
ATOM 1905 C CA . VAL A 1 256 ? -12.023 28.641 13.141 1 90.69 256 VAL A CA 1
ATOM 1906 C C . VAL A 1 256 ? -13.195 28.031 12.383 1 90.69 256 VAL A C 1
ATOM 1908 O O . VAL A 1 256 ? -13.031 27.484 11.289 1 90.69 256 VAL A O 1
ATOM 1911 N N . PRO A 1 257 ? -14.359 28.172 12.938 1 87.12 257 PRO A N 1
ATOM 1912 C CA . PRO A 1 257 ? -15.539 27.578 12.305 1 87.12 257 PRO A CA 1
ATOM 1913 C C . PRO A 1 257 ? -15.68 27.953 10.836 1 87.12 257 PRO A C 1
ATOM 1915 O O . PRO A 1 257 ? -16.172 27.156 10.039 1 87.12 257 PRO A O 1
ATOM 1918 N N . GLN A 1 258 ? -15.219 29.125 10.477 1 84.5 258 GLN A N 1
ATOM 1919 C CA . GLN A 1 258 ? -15.297 29.609 9.102 1 84.5 258 GLN A CA 1
ATOM 1920 C C . GLN A 1 258 ? -14.453 28.734 8.172 1 84.5 258 GLN A C 1
ATOM 1922 O O . GLN A 1 258 ? -14.734 28.641 6.977 1 84.5 258 GLN A O 1
ATOM 1927 N N . TRP A 1 259 ? -13.43 28.141 8.766 1 86.62 259 TRP A N 1
ATOM 1928 C CA . TRP A 1 259 ? -12.578 27.219 8.008 1 86.62 259 TRP A CA 1
ATOM 1929 C C . TRP A 1 259 ? -13 25.781 8.242 1 86.62 259 TRP A C 1
ATOM 1931 O O . TRP A 1 259 ? -12.32 24.844 7.793 1 86.62 259 TRP A O 1
ATOM 1941 N N . ILE A 1 260 ? -13.992 25.547 9.0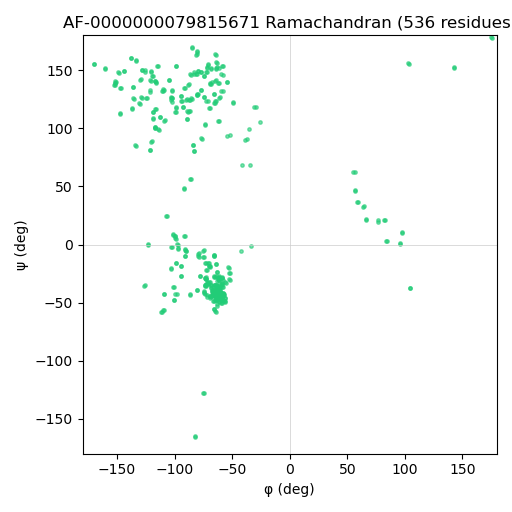47 1 86.88 260 ILE A N 1
ATOM 1942 C CA . ILE A 1 260 ? -14.648 24.281 9.367 1 86.88 260 ILE A CA 1
ATOM 1943 C C . ILE A 1 260 ? -13.68 23.375 10.109 1 86.88 260 ILE A C 1
ATOM 1945 O O . ILE A 1 260 ? -13.805 22.141 10.062 1 86.88 260 ILE A O 1
ATOM 1949 N N . THR A 1 261 ? -12.656 23.922 10.719 1 90.75 261 THR A N 1
ATOM 1950 C CA . THR A 1 261 ? -11.664 23.078 11.391 1 90.75 261 THR A CA 1
ATOM 1951 C C . THR A 1 261 ? -11.07 23.812 12.594 1 90.75 261 THR A C 1
ATOM 1953 O O . THR A 1 261 ? -11.133 25.031 12.68 1 90.75 261 THR A O 1
ATOM 1956 N N . GLY A 1 262 ? -10.703 23.078 13.625 1 90.25 262 GLY A N 1
ATOM 1957 C CA . GLY A 1 262 ? -9.766 23.594 14.617 1 90.25 262 GLY A CA 1
ATOM 1958 C C . GLY A 1 262 ? -8.336 23.641 14.125 1 90.25 262 GLY A C 1
ATOM 1959 O O . GLY A 1 262 ? -7.812 22.625 13.641 1 90.25 262 GLY A O 1
ATOM 1960 N N . MET A 1 263 ? -7.703 24.828 14.234 1 93.56 263 MET A N 1
ATOM 1961 C CA . MET A 1 263 ? -6.336 25.016 13.758 1 93.56 263 MET A CA 1
ATOM 1962 C C . MET A 1 263 ? -5.34 24.922 14.906 1 93.56 263 MET A C 1
ATOM 1964 O O . MET A 1 263 ? -5.371 25.734 15.828 1 93.56 263 MET A O 1
ATOM 1968 N N . GLY A 1 264 ? -4.484 23.891 14.883 1 96.5 264 GLY A N 1
ATOM 1969 C CA . GLY A 1 264 ? -3.461 23.719 15.898 1 96.5 264 GLY A CA 1
ATOM 1970 C C . GLY A 1 264 ? -2.053 23.703 15.336 1 96.5 264 GLY A C 1
ATOM 1971 O O . GLY A 1 264 ? -1.854 23.375 14.164 1 96.5 264 GLY A O 1
ATOM 1972 N N . LEU A 1 265 ? -1.115 24.172 16.125 1 97.56 265 LEU A N 1
ATOM 1973 C CA . LEU A 1 265 ? 0.31 24.141 15.812 1 97.56 265 LEU A CA 1
ATOM 1974 C C . LEU A 1 265 ? 1.121 23.734 17.031 1 97.56 265 LEU A C 1
ATOM 1976 O O . LEU A 1 265 ? 1.038 24.359 18.094 1 97.56 265 LEU A O 1
ATOM 1980 N N . ILE A 1 266 ? 1.79 22.625 16.938 1 98 266 ILE A N 1
ATOM 1981 C CA . ILE A 1 266 ? 2.766 22.219 17.938 1 98 266 ILE A CA 1
ATOM 1982 C C . ILE A 1 266 ? 4.148 22.094 17.297 1 98 266 ILE A C 1
ATOM 1984 O O . ILE A 1 266 ? 4.266 21.797 16.109 1 98 266 ILE A O 1
ATOM 1988 N N . ALA A 1 267 ? 5.172 22.422 18.016 1 97 267 ALA A N 1
ATOM 1989 C CA . ALA A 1 267 ? 6.527 22.406 17.469 1 97 267 ALA A CA 1
ATOM 1990 C C . ALA A 1 267 ? 7.555 22.141 18.562 1 97 267 ALA A C 1
ATOM 1992 O O . ALA A 1 267 ? 7.391 22.609 19.703 1 97 267 ALA A O 1
ATOM 1993 N N . SER A 1 268 ? 8.547 21.344 18.188 1 93.69 268 SER A N 1
ATOM 1994 C CA . SER A 1 268 ? 9.688 21.172 19.078 1 93.69 268 SER A CA 1
ATOM 1995 C C . SER A 1 268 ? 10.664 22.328 18.953 1 93.69 268 SER A C 1
ATOM 1997 O O . SER A 1 268 ? 10.781 22.938 17.891 1 93.69 268 SER A O 1
ATOM 1999 N N . PRO A 1 269 ? 11.32 22.672 20.109 1 82.44 269 PRO A N 1
ATOM 2000 C CA . PRO A 1 269 ? 12.359 23.703 20 1 82.44 269 PRO A CA 1
ATOM 2001 C C . PRO A 1 269 ? 13.539 23.266 19.141 1 82.44 269 PRO A C 1
ATOM 2003 O O . PRO A 1 269 ? 13.852 22.062 19.078 1 82.44 269 PRO A O 1
ATOM 2006 N N . ALA A 1 270 ? 14.078 24.172 18.328 1 71.12 270 ALA A N 1
ATOM 2007 C CA . ALA A 1 270 ? 15.25 23.859 17.5 1 71.12 270 ALA A CA 1
ATOM 2008 C C . ALA A 1 270 ? 16.453 23.547 18.375 1 71.12 270 ALA A C 1
ATOM 2010 O O . ALA A 1 270 ? 16.578 24.078 19.484 1 71.12 270 ALA A O 1
ATOM 2011 N N . MET B 1 1 ? 21.969 -42.312 -20.156 1 24.16 1 MET B N 1
ATOM 2012 C CA . MET B 1 1 ? 21.531 -41.406 -21.188 1 24.16 1 MET B CA 1
ATOM 2013 C C . MET B 1 1 ? 20.016 -41.281 -21.219 1 24.16 1 MET B C 1
ATOM 2015 O O . MET B 1 1 ? 19.328 -42.156 -21.719 1 24.16 1 MET B O 1
ATOM 2019 N N . ASP B 1 2 ? 19.344 -41.125 -20.109 1 26.77 2 ASP B N 1
ATOM 2020 C CA . ASP B 1 2 ? 17.969 -41.344 -19.688 1 26.77 2 ASP B CA 1
ATOM 2021 C C . ASP B 1 2 ? 16.984 -40.625 -20.594 1 26.77 2 ASP B C 1
ATOM 2023 O O . ASP B 1 2 ? 17.125 -39.438 -20.859 1 26.77 2 ASP B O 1
ATOM 2027 N N . GLY B 1 3 ? 16.469 -41.406 -21.656 1 26.83 3 GLY B N 1
ATOM 2028 C CA . GLY B 1 3 ? 15.641 -41.031 -22.797 1 26.83 3 GLY B CA 1
ATOM 2029 C C . GLY B 1 3 ? 14.57 -40 -22.422 1 26.83 3 GLY B C 1
ATOM 2030 O O . GLY B 1 3 ? 13.805 -40.219 -21.484 1 26.83 3 GLY B O 1
ATOM 2031 N N . ALA B 1 4 ? 14.852 -38.656 -22.516 1 40.41 4 ALA B N 1
ATOM 2032 C CA . ALA B 1 4 ? 14.008 -37.469 -22.578 1 40.41 4 ALA B CA 1
ATOM 2033 C C . ALA B 1 4 ? 12.711 -37.75 -23.344 1 40.41 4 ALA B C 1
ATOM 2035 O O . ALA B 1 4 ? 12.742 -38.031 -24.547 1 40.41 4 ALA B O 1
ATOM 2036 N N . ASN B 1 5 ? 11.805 -38.562 -22.812 1 35.78 5 ASN B N 1
ATOM 2037 C CA . ASN B 1 5 ? 10.555 -38.844 -23.516 1 35.78 5 ASN B CA 1
ATOM 2038 C C . ASN B 1 5 ? 10.188 -37.688 -24.453 1 35.78 5 ASN B C 1
ATOM 2040 O O . ASN B 1 5 ? 10.289 -36.531 -24.062 1 35.78 5 ASN B O 1
ATOM 2044 N N . GLY B 1 6 ? 10.266 -37.625 -25.719 1 43.59 6 GLY B N 1
ATOM 2045 C CA . GLY B 1 6 ? 10.188 -36.844 -26.938 1 43.59 6 GLY B CA 1
ATOM 2046 C C . GLY B 1 6 ? 9.023 -35.875 -26.938 1 43.59 6 GLY B C 1
ATOM 2047 O O . GLY B 1 6 ? 8.602 -35.406 -28 1 43.59 6 GLY B O 1
ATOM 2048 N N . GLY B 1 7 ? 8.07 -35.812 -25.969 1 51.97 7 GLY B N 1
ATOM 2049 C CA . GLY B 1 7 ? 6.945 -34.906 -26.125 1 51.97 7 GLY B CA 1
ATOM 2050 C C . GLY B 1 7 ? 7.363 -33.438 -26.172 1 51.97 7 GLY B C 1
ATOM 2051 O O . GLY B 1 7 ? 8.508 -33.094 -25.859 1 51.97 7 GLY B O 1
ATOM 2052 N N . LEU B 1 8 ? 6.512 -32.531 -26.891 1 71.12 8 LEU B N 1
ATOM 2053 C CA . LEU B 1 8 ? 6.68 -31.094 -27.047 1 71.12 8 LEU B CA 1
ATOM 2054 C C . LEU B 1 8 ? 6.941 -30.422 -25.703 1 71.12 8 LEU B C 1
ATOM 2056 O O . LEU B 1 8 ? 6.398 -30.844 -24.688 1 71.12 8 LEU B O 1
ATOM 2060 N N . ALA B 1 9 ? 8.047 -29.75 -25.656 1 80.38 9 ALA B N 1
ATOM 2061 C CA . ALA B 1 9 ? 8.383 -28.969 -24.453 1 80.38 9 ALA B CA 1
ATOM 2062 C C . ALA B 1 9 ? 7.129 -28.453 -23.766 1 80.38 9 ALA B C 1
ATOM 2064 O O . ALA B 1 9 ? 6.281 -27.812 -24.406 1 80.38 9 ALA B O 1
ATOM 2065 N N . GLY B 1 10 ? 6.961 -28.938 -22.453 1 89.12 10 GLY B N 1
ATOM 2066 C CA . GLY B 1 10 ? 5.863 -28.438 -21.641 1 89.12 10 GLY B CA 1
ATOM 2067 C C . GLY B 1 10 ? 4.637 -29.328 -21.672 1 89.12 10 GLY B C 1
ATOM 2068 O O . GLY B 1 10 ? 3.605 -29 -21.094 1 89.12 10 GLY B O 1
ATOM 2069 N N . SER B 1 11 ? 4.652 -30.438 -22.375 1 89.06 11 SER B N 1
ATOM 2070 C CA . SER B 1 11 ? 3.48 -31.281 -22.578 1 89.06 11 SER B CA 1
ATOM 2071 C C . SER B 1 11 ? 3.033 -31.922 -21.266 1 89.06 11 SER B C 1
ATOM 2073 O O . SER B 1 11 ? 1.834 -32.031 -21 1 89.06 11 SER B O 1
ATOM 2075 N N . ARG B 1 12 ? 4.008 -32.375 -20.5 1 90.31 12 ARG B N 1
ATOM 2076 C CA . ARG B 1 12 ? 3.67 -32.969 -19.203 1 90.31 12 ARG B CA 1
ATOM 2077 C C . ARG B 1 12 ? 2.965 -31.969 -18.297 1 90.31 12 ARG B C 1
ATOM 2079 O O . ARG B 1 12 ? 1.987 -32.312 -17.625 1 90.31 12 ARG B O 1
ATOM 2086 N N . PHE B 1 13 ? 3.494 -30.875 -18.234 1 93.62 13 PHE B N 1
ATOM 2087 C CA . PHE B 1 13 ? 2.879 -29.812 -17.438 1 93.62 13 PHE B CA 1
ATOM 2088 C C . PHE B 1 13 ? 1.479 -29.5 -17.953 1 93.62 13 PHE B C 1
ATOM 2090 O O . PHE B 1 13 ? 0.539 -29.359 -17.172 1 93.62 13 PHE B O 1
ATOM 2097 N N . SER B 1 14 ? 1.307 -29.375 -19.281 1 93.06 14 SER B N 1
ATOM 2098 C CA . SER B 1 14 ? 0.016 -29.078 -19.891 1 93.06 14 SER B CA 1
ATOM 2099 C C . SER B 1 14 ? -1.022 -30.141 -19.531 1 93.06 14 SER B C 1
ATOM 2101 O O . SER B 1 14 ? -2.18 -29.812 -19.266 1 93.06 14 SER B O 1
ATOM 2103 N N . GLU B 1 15 ? -0.625 -31.344 -19.562 1 94.12 15 GLU B N 1
ATOM 2104 C CA . GLU B 1 15 ? -1.526 -32.438 -19.203 1 94.12 15 GLU B CA 1
ATOM 2105 C C . GLU B 1 15 ? -1.949 -32.344 -17.734 1 94.12 15 GLU B C 1
ATOM 2107 O O . GLU B 1 15 ? -3.111 -32.594 -17.406 1 94.12 15 GLU B O 1
ATOM 2112 N N . ALA B 1 16 ? -1.02 -32.031 -16.906 1 94.88 16 ALA B N 1
ATOM 2113 C CA . ALA B 1 16 ? -1.303 -31.859 -15.477 1 94.88 16 ALA B CA 1
ATOM 2114 C C . ALA B 1 16 ? -2.279 -30.703 -15.242 1 94.88 16 ALA B C 1
ATOM 2116 O O . ALA B 1 16 ? -3.143 -30.781 -14.367 1 94.88 16 ALA B O 1
ATOM 2117 N N . LEU B 1 17 ? -2.143 -29.703 -15.977 1 95.12 17 LEU B N 1
ATOM 2118 C CA . LEU B 1 17 ? -3.037 -28.547 -15.875 1 95.12 17 LEU B CA 1
ATOM 2119 C C . LEU B 1 17 ? -4.461 -28.938 -16.266 1 95.12 17 LEU B C 1
ATOM 2121 O O . LEU B 1 17 ? -5.422 -28.484 -15.648 1 95.12 17 LEU B O 1
ATOM 2125 N N . ASP B 1 18 ? -4.57 -29.75 -17.312 1 95.25 18 ASP B N 1
ATOM 2126 C CA . ASP B 1 18 ? -5.883 -30.219 -17.734 1 95.25 18 ASP B CA 1
ATOM 2127 C C . ASP B 1 18 ? -6.562 -31.016 -16.609 1 95.25 18 ASP B C 1
ATOM 2129 O O . ASP B 1 18 ? -7.754 -30.844 -16.359 1 95.25 18 ASP B O 1
ATOM 2133 N N . LEU B 1 19 ? -5.793 -31.844 -16.031 1 94.31 19 LEU B N 1
ATOM 2134 C CA . LEU B 1 19 ? -6.32 -32.656 -14.938 1 94.31 19 LEU B CA 1
ATOM 2135 C C . LEU B 1 19 ? -6.715 -31.766 -13.758 1 94.31 19 LEU B C 1
ATOM 2137 O O . LEU B 1 19 ? -7.738 -32 -13.117 1 94.31 19 LEU B O 1
ATOM 2141 N N . ALA B 1 20 ? -5.898 -30.797 -13.461 1 96.12 20 ALA B N 1
ATOM 2142 C CA . ALA B 1 20 ? -6.203 -29.859 -12.383 1 96.12 20 ALA B CA 1
ATOM 2143 C C . ALA B 1 20 ? -7.473 -29.062 -12.68 1 96.12 20 ALA B C 1
ATOM 2145 O O . ALA B 1 20 ? -8.273 -28.797 -11.781 1 96.12 20 ALA B O 1
ATOM 2146 N N . ALA B 1 21 ? -7.648 -28.672 -13.906 1 96.88 21 ALA B N 1
ATOM 2147 C CA . ALA B 1 21 ? -8.852 -27.969 -14.32 1 96.88 21 ALA B CA 1
ATOM 2148 C C . ALA B 1 21 ? -10.102 -28.812 -14.078 1 96.88 21 ALA B C 1
ATOM 2150 O O . ALA B 1 21 ? -11.125 -28.297 -13.625 1 96.88 21 ALA B O 1
ATOM 2151 N N . ALA B 1 22 ? -9.969 -30.062 -14.398 1 96.06 22 ALA B N 1
ATOM 2152 C CA . ALA B 1 22 ? -11.078 -30.984 -14.164 1 96.06 22 ALA B CA 1
ATOM 2153 C C . ALA B 1 22 ? -11.391 -31.094 -12.68 1 96.06 22 ALA B C 1
ATOM 2155 O O . ALA B 1 22 ? -12.562 -31.172 -12.289 1 96.06 22 ALA B O 1
ATOM 2156 N N . GLU B 1 23 ? -10.391 -31.109 -11.891 1 95.88 23 GLU B N 1
ATOM 2157 C CA . GLU B 1 23 ? -10.57 -31.172 -10.445 1 95.88 23 GLU B CA 1
ATOM 2158 C C . GLU B 1 23 ? -11.227 -29.906 -9.914 1 95.88 23 GLU B C 1
ATOM 2160 O O . GLU B 1 23 ? -12.07 -29.953 -9.016 1 95.88 23 GLU B O 1
ATOM 2165 N N . VAL B 1 24 ? -10.82 -28.734 -10.406 1 97.44 24 VAL B N 1
ATOM 2166 C CA . VAL B 1 24 ? -11.414 -27.469 -10.023 1 97.44 24 VAL B CA 1
ATOM 2167 C C . VAL B 1 24 ? -12.898 -27.453 -10.391 1 97.44 24 VAL B C 1
ATOM 2169 O O . VAL B 1 24 ? -13.742 -27.016 -9.594 1 97.44 24 VAL B O 1
ATOM 2172 N N . ALA B 1 25 ? -13.195 -28 -11.562 1 96.5 25 ALA B N 1
ATOM 2173 C CA . ALA B 1 25 ? -14.586 -28.062 -12 1 96.5 25 ALA B CA 1
ATOM 2174 C C . ALA B 1 25 ? -15.414 -28.938 -11.07 1 96.5 25 ALA B C 1
ATOM 2176 O O . ALA B 1 25 ? -16.562 -28.609 -10.742 1 96.5 25 ALA B O 1
ATOM 2177 N N . ARG B 1 26 ? -14.852 -30.016 -10.664 1 96.19 26 ARG B N 1
ATOM 2178 C CA . ARG B 1 26 ? -15.539 -30.922 -9.75 1 96.19 26 ARG B CA 1
ATOM 2179 C C . ARG B 1 26 ? -15.742 -30.266 -8.391 1 96.19 26 ARG B C 1
ATOM 2181 O O . ARG B 1 26 ? -16.797 -30.406 -7.773 1 96.19 26 ARG B O 1
ATOM 2188 N N . PHE B 1 27 ? -14.711 -29.625 -7.926 1 96.56 27 PHE B N 1
ATOM 2189 C CA . PHE B 1 27 ? -14.789 -28.922 -6.652 1 96.56 27 PHE B CA 1
ATOM 2190 C C . PHE B 1 27 ? -15.852 -27.828 -6.703 1 96.56 27 PHE B C 1
ATOM 2192 O O . PHE B 1 27 ? -16.516 -27.547 -5.703 1 96.56 27 PHE B O 1
ATOM 2199 N N . SER B 1 28 ? -15.984 -27.125 -7.898 1 97.31 28 SER B N 1
ATOM 2200 C CA . SER B 1 28 ? -16.984 -26.094 -8.156 1 97.31 28 SER B CA 1
ATOM 2201 C C . SER B 1 28 ? -16.891 -24.969 -7.129 1 97.31 28 SER B C 1
ATOM 2203 O O . SER B 1 28 ? -17.859 -24.719 -6.398 1 97.31 28 SER B O 1
ATOM 2205 N N . PRO B 1 29 ? -15.758 -24.281 -7.102 1 98 29 PRO B N 1
ATOM 2206 C CA . PRO B 1 29 ? -15.617 -23.234 -6.098 1 98 29 PRO B CA 1
ATOM 2207 C C . PRO B 1 29 ? -16.688 -22.156 -6.223 1 98 29 PRO B C 1
ATOM 2209 O O . PRO B 1 29 ? -17.094 -21.812 -7.336 1 98 29 PRO B O 1
ATOM 2212 N N . GLU B 1 30 ? -17.109 -21.578 -5.094 1 98.69 30 GLU B N 1
ATOM 2213 C CA . GLU B 1 30 ? -18.062 -20.484 -5.027 1 98.69 30 GLU B CA 1
ATOM 2214 C C . GLU B 1 30 ? -17.344 -19.141 -4.855 1 98.69 30 GLU B C 1
ATOM 2216 O O . GLU B 1 30 ? -17.953 -18.078 -5.051 1 98.69 30 GLU B O 1
ATOM 2221 N N . LEU B 1 31 ? -16.109 -19.234 -4.488 1 98.75 31 LEU B N 1
ATOM 2222 C CA . LEU B 1 31 ? -15.203 -18.094 -4.355 1 98.75 31 LEU B CA 1
ATOM 2223 C C . LEU B 1 31 ? -13.758 -18.516 -4.582 1 98.75 31 LEU B C 1
ATOM 2225 O O . LEU B 1 31 ? -13.328 -19.578 -4.105 1 98.75 31 LEU B O 1
ATOM 2229 N N . VAL B 1 32 ? -13.039 -17.719 -5.309 1 98.81 32 VAL B N 1
ATOM 2230 C CA . VAL B 1 32 ? -11.602 -17.906 -5.453 1 98.81 32 VAL B CA 1
ATOM 2231 C C . VAL B 1 32 ? -10.852 -16.719 -4.859 1 98.81 32 VAL B C 1
ATOM 2233 O O . VAL B 1 32 ? -11.086 -15.578 -5.258 1 98.81 32 VAL B O 1
ATOM 2236 N N . VAL B 1 33 ? -10.078 -16.953 -3.834 1 98.94 33 VAL B N 1
ATOM 2237 C CA . VAL B 1 33 ? -9.102 -15.953 -3.4 1 98.94 33 VAL B CA 1
ATOM 2238 C C . VAL B 1 33 ? -7.785 -16.172 -4.148 1 98.94 33 VAL B C 1
ATOM 2240 O O . VAL B 1 33 ? -7.148 -17.219 -4.012 1 98.94 33 VAL B O 1
ATOM 2243 N N . PHE B 1 34 ? -7.426 -15.211 -4.961 1 98.94 34 PHE B N 1
ATOM 2244 C CA . PHE B 1 34 ? -6.324 -15.375 -5.898 1 98.94 34 PHE B CA 1
ATOM 2245 C C . PHE B 1 34 ? -5.156 -14.461 -5.527 1 98.94 34 PHE B C 1
ATOM 2247 O O . PHE B 1 34 ? -5.254 -13.242 -5.648 1 98.94 34 PHE B O 1
ATOM 2254 N N . PHE B 1 35 ? -4.047 -15.07 -5.039 1 98.94 35 PHE B N 1
ATOM 2255 C CA . PHE B 1 35 ? -2.789 -14.367 -4.828 1 98.94 35 PHE B CA 1
ATOM 2256 C C . PHE B 1 35 ? -1.947 -14.367 -6.098 1 98.94 35 PHE B C 1
ATOM 2258 O O . PHE B 1 35 ? -1.521 -15.422 -6.566 1 98.94 35 PHE B O 1
ATOM 2265 N N . GLY B 1 36 ? -1.714 -13.164 -6.699 1 98.81 36 GLY B N 1
ATOM 2266 C CA . GLY B 1 36 ? -0.978 -13.109 -7.953 1 98.81 36 GLY B CA 1
ATOM 2267 C C . GLY B 1 36 ? 0.031 -11.977 -8.008 1 98.81 36 GLY B C 1
ATOM 2268 O O . GLY B 1 36 ? -0.007 -11.07 -7.172 1 98.81 36 GLY B O 1
ATOM 2269 N N . PRO B 1 37 ? 0.995 -12.102 -8.906 1 97.81 37 PRO B N 1
ATOM 2270 C CA . PRO B 1 37 ? 1.959 -11.023 -9.141 1 97.81 37 PRO B CA 1
ATOM 2271 C C . PRO B 1 37 ? 1.444 -9.969 -10.125 1 97.81 37 PRO B C 1
ATOM 2273 O O . PRO B 1 37 ? 0.348 -10.117 -10.672 1 97.81 37 PRO B O 1
ATOM 2276 N N . ASP B 1 38 ? 2.104 -8.922 -10.234 1 95.75 38 ASP B N 1
ATOM 2277 C CA . ASP B 1 38 ? 1.945 -7.898 -11.266 1 95.75 38 ASP B CA 1
ATOM 2278 C C . ASP B 1 38 ? 3.264 -7.645 -11.992 1 95.75 38 ASP B C 1
ATOM 2280 O O . ASP B 1 38 ? 4.289 -7.379 -11.359 1 95.75 38 ASP B O 1
ATOM 2284 N N . HIS B 1 39 ? 3.25 -7.75 -13.281 1 91.62 39 HIS B N 1
ATOM 2285 C CA . HIS B 1 39 ? 4.465 -7.562 -14.062 1 91.62 39 HIS B CA 1
ATOM 2286 C C . HIS B 1 39 ? 4.617 -6.113 -14.508 1 91.62 39 HIS B C 1
ATOM 2288 O O . HIS B 1 39 ? 4.895 -5.844 -15.68 1 91.62 39 HIS B O 1
ATOM 2294 N N . VAL B 1 40 ? 4.453 -5.312 -13.594 1 88.88 40 VAL B N 1
ATOM 2295 C CA . VAL B 1 40 ? 4.582 -3.871 -13.781 1 88.88 40 VAL B CA 1
ATOM 2296 C C . VAL B 1 40 ? 3.633 -3.402 -14.883 1 88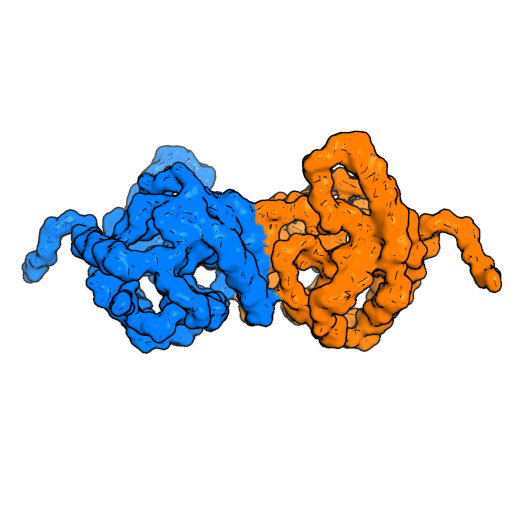.88 40 VAL B C 1
ATOM 2298 O O . VAL B 1 40 ? 4.051 -2.725 -15.82 1 88.88 40 VAL B O 1
ATOM 2301 N N . ARG B 1 41 ? 2.428 -3.893 -14.75 1 89.38 41 ARG B N 1
ATOM 2302 C CA . ARG B 1 41 ? 1.395 -3.504 -15.711 1 89.38 41 ARG B CA 1
ATOM 2303 C C . ARG B 1 41 ? 0.33 -2.639 -15.039 1 89.38 41 ARG B C 1
ATOM 2305 O O . ARG B 1 41 ? 0.126 -1.487 -15.43 1 89.38 41 ARG B O 1
ATOM 2312 N N . ALA B 1 42 ? -0.224 -3.238 -14.047 1 92.31 42 ALA B N 1
ATOM 2313 C CA . ALA B 1 42 ? -1.249 -2.492 -13.32 1 92.31 42 ALA B CA 1
ATOM 2314 C C . ALA B 1 42 ? -0.623 -1.409 -12.445 1 92.31 42 ALA B C 1
ATOM 2316 O O . ALA B 1 42 ? -1.168 -0.309 -12.328 1 92.31 42 ALA B O 1
ATOM 2317 N N . PHE B 1 43 ? 0.458 -1.751 -11.828 1 95.19 43 PHE B N 1
ATOM 2318 C CA . PHE B 1 43 ? 1.115 -0.866 -10.875 1 95.19 43 PHE B CA 1
ATOM 2319 C C . PHE B 1 43 ? 2.479 -0.427 -11.391 1 95.19 43 PHE B C 1
ATOM 2321 O O . PHE B 1 43 ? 3.475 -1.128 -11.203 1 95.19 43 PHE B O 1
ATOM 2328 N N . VAL B 1 44 ? 2.533 0.736 -11.938 1 93.31 44 VAL B N 1
ATOM 2329 C CA . VAL B 1 44 ? 3.754 1.229 -12.57 1 93.31 44 VAL B CA 1
ATOM 2330 C C . VAL B 1 44 ? 4.348 2.357 -11.727 1 93.31 44 VAL B C 1
ATOM 2332 O O . VAL B 1 44 ? 5.406 2.195 -11.117 1 93.31 44 VAL B O 1
ATOM 2335 N N . ASP B 1 45 ? 3.533 3.377 -11.492 1 94.25 45 ASP B N 1
ATOM 2336 C CA . ASP B 1 45 ? 4.023 4.555 -10.781 1 94.25 45 ASP B CA 1
ATOM 2337 C C . ASP B 1 45 ? 3.729 4.461 -9.289 1 94.25 45 ASP B C 1
ATOM 2339 O O . ASP B 1 45 ? 4.391 5.109 -8.477 1 94.25 45 ASP B O 1
ATOM 2343 N N . VAL B 1 46 ? 2.686 3.734 -8.992 1 97 46 VAL B N 1
ATOM 2344 C CA . VAL B 1 46 ? 2.297 3.426 -7.621 1 97 46 VAL B CA 1
ATOM 2345 C C . VAL B 1 46 ? 2.324 1.915 -7.402 1 97 46 VAL B C 1
ATOM 2347 O O . VAL B 1 46 ? 1.46 1.192 -7.906 1 97 46 VAL B O 1
ATOM 2350 N N . VAL B 1 47 ? 3.283 1.462 -6.66 1 98 47 VAL B N 1
ATOM 2351 C CA . VAL B 1 47 ? 3.547 0.03 -6.559 1 98 47 VAL B CA 1
ATOM 2352 C C . VAL B 1 47 ? 3.328 -0.436 -5.121 1 98 47 VAL B C 1
ATOM 2354 O O . VAL B 1 47 ? 4.211 -0.29 -4.273 1 98 47 VAL B O 1
ATOM 2357 N N . PRO B 1 48 ? 2.205 -1.052 -4.852 1 98.69 48 PRO B N 1
ATOM 2358 C CA . PRO B 1 48 ? 1.937 -1.57 -3.51 1 98.69 48 PRO B CA 1
ATOM 2359 C C . PRO B 1 48 ? 2.676 -2.875 -3.223 1 98.69 48 PRO B C 1
ATOM 2361 O O . PRO B 1 48 ? 2.893 -3.68 -4.133 1 98.69 48 PRO B O 1
ATOM 2364 N N . SER B 1 49 ? 3.033 -3.059 -1.926 1 98.62 49 SER B N 1
ATOM 2365 C CA . SER B 1 49 ? 3.521 -4.367 -1.505 1 98.62 49 SER B CA 1
ATOM 2366 C C . SER B 1 49 ? 2.406 -5.406 -1.532 1 98.62 49 SER B C 1
ATOM 2368 O O . SER B 1 49 ? 2.627 -6.551 -1.933 1 98.62 49 SER B O 1
ATOM 2370 N N . VAL B 1 50 ? 1.277 -5.012 -1.036 1 98.94 50 VAL B N 1
ATOM 2371 C CA . VAL B 1 50 ? 0.076 -5.84 -0.969 1 98.94 50 VAL B CA 1
ATOM 2372 C C . VAL B 1 50 ? -1.14 -5.016 -1.391 1 98.94 50 VAL B C 1
ATOM 2374 O O . VAL B 1 50 ? -1.396 -3.945 -0.836 1 98.94 50 VAL B O 1
ATOM 2377 N N . ALA B 1 51 ? -1.893 -5.48 -2.34 1 98.94 51 ALA B N 1
ATOM 2378 C CA . ALA B 1 51 ? -3.109 -4.793 -2.764 1 98.94 51 ALA B CA 1
ATOM 2379 C C . ALA B 1 51 ? -4.301 -5.75 -2.789 1 98.94 51 ALA B C 1
ATOM 2381 O O . ALA B 1 51 ? -4.211 -6.844 -3.352 1 98.94 51 ALA B O 1
ATOM 2382 N N . VAL B 1 52 ? -5.352 -5.391 -2.131 1 98.94 52 VAL B N 1
ATOM 2383 C CA . VAL B 1 52 ? -6.641 -6.059 -2.285 1 98.94 52 VAL B CA 1
ATOM 2384 C C . VAL B 1 52 ? -7.484 -5.316 -3.322 1 98.94 52 VAL B C 1
ATOM 2386 O O . VAL B 1 52 ? -7.727 -4.117 -3.189 1 98.94 52 VAL B O 1
ATOM 2389 N N . VAL B 1 53 ? -7.895 -6.016 -4.301 1 98.88 53 VAL B N 1
ATOM 2390 C CA . VAL B 1 53 ? -8.531 -5.398 -5.457 1 98.88 53 VAL B CA 1
ATOM 2391 C C . VAL B 1 53 ? -10.047 -5.59 -5.375 1 98.88 53 VAL B C 1
ATOM 2393 O O . VAL B 1 53 ? -10.531 -6.707 -5.176 1 98.88 53 VAL B O 1
ATOM 2396 N N . ARG B 1 54 ? -10.789 -4.508 -5.602 1 98.5 54 ARG B N 1
ATOM 2397 C CA . ARG B 1 54 ? -12.234 -4.516 -5.398 1 98.5 54 ARG B CA 1
ATOM 2398 C C . ARG B 1 54 ? -12.977 -4.621 -6.727 1 98.5 54 ARG B C 1
ATOM 2400 O O . ARG B 1 54 ? -14.164 -4.945 -6.758 1 98.5 54 ARG B O 1
ATOM 2407 N N . SER B 1 55 ? -12.336 -4.277 -7.789 1 98.56 55 SER B N 1
ATOM 2408 C CA . SER B 1 55 ? -12.805 -4.457 -9.164 1 98.56 55 SER B CA 1
ATOM 2409 C C . SER B 1 55 ? -11.633 -4.602 -10.125 1 98.56 55 SER B C 1
ATOM 2411 O O . SER B 1 55 ? -10.609 -3.945 -9.969 1 98.56 55 SER B O 1
ATOM 2413 N N . ALA B 1 56 ? -11.812 -5.531 -11.047 1 98.56 56 ALA B N 1
ATOM 2414 C CA . ALA B 1 56 ? -10.664 -5.859 -11.898 1 98.56 56 ALA B CA 1
ATOM 2415 C C . ALA B 1 56 ? -11.109 -6.176 -13.32 1 98.56 56 ALA B C 1
ATOM 2417 O O . ALA B 1 56 ? -12.219 -6.68 -13.539 1 98.56 56 ALA B O 1
ATOM 2418 N N . VAL B 1 57 ? -10.25 -5.863 -14.234 1 98.12 57 VAL B N 1
ATOM 2419 C CA . VAL B 1 57 ? -10.406 -6.238 -15.633 1 98.12 57 VAL B CA 1
ATOM 2420 C C . VAL B 1 57 ? -9.164 -6.98 -16.109 1 98.12 57 VAL B C 1
ATOM 2422 O O . VAL B 1 57 ? -8.07 -6.781 -15.57 1 98.12 57 VAL B O 1
ATOM 2425 N N . GLY B 1 58 ? -9.383 -7.852 -17.031 1 97.88 58 GLY B N 1
ATOM 2426 C CA . GLY B 1 58 ? -8.242 -8.492 -17.641 1 97.88 58 GLY B CA 1
ATOM 2427 C C . GLY B 1 58 ? -7.414 -7.547 -18.5 1 97.88 58 GLY B C 1
ATOM 2428 O O . GLY B 1 58 ? -7.965 -6.715 -19.219 1 97.88 58 GLY B O 1
ATOM 2429 N N . TYR B 1 59 ? -6.156 -7.711 -18.375 1 95.75 59 TYR B N 1
ATOM 2430 C CA . TYR B 1 59 ? -5.242 -6.832 -19.094 1 95.75 59 TYR B CA 1
ATOM 2431 C C . TYR B 1 59 ? -5.238 -7.152 -20.578 1 95.75 59 TYR B C 1
ATOM 2433 O O . TYR B 1 59 ? -4.996 -6.273 -21.406 1 95.75 59 TYR B O 1
ATOM 2441 N N . GLY B 1 60 ? -5.484 -8.383 -21.016 1 94.25 60 GLY B N 1
ATOM 2442 C CA . GLY B 1 60 ? -5.52 -8.789 -22.406 1 94.25 60 GLY B CA 1
ATOM 2443 C C . GLY B 1 60 ? -4.148 -9.07 -22.984 1 94.25 60 GLY B C 1
ATOM 2444 O O . GLY B 1 60 ? -3.955 -9.016 -24.203 1 94.25 60 GLY B O 1
ATOM 2445 N N . ASP B 1 61 ? -3.207 -9.344 -22.078 1 91.31 61 ASP B N 1
ATOM 2446 C CA . ASP B 1 61 ? -1.862 -9.648 -22.562 1 91.31 61 ASP B CA 1
ATOM 2447 C C . ASP B 1 61 ? -1.624 -11.156 -22.609 1 91.31 61 ASP B C 1
ATOM 2449 O O . ASP B 1 61 ? -2.357 -11.922 -21.969 1 91.31 61 ASP B O 1
ATOM 2453 N N . TRP B 1 62 ? -0.733 -11.68 -23.469 1 90.5 62 TRP B N 1
ATOM 2454 C CA . TRP B 1 62 ? -0.284 -13.062 -23.578 1 90.5 62 TRP B CA 1
ATOM 2455 C C . TRP B 1 62 ? -1.456 -13.992 -23.859 1 90.5 62 TRP B C 1
ATOM 2457 O O . TRP B 1 62 ? -1.581 -15.055 -23.25 1 90.5 62 TRP B O 1
ATOM 2467 N N . GLY B 1 63 ? -2.324 -13.562 -24.594 1 90.69 63 GLY B N 1
ATOM 2468 C CA . GLY B 1 63 ? -3.428 -14.391 -25.047 1 90.69 63 GLY B CA 1
ATOM 2469 C C . GLY B 1 63 ? -4.574 -14.469 -24.062 1 90.69 63 GLY B C 1
ATOM 2470 O O . GLY B 1 63 ? -5.539 -15.203 -24.266 1 90.69 63 GLY B O 1
ATOM 2471 N N . THR B 1 64 ? -4.488 -13.734 -22.938 1 93.94 64 THR B N 1
ATOM 2472 C CA . THR B 1 64 ? -5.578 -13.703 -21.969 1 93.94 64 THR B CA 1
ATOM 2473 C C . THR B 1 64 ? -6.645 -12.695 -22.391 1 93.94 64 THR B C 1
ATOM 2475 O O . THR B 1 64 ? -6.355 -11.742 -23.109 1 93.94 64 THR B O 1
ATOM 2478 N N . PRO B 1 65 ? -7.852 -12.953 -22.078 1 94.19 65 PRO B N 1
ATOM 2479 C CA . PRO B 1 65 ? -8.93 -12.047 -22.469 1 94.19 65 PRO B CA 1
ATOM 2480 C C . PRO B 1 65 ? -8.883 -10.711 -21.734 1 94.19 65 PRO B C 1
ATOM 2482 O O . PRO B 1 65 ? -8.32 -10.633 -20.641 1 94.19 65 PRO B O 1
ATOM 2485 N N . ASP B 1 66 ? -9.422 -9.734 -22.5 1 94.62 66 ASP B N 1
ATOM 2486 C CA . ASP B 1 66 ? -9.734 -8.453 -21.875 1 94.62 66 ASP B CA 1
ATOM 2487 C C . ASP B 1 66 ? -11.211 -8.359 -21.516 1 94.62 66 ASP B C 1
ATOM 2489 O O . ASP B 1 66 ? -12.078 -8.766 -22.297 1 94.62 66 ASP B O 1
ATOM 2493 N N . GLY B 1 67 ? -11.578 -8.211 -20.281 1 96.56 67 GLY B N 1
ATOM 2494 C CA . GLY B 1 67 ? -12.938 -8.148 -19.781 1 96.56 67 GLY B CA 1
ATOM 2495 C C . GLY B 1 67 ? -13.008 -8.102 -18.266 1 96.56 67 GLY B C 1
ATOM 2496 O O . GLY B 1 67 ? -11.977 -8.164 -17.594 1 96.56 67 GLY B O 1
ATOM 2497 N N . ASP B 1 68 ? -14.211 -8.016 -17.828 1 98 68 ASP B N 1
ATOM 2498 C CA . ASP B 1 68 ? -14.406 -7.859 -16.391 1 98 68 ASP B CA 1
ATOM 2499 C C . ASP B 1 68 ? -14.289 -9.203 -15.672 1 98 68 ASP B C 1
ATOM 2501 O O . ASP B 1 68 ? -14.852 -10.203 -16.125 1 98 68 ASP B O 1
ATOM 2505 N N . TYR B 1 69 ? -13.484 -9.281 -14.633 1 98.62 69 TYR B N 1
ATOM 2506 C CA . TYR B 1 69 ? -13.625 -10.352 -13.656 1 98.62 69 TYR B CA 1
ATOM 2507 C C . TYR B 1 69 ? -14.867 -10.156 -12.797 1 98.62 69 TYR B C 1
ATOM 2509 O O . TYR B 1 69 ? -15.383 -9.039 -12.688 1 98.62 69 TYR B O 1
ATOM 2517 N N . ASP B 1 70 ? -15.438 -11.211 -12.289 1 98.69 70 ASP B N 1
ATOM 2518 C CA . ASP B 1 70 ? -16.438 -11.125 -11.242 1 98.69 70 ASP B CA 1
ATOM 2519 C C . ASP B 1 70 ? -15.797 -11.016 -9.867 1 98.69 70 ASP B C 1
ATOM 2521 O O . ASP B 1 70 ? -15.664 -12.023 -9.164 1 98.69 70 ASP B O 1
ATOM 2525 N N . VAL B 1 71 ? -15.461 -9.836 -9.438 1 98.88 71 VAL B N 1
ATOM 2526 C CA . VAL B 1 71 ? -14.852 -9.641 -8.125 1 98.88 71 VAL B CA 1
ATOM 2527 C C . VAL B 1 71 ? -15.945 -9.516 -7.07 1 98.88 71 VAL B C 1
ATOM 2529 O O . VAL B 1 71 ? -16.875 -8.727 -7.227 1 98.88 71 VAL B O 1
ATOM 2532 N N . ASP B 1 72 ? -15.867 -10.305 -6.074 1 98.81 72 ASP B N 1
ATOM 2533 C CA . ASP B 1 72 ? -16.75 -10.172 -4.918 1 98.81 72 ASP B CA 1
ATOM 2534 C C . ASP B 1 72 ? -16.312 -9.016 -4.023 1 98.81 72 ASP B C 1
ATOM 2536 O O . ASP B 1 72 ? -15.547 -9.219 -3.072 1 98.81 72 ASP B O 1
ATOM 2540 N N . ARG B 1 73 ? -16.844 -7.891 -4.27 1 98.5 73 ARG B N 1
ATOM 2541 C CA . ARG B 1 73 ? -16.406 -6.652 -3.633 1 98.5 73 ARG B CA 1
ATOM 2542 C C . ARG B 1 73 ? -16.594 -6.715 -2.121 1 98.5 73 ARG B C 1
ATOM 2544 O O . ARG B 1 73 ? -15.75 -6.242 -1.36 1 98.5 73 ARG B O 1
ATOM 2551 N N . GLU B 1 74 ? -17.672 -7.215 -1.703 1 98.44 74 GLU B N 1
ATOM 2552 C CA . GLU B 1 74 ? -17.969 -7.293 -0.275 1 98.44 74 GLU B CA 1
ATOM 2553 C C . GLU B 1 74 ? -16.906 -8.125 0.458 1 98.44 74 GLU B C 1
ATOM 2555 O O . GLU B 1 74 ? -16.406 -7.711 1.5 1 98.44 74 GLU B O 1
ATOM 2560 N N . THR B 1 75 ? -16.578 -9.273 -0.109 1 98.88 75 THR B N 1
ATOM 2561 C CA . THR B 1 75 ? -15.555 -10.109 0.504 1 98.88 75 THR B CA 1
ATOM 2562 C C . THR B 1 75 ? -14.188 -9.445 0.42 1 98.88 75 THR B C 1
ATOM 2564 O O . THR B 1 75 ? -13.398 -9.516 1.363 1 98.88 75 THR B O 1
ATOM 2567 N N . ALA B 1 76 ? -13.914 -8.797 -0.701 1 98.88 76 ALA B N 1
ATOM 2568 C CA . ALA B 1 76 ? -12.656 -8.07 -0.836 1 98.88 76 ALA B CA 1
ATOM 2569 C C . ALA B 1 76 ? -12.516 -7.012 0.255 1 98.88 76 ALA B C 1
ATOM 2571 O O . ALA B 1 76 ? -11.461 -6.891 0.878 1 98.88 76 ALA B O 1
ATOM 2572 N N . ASP B 1 77 ? -13.57 -6.289 0.534 1 98.5 77 ASP B N 1
ATOM 2573 C CA . ASP B 1 77 ? -13.562 -5.266 1.573 1 98.5 77 ASP B CA 1
ATOM 2574 C C . ASP B 1 77 ? -13.344 -5.883 2.951 1 98.5 77 ASP B C 1
ATOM 2576 O O . ASP B 1 77 ? -12.578 -5.348 3.758 1 98.5 77 ASP B O 1
ATOM 2580 N N . SER B 1 78 ? -14.023 -6.949 3.154 1 98.62 78 SER B N 1
ATOM 2581 C CA . SER B 1 78 ? -13.891 -7.629 4.438 1 98.62 78 SER B CA 1
ATOM 2582 C C . SER B 1 78 ? -12.469 -8.141 4.648 1 98.62 78 SER B C 1
ATOM 2584 O O . SER B 1 78 ? -11.93 -8.047 5.754 1 98.62 78 SER B O 1
ATOM 2586 N N . VAL B 1 79 ? -11.867 -8.648 3.625 1 98.94 79 VAL B N 1
ATOM 2587 C CA . VAL B 1 79 ? -10.492 -9.141 3.678 1 98.94 79 VAL B CA 1
ATOM 2588 C C . VAL B 1 79 ? -9.539 -7.969 3.93 1 98.94 79 VAL B C 1
ATOM 2590 O O . VAL B 1 79 ? -8.625 -8.07 4.754 1 98.94 79 VAL B O 1
ATOM 2593 N N . ALA B 1 80 ? -9.758 -6.867 3.258 1 98.88 80 ALA B N 1
ATOM 2594 C CA . ALA B 1 80 ? -8.922 -5.691 3.449 1 98.88 80 ALA B CA 1
ATOM 2595 C C . ALA B 1 80 ? -8.953 -5.227 4.902 1 98.88 80 ALA B C 1
ATOM 2597 O O . ALA B 1 80 ? -7.906 -4.949 5.496 1 98.88 80 ALA B O 1
ATOM 2598 N N . VAL B 1 81 ? -10.109 -5.191 5.449 1 98.44 81 VAL B N 1
ATOM 2599 C CA . VAL B 1 81 ? -10.273 -4.754 6.832 1 98.44 81 VAL B CA 1
ATOM 2600 C C . VAL B 1 81 ? -9.547 -5.723 7.766 1 98.44 81 VAL B C 1
ATOM 2602 O O . VAL B 1 81 ? -8.828 -5.297 8.672 1 98.44 81 VAL B O 1
ATOM 2605 N N . ALA B 1 82 ? -9.727 -6.992 7.504 1 98.69 82 ALA B N 1
ATOM 2606 C CA . ALA B 1 82 ? -9.086 -8 8.344 1 98.69 82 ALA B CA 1
ATOM 2607 C C . ALA B 1 82 ? -7.566 -7.875 8.289 1 98.69 82 ALA B C 1
ATOM 2609 O O . ALA B 1 82 ? -6.891 -7.992 9.312 1 98.69 82 ALA B O 1
ATOM 2610 N N . LEU B 1 83 ? -7.062 -7.664 7.113 1 98.88 83 LEU B N 1
ATOM 2611 C CA . LEU B 1 83 ? -5.621 -7.516 6.953 1 98.88 83 LEU B CA 1
ATOM 2612 C C . LEU B 1 83 ? -5.121 -6.266 7.664 1 98.88 83 LEU B C 1
ATOM 2614 O O . LEU B 1 83 ? -4.133 -6.316 8.398 1 98.88 83 LEU B O 1
ATOM 2618 N N . LEU B 1 84 ? -5.797 -5.184 7.527 1 98.38 84 LEU B N 1
ATOM 2619 C CA . LEU B 1 84 ? -5.414 -3.939 8.18 1 98.38 84 LEU B CA 1
ATOM 2620 C C . LEU B 1 84 ? -5.391 -4.105 9.695 1 98.38 84 LEU B C 1
ATOM 2622 O O . LEU B 1 84 ? -4.441 -3.672 10.359 1 98.38 84 LEU B O 1
ATOM 2626 N N . GLU B 1 85 ? -6.328 -4.77 10.211 1 97.19 85 GLU B N 1
ATOM 2627 C CA . GLU B 1 85 ? -6.445 -4.969 11.648 1 97.19 85 GLU B CA 1
ATOM 2628 C C . GLU B 1 85 ? -5.348 -5.891 12.172 1 97.19 85 GLU B C 1
ATOM 2630 O O . GLU B 1 85 ? -5.047 -5.895 13.367 1 97.19 85 GLU B O 1
ATOM 2635 N N . SER B 1 86 ? -4.781 -6.617 11.234 1 97.62 86 SER B N 1
ATOM 2636 C CA . SER B 1 86 ? -3.742 -7.551 11.648 1 97.62 86 SER B CA 1
ATOM 2637 C C . SER B 1 86 ? -2.352 -6.977 11.398 1 97.62 86 SER B C 1
ATOM 2639 O O . SER B 1 86 ? -1.35 -7.68 11.547 1 97.62 86 SER B O 1
ATOM 2641 N N . GLY B 1 87 ? -2.301 -5.766 10.984 1 97.62 87 GLY B N 1
ATOM 2642 C CA . GLY B 1 87 ? -1.01 -5.105 10.859 1 97.62 87 GLY B CA 1
ATOM 2643 C C . GLY B 1 87 ? -0.456 -5.141 9.445 1 97.62 87 GLY B C 1
ATOM 2644 O O . GLY B 1 87 ? 0.722 -4.855 9.227 1 97.62 87 GLY B O 1
ATOM 2645 N N . VAL B 1 88 ? -1.255 -5.551 8.461 1 98.62 88 VAL B N 1
ATOM 2646 C CA . VAL B 1 88 ? -0.862 -5.469 7.059 1 98.62 88 VAL B CA 1
ATOM 2647 C C . VAL B 1 88 ? -1.361 -4.156 6.457 1 98.62 88 VAL B C 1
ATOM 2649 O O . VAL B 1 88 ? -2.568 -3.91 6.402 1 98.62 88 VAL B O 1
ATOM 2652 N N . ASP B 1 89 ? -0.494 -3.328 6.016 1 98.69 89 ASP B N 1
ATOM 2653 C CA . ASP B 1 89 ? -0.845 -2.029 5.449 1 98.69 89 ASP B CA 1
ATOM 2654 C C . ASP B 1 89 ? -1.231 -2.158 3.977 1 98.69 89 ASP B C 1
ATOM 2656 O O . ASP B 1 89 ? -0.462 -1.779 3.092 1 98.69 89 ASP B O 1
ATOM 2660 N N . VAL B 1 90 ? -2.418 -2.561 3.73 1 98.56 90 VAL B N 1
ATOM 2661 C CA . VAL B 1 90 ? -2.857 -2.938 2.391 1 98.56 90 VAL B CA 1
ATOM 2662 C C . VAL B 1 90 ? -3.176 -1.685 1.578 1 98.56 90 VAL B C 1
ATOM 2664 O O . VAL B 1 90 ? -3.523 -0.644 2.141 1 98.56 90 VAL B O 1
ATOM 2667 N N . THR B 1 91 ? -2.967 -1.788 0.329 1 98.75 91 THR B N 1
ATOM 2668 C CA . THR B 1 91 ? -3.551 -0.899 -0.671 1 98.75 91 THR B CA 1
ATOM 2669 C C . THR B 1 91 ? -4.875 -1.457 -1.183 1 98.75 91 THR B C 1
ATOM 2671 O O . THR B 1 91 ? -4.992 -2.658 -1.435 1 98.75 91 THR B O 1
ATOM 2674 N N . VAL B 1 92 ? -5.867 -0.625 -1.284 1 98.62 92 VAL B N 1
ATOM 2675 C CA . VAL B 1 92 ? -7.125 -1.036 -1.896 1 98.62 92 VAL B CA 1
ATOM 2676 C C . VAL B 1 92 ? -7.215 -0.487 -3.316 1 98.62 92 VAL B C 1
ATOM 2678 O O . VAL B 1 92 ? -6.988 0.704 -3.545 1 98.62 92 VAL B O 1
ATOM 2681 N N . GLY B 1 93 ? -7.457 -1.392 -4.234 1 98.31 93 GLY B N 1
ATOM 2682 C CA . GLY B 1 93 ? -7.492 -0.995 -5.637 1 98.31 93 GLY B CA 1
ATOM 2683 C C . GLY B 1 93 ? -8.852 -1.186 -6.277 1 98.31 93 GLY B C 1
ATOM 2684 O O . GLY B 1 93 ? -9.523 -2.193 -6.039 1 98.31 93 GLY B O 1
ATOM 2685 N N . ASP B 1 94 ? -9.258 -0.211 -7.109 1 97.69 94 ASP B N 1
ATOM 2686 C CA . ASP B 1 94 ? -10.438 -0.28 -7.957 1 97.69 94 ASP B CA 1
ATOM 2687 C C . ASP B 1 94 ? -10.062 -0.208 -9.438 1 97.69 94 ASP B C 1
ATOM 2689 O O . ASP B 1 94 ? -9.156 0.534 -9.812 1 97.69 94 ASP B O 1
ATOM 2693 N N . GLY B 1 95 ? -10.766 -0.996 -10.219 1 97.5 95 GLY B N 1
ATOM 2694 C CA . GLY B 1 95 ? -10.531 -0.954 -11.656 1 97.5 95 GLY B CA 1
ATOM 2695 C C . GLY B 1 95 ? -9.141 -1.404 -12.047 1 97.5 95 GLY B C 1
ATOM 2696 O O . GLY B 1 95 ? -8.547 -0.855 -12.977 1 97.5 95 GLY B O 1
ATOM 2697 N N . VAL B 1 96 ? -8.594 -2.336 -11.305 1 98.31 96 VAL B N 1
ATOM 2698 C CA . VAL B 1 96 ? -7.219 -2.77 -11.539 1 98.31 96 VAL B CA 1
ATOM 2699 C C . VAL B 1 96 ? -7.172 -3.703 -12.75 1 98.31 96 VAL B C 1
ATOM 2701 O O . VAL B 1 96 ? -7.988 -4.621 -12.859 1 98.31 96 VAL B O 1
ATOM 2704 N N . ARG B 1 97 ? -6.258 -3.492 -13.664 1 98.06 97 ARG B N 1
ATOM 2705 C CA . ARG B 1 97 ? -6.055 -4.371 -14.805 1 98.06 97 ARG B CA 1
ATOM 2706 C C . ARG B 1 97 ? -5.066 -5.484 -14.477 1 98.06 97 ARG B C 1
ATOM 2708 O O . ARG B 1 97 ? -3.861 -5.238 -14.359 1 98.06 97 ARG B O 1
ATOM 2715 N N . LEU B 1 98 ? -5.562 -6.656 -14.336 1 98.31 98 LEU B N 1
ATOM 2716 C CA . LEU B 1 98 ? -4.742 -7.797 -13.93 1 98.31 98 LEU B CA 1
ATOM 2717 C C . LEU B 1 98 ? -4.098 -8.453 -15.148 1 98.31 98 LEU B C 1
ATOM 2719 O O . LEU B 1 98 ? -4.793 -8.844 -16.094 1 98.31 98 LEU B O 1
ATOM 2723 N N . ASP B 1 99 ? -2.797 -8.57 -15.148 1 97.06 99 ASP B N 1
ATOM 2724 C CA . ASP B 1 99 ? -2.07 -9.094 -16.297 1 97.06 99 ASP B CA 1
ATOM 2725 C C . ASP B 1 99 ? -2.072 -10.617 -16.297 1 97.06 99 ASP B C 1
ATOM 2727 O O . ASP B 1 99 ? -2.885 -11.25 -15.617 1 97.06 99 ASP B O 1
ATOM 2731 N N . HIS B 1 100 ? -1.226 -11.203 -17.094 1 96 100 HIS B N 1
ATOM 2732 C CA . HIS B 1 100 ? -1.166 -12.641 -17.312 1 96 100 HIS B CA 1
ATOM 2733 C C . HIS B 1 100 ? -0.789 -13.375 -16.031 1 96 100 HIS B C 1
ATOM 2735 O O . HIS B 1 100 ? -0.986 -14.586 -15.914 1 96 100 HIS B O 1
ATOM 2741 N N . GLY B 1 101 ? -0.249 -12.641 -15.055 1 96.69 101 GLY B N 1
ATOM 2742 C CA . GLY B 1 101 ? -0.008 -13.25 -13.758 1 96.69 101 GLY B CA 1
ATOM 2743 C C . GLY B 1 101 ? -1.268 -13.797 -13.117 1 96.69 101 GLY B C 1
ATOM 2744 O O . GLY B 1 101 ? -1.208 -14.758 -12.344 1 96.69 101 GLY B O 1
ATOM 2745 N N . PHE B 1 102 ? -2.383 -13.234 -13.398 1 98.38 102 PHE B N 1
ATOM 2746 C CA . PHE B 1 102 ? -3.693 -13.727 -12.984 1 98.38 102 PHE B CA 1
ATOM 2747 C C . PHE B 1 102 ? -4.379 -14.469 -14.125 1 98.38 102 PHE B C 1
ATOM 2749 O O . PHE B 1 102 ? -4.863 -15.586 -13.945 1 98.38 102 PHE B O 1
ATOM 2756 N N . GLY B 1 103 ? -4.352 -13.836 -15.266 1 97.75 103 GLY B N 1
ATOM 2757 C CA . GLY B 1 103 ? -5.188 -14.258 -16.375 1 97.75 103 GLY B CA 1
ATOM 2758 C C . GLY B 1 103 ? -4.852 -15.641 -16.891 1 97.75 103 GLY B C 1
ATOM 2759 O O . GLY B 1 103 ? -5.746 -16.422 -17.219 1 97.75 103 GLY B O 1
ATOM 2760 N N . GLN B 1 104 ? -3.598 -15.977 -16.969 1 96.31 104 GLN B N 1
ATOM 2761 C CA . GLN B 1 104 ? -3.209 -17.25 -17.562 1 96.31 104 GLN B CA 1
ATOM 2762 C C . GLN B 1 104 ? -3.709 -18.422 -16.719 1 96.31 104 GLN B C 1
ATOM 2764 O O . GLN B 1 104 ? -4.43 -19.281 -17.219 1 96.31 104 GLN B O 1
ATOM 2769 N N . SER B 1 105 ? -3.361 -18.453 -15.461 1 97 105 SER B N 1
ATOM 2770 C CA . SER B 1 105 ? -3.793 -19.547 -14.602 1 97 105 SER B CA 1
ATOM 2771 C C . SER B 1 105 ? -5.309 -19.578 -14.453 1 97 105 SER B C 1
ATOM 2773 O O . SER B 1 105 ? -5.914 -20.641 -14.367 1 97 105 SER B O 1
ATOM 2775 N N . TRP B 1 106 ? -5.938 -18.391 -14.391 1 98.25 106 TRP B N 1
ATOM 2776 C CA . TRP B 1 106 ? -7.391 -18.312 -14.289 1 98.25 106 TRP B CA 1
ATOM 2777 C C . TRP B 1 106 ? -8.062 -18.969 -15.484 1 98.25 106 TRP B C 1
ATOM 2779 O O . TRP B 1 106 ? -8.969 -19.797 -15.328 1 98.25 106 TRP B O 1
ATOM 2789 N N . MET B 1 107 ? -7.59 -18.672 -16.672 1 97.12 107 MET B N 1
ATOM 2790 C CA . MET B 1 107 ? -8.195 -19.203 -17.891 1 97.12 107 MET B CA 1
ATOM 2791 C C . MET B 1 107 ? -7.91 -20.703 -18.031 1 97.12 107 MET B C 1
ATOM 2793 O O . MET B 1 107 ? -8.742 -21.453 -18.547 1 97.12 107 MET B O 1
ATOM 2797 N N . GLN B 1 108 ? -6.785 -21.125 -17.578 1 96.38 108 GLN B N 1
ATOM 2798 C CA . GLN B 1 108 ? -6.398 -22.516 -17.688 1 96.38 108 GLN B CA 1
ATOM 2799 C C . GLN B 1 108 ? -7.215 -23.391 -16.719 1 96.38 108 GLN B C 1
ATOM 2801 O O . GLN B 1 108 ? -7.527 -24.531 -17.031 1 96.38 108 GLN B O 1
ATOM 2806 N N . LEU B 1 109 ? -7.559 -22.828 -15.578 1 97.44 109 LEU B N 1
ATOM 2807 C CA . LEU B 1 109 ? -8.18 -23.641 -14.539 1 97.44 109 LEU B CA 1
ATOM 2808 C C . LEU B 1 109 ? -9.688 -23.422 -14.508 1 97.44 109 LEU B C 1
ATOM 2810 O O . LEU B 1 109 ? -10.453 -24.344 -14.211 1 97.44 109 LEU B O 1
ATOM 2814 N N . ILE B 1 110 ? -10.117 -22.172 -14.758 1 96.81 110 ILE B N 1
ATOM 2815 C CA . ILE B 1 110 ? -11.516 -21.797 -14.578 1 96.81 110 ILE B CA 1
ATOM 2816 C C . ILE B 1 110 ? -12.172 -21.578 -15.938 1 96.81 110 ILE B C 1
ATOM 2818 O O . ILE B 1 110 ? -13.312 -21.984 -16.172 1 96.81 110 ILE B O 1
ATOM 2822 N N . GLY B 1 111 ? -11.477 -20.891 -16.906 1 95.5 111 GLY B N 1
ATOM 2823 C CA . GLY B 1 111 ? -11.906 -20.875 -18.297 1 95.5 111 GLY B CA 1
ATOM 2824 C C . GLY B 1 111 ? -12.562 -19.562 -18.703 1 95.5 111 GLY B C 1
ATOM 2825 O O . GLY B 1 111 ? -12.469 -19.141 -19.859 1 95.5 111 GLY B O 1
ATOM 2826 N N . GLU B 1 112 ? -13.328 -18.953 -17.828 1 96.19 112 GLU B N 1
ATOM 2827 C CA . GLU B 1 112 ? -13.977 -17.672 -18.125 1 96.19 112 GLU B CA 1
ATOM 2828 C C . GLU B 1 112 ? -13.719 -16.656 -17.016 1 96.19 112 GLU B C 1
ATOM 2830 O O . GLU B 1 112 ? -13.734 -17 -15.828 1 96.19 112 GLU B O 1
ATOM 2835 N N . LEU B 1 113 ? -13.539 -15.414 -17.375 1 97.19 113 LEU B N 1
ATOM 2836 C CA . LEU B 1 113 ? -13.117 -14.391 -16.438 1 97.19 113 LEU B CA 1
ATOM 2837 C C . LEU B 1 113 ? -14.164 -14.211 -15.336 1 97.19 113 LEU B C 1
ATOM 2839 O O . LEU B 1 113 ? -13.812 -14 -14.172 1 97.19 113 LEU B O 1
ATOM 2843 N N . ASP B 1 114 ? -15.445 -14.266 -15.727 1 97.62 114 ASP B N 1
ATOM 2844 C CA . ASP B 1 114 ? -16.484 -13.953 -14.758 1 97.62 114 ASP B CA 1
ATOM 2845 C C . ASP B 1 114 ? -17.234 -15.211 -14.32 1 97.62 114 ASP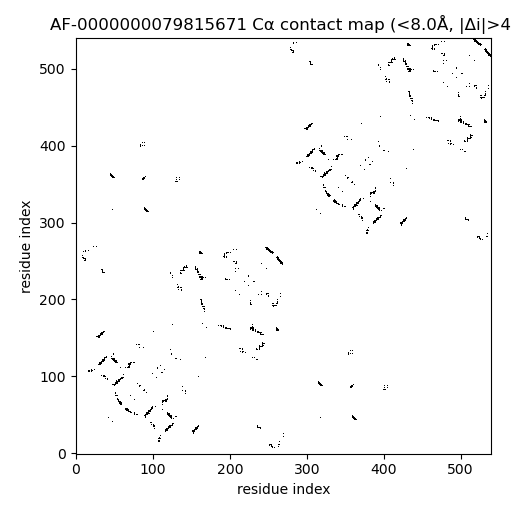 B C 1
ATOM 2847 O O . ASP B 1 114 ? -18.375 -15.148 -13.875 1 97.62 114 ASP B O 1
ATOM 2851 N N . ALA B 1 115 ? -16.578 -16.391 -14.438 1 97.56 115 ALA B N 1
ATOM 2852 C CA . ALA B 1 115 ? -17.219 -17.672 -14.164 1 97.56 115 ALA B CA 1
ATOM 2853 C C . ALA B 1 115 ? -17.422 -17.875 -12.672 1 97.56 115 ALA B C 1
ATOM 2855 O O . ALA B 1 115 ? -18.391 -18.531 -12.25 1 97.56 115 ALA B O 1
ATOM 2856 N N . VAL B 1 116 ? -16.484 -17.406 -11.867 1 98.5 116 VAL B N 1
ATOM 2857 C CA . VAL B 1 116 ? -16.516 -17.594 -10.422 1 98.5 116 VAL B CA 1
ATOM 2858 C C . VAL B 1 116 ? -16.141 -16.281 -9.727 1 98.5 116 VAL B C 1
ATOM 2860 O O . VAL B 1 116 ? -15.227 -15.578 -10.164 1 98.5 116 VAL B O 1
ATOM 2863 N N . PRO B 1 117 ? -16.922 -15.867 -8.617 1 98.81 117 PRO B N 1
ATOM 2864 C CA . PRO B 1 117 ? -16.484 -14.703 -7.84 1 98.81 117 PRO B CA 1
ATOM 2865 C C . PRO B 1 117 ? -15.039 -14.836 -7.34 1 98.81 117 PRO B C 1
ATOM 2867 O O . PRO B 1 117 ? -14.625 -15.922 -6.938 1 98.81 117 PRO B O 1
ATOM 2870 N N . MET B 1 118 ? -14.359 -13.695 -7.43 1 98.69 118 MET B N 1
ATOM 2871 C CA . MET B 1 118 ? -12.945 -13.695 -7.07 1 98.69 118 MET B CA 1
ATOM 2872 C C . MET B 1 118 ? -12.633 -12.594 -6.062 1 98.69 118 MET B C 1
ATOM 2874 O O . MET B 1 118 ? -13.328 -11.578 -6.02 1 98.69 118 MET B O 1
ATOM 2878 N N . VAL B 1 119 ? -11.68 -12.789 -5.234 1 98.94 119 VAL B N 1
ATOM 2879 C CA . VAL B 1 119 ? -10.969 -11.758 -4.488 1 98.94 119 VAL B CA 1
ATOM 2880 C C . VAL B 1 119 ? -9.492 -11.742 -4.895 1 98.94 119 VAL B C 1
ATOM 2882 O O . VAL B 1 119 ? -8.711 -12.594 -4.453 1 98.94 119 VAL B O 1
ATOM 2885 N N . PRO B 1 120 ? -9.109 -10.836 -5.742 1 98.94 120 PRO B N 1
ATOM 2886 C CA . PRO B 1 120 ? -7.703 -10.75 -6.137 1 98.94 120 PRO B CA 1
ATOM 2887 C C . PRO B 1 120 ? -6.848 -10.023 -5.102 1 98.94 120 PRO B C 1
ATOM 2889 O O . PRO B 1 120 ? -7.227 -8.953 -4.625 1 98.94 120 PRO B O 1
ATOM 2892 N N . ILE B 1 121 ? -5.809 -10.609 -4.715 1 98.94 121 ILE B N 1
ATOM 2893 C CA . ILE B 1 121 ? -4.777 -10.008 -3.877 1 98.94 121 ILE B CA 1
ATOM 2894 C C . ILE B 1 121 ? -3.447 -9.984 -4.629 1 98.94 121 ILE B C 1
ATOM 2896 O O . ILE B 1 121 ? -2.893 -11.039 -4.953 1 98.94 121 ILE B O 1
ATOM 2900 N N . VAL B 1 122 ? -2.959 -8.797 -4.941 1 98.94 122 VAL B N 1
ATOM 2901 C CA . VAL B 1 122 ? -1.723 -8.633 -5.699 1 98.94 122 VAL B CA 1
ATOM 2902 C C . VAL B 1 122 ? -0.549 -8.453 -4.738 1 98.94 122 VAL B C 1
ATOM 2904 O O . VAL B 1 122 ? -0.613 -7.629 -3.818 1 98.94 122 VAL B O 1
ATOM 2907 N N . LEU B 1 123 ? 0.463 -9.234 -4.906 1 98.88 123 LEU B N 1
ATOM 2908 C CA . LEU B 1 123 ? 1.714 -9.078 -4.172 1 98.88 123 LEU B CA 1
ATOM 2909 C C . LEU B 1 123 ? 2.826 -8.586 -5.09 1 98.88 123 LEU B C 1
ATOM 2911 O O . LEU B 1 123 ? 2.98 -9.086 -6.207 1 98.88 123 LEU B O 1
ATOM 2915 N N . ASN B 1 124 ? 3.562 -7.594 -4.645 1 98.38 124 ASN B N 1
ATOM 2916 C CA . ASN B 1 124 ? 4.699 -7.109 -5.422 1 98.38 124 ASN B CA 1
ATOM 2917 C C . ASN B 1 124 ? 5.836 -8.133 -5.449 1 98.38 124 ASN B C 1
ATOM 2919 O O . ASN B 1 124 ? 6.426 -8.438 -4.41 1 98.38 124 ASN B O 1
ATOM 2923 N N . CYS B 1 125 ? 6.117 -8.578 -6.645 1 97.06 125 CYS B N 1
ATOM 2924 C CA . CYS B 1 125 ? 7.176 -9.562 -6.844 1 97.06 125 CYS B CA 1
ATOM 2925 C C . CYS B 1 125 ? 8.227 -9.039 -7.82 1 97.06 125 CYS B C 1
ATOM 2927 O O . CYS B 1 125 ? 9.203 -9.734 -8.117 1 97.06 125 CYS B O 1
ATOM 2929 N N . ALA B 1 126 ? 8.016 -7.82 -8.312 1 93.62 126 ALA B N 1
ATOM 2930 C CA . ALA B 1 126 ? 8.781 -7.457 -9.5 1 93.62 126 ALA B CA 1
ATOM 2931 C C . ALA B 1 126 ? 9.547 -6.156 -9.289 1 93.62 126 ALA B C 1
ATOM 2933 O O . ALA B 1 126 ? 10.688 -6.012 -9.742 1 93.62 126 ALA B O 1
ATOM 2934 N N . ARG B 1 127 ? 8.961 -5.242 -8.547 1 93.44 127 ARG B N 1
ATOM 2935 C CA . ARG B 1 127 ? 9.555 -3.916 -8.445 1 93.44 127 ARG B CA 1
ATOM 2936 C C . ARG B 1 127 ? 10.148 -3.688 -7.059 1 93.44 127 ARG B C 1
ATOM 2938 O O . ARG B 1 127 ? 9.414 -3.418 -6.102 1 93.44 127 ARG B O 1
ATOM 2945 N N . PRO B 1 128 ? 11.414 -3.709 -6.973 1 93.69 128 PRO B N 1
ATOM 2946 C CA . PRO B 1 128 ? 12.008 -3.4 -5.668 1 93.69 128 PRO B CA 1
ATOM 2947 C C . PRO B 1 128 ? 11.703 -1.977 -5.207 1 93.69 128 PRO B C 1
ATOM 2949 O O . PRO B 1 128 ? 11.5 -1.085 -6.035 1 93.69 128 PRO B O 1
ATOM 2952 N N . PRO B 1 129 ? 11.742 -1.688 -3.848 1 96.38 129 PRO B N 1
ATOM 2953 C CA . PRO B 1 129 ? 12.039 -2.67 -2.803 1 96.38 129 PRO B CA 1
ATOM 2954 C C . PRO B 1 129 ? 10.875 -3.625 -2.545 1 96.38 129 PRO B C 1
ATOM 2956 O O . PRO B 1 129 ? 9.711 -3.223 -2.625 1 96.38 129 PRO B O 1
ATOM 2959 N N . LEU B 1 130 ? 11.258 -4.883 -2.232 1 97.25 130 LEU B N 1
ATOM 2960 C CA . LEU B 1 130 ? 10.258 -5.914 -1.988 1 97.25 130 LEU B CA 1
ATOM 2961 C C . LEU B 1 130 ? 10.133 -6.207 -0.497 1 97.25 130 LEU B C 1
ATOM 2963 O O . LEU B 1 130 ? 11.133 -6.227 0.225 1 97.25 130 LEU B O 1
ATOM 2967 N N . ALA B 1 131 ? 8.906 -6.43 -0.068 1 97.56 131 ALA B N 1
ATOM 2968 C CA . ALA B 1 131 ? 8.68 -6.855 1.312 1 97.56 131 ALA B CA 1
ATOM 2969 C C . ALA B 1 131 ? 9.305 -8.227 1.572 1 97.56 131 ALA B C 1
ATOM 2971 O O . ALA B 1 131 ? 9.422 -9.047 0.66 1 97.56 131 ALA B O 1
ATOM 2972 N N . PRO B 1 132 ? 9.703 -8.477 2.816 1 97.75 132 PRO B N 1
ATOM 2973 C CA . PRO B 1 132 ? 10.164 -9.828 3.156 1 97.75 132 PRO B CA 1
ATOM 2974 C C . PRO B 1 132 ? 9.109 -10.898 2.893 1 97.75 132 PRO B C 1
ATOM 2976 O O . PRO B 1 132 ? 7.91 -10.609 2.957 1 97.75 132 PRO B O 1
ATOM 2979 N N . LEU B 1 133 ? 9.602 -12.125 2.652 1 98.62 133 LEU B N 1
ATOM 2980 C CA . LEU B 1 133 ? 8.711 -13.234 2.344 1 98.62 133 LEU B CA 1
ATOM 2981 C C . LEU B 1 133 ? 7.754 -13.508 3.502 1 98.62 133 LEU B C 1
ATOM 2983 O O . LEU B 1 133 ? 6.633 -13.977 3.295 1 98.62 133 LEU B O 1
ATOM 2987 N N . SER B 1 134 ? 8.211 -13.164 4.703 1 98.62 134 SER B N 1
ATOM 2988 C CA . SER B 1 134 ? 7.379 -13.383 5.887 1 98.62 134 SER B CA 1
ATOM 2989 C C . SER B 1 134 ? 6.086 -12.586 5.812 1 98.62 134 SER B C 1
ATOM 2991 O O . SER B 1 134 ? 5.07 -12.977 6.395 1 98.62 134 SER B O 1
ATOM 2993 N N . ARG B 1 135 ? 6.09 -11.461 5.133 1 98.62 135 ARG B N 1
ATOM 2994 C CA . ARG B 1 135 ? 4.875 -10.664 4.988 1 98.62 135 ARG B CA 1
ATOM 2995 C C . ARG B 1 135 ? 3.844 -11.391 4.133 1 98.62 135 ARG B C 1
ATOM 2997 O O . ARG B 1 135 ? 2.646 -11.352 4.43 1 98.62 135 ARG B O 1
ATOM 3004 N N . ALA B 1 136 ? 4.324 -12.047 3.059 1 98.81 136 ALA B N 1
ATOM 3005 C CA . ALA B 1 136 ? 3.422 -12.852 2.242 1 98.81 136 ALA B CA 1
ATOM 3006 C C . ALA B 1 136 ? 2.797 -13.977 3.064 1 98.81 136 ALA B C 1
ATOM 3008 O O . ALA B 1 136 ? 1.604 -14.258 2.934 1 98.81 136 ALA B O 1
ATOM 3009 N N . LEU B 1 137 ? 3.633 -14.609 3.857 1 98.88 137 LEU B N 1
ATOM 3010 C CA . LEU B 1 137 ? 3.145 -15.648 4.762 1 98.88 137 LEU B CA 1
ATOM 3011 C C . LEU B 1 137 ? 2.049 -15.109 5.668 1 98.88 137 LEU B C 1
ATOM 3013 O O . LEU B 1 137 ? 0.995 -15.734 5.82 1 98.88 137 LEU B O 1
ATOM 3017 N N . GLY B 1 138 ? 2.322 -13.969 6.281 1 98.75 138 GLY B N 1
ATOM 3018 C CA . GLY B 1 138 ? 1.348 -13.344 7.168 1 98.75 138 GLY B CA 1
ATOM 3019 C C . GLY B 1 138 ? 0.041 -13.008 6.477 1 98.75 138 GLY B C 1
ATOM 3020 O O . GLY B 1 138 ? -1.037 -13.219 7.035 1 98.75 138 GLY B O 1
ATOM 3021 N N . VAL B 1 139 ? 0.095 -12.469 5.246 1 98.94 139 VAL B N 1
ATOM 3022 C CA . VAL B 1 139 ? -1.09 -12.148 4.461 1 98.94 139 VAL B CA 1
ATOM 3023 C C . VAL B 1 139 ? -1.922 -13.406 4.23 1 98.94 139 VAL B C 1
ATOM 3025 O O . VAL B 1 139 ? -3.127 -13.422 4.496 1 98.94 139 VAL B O 1
ATOM 3028 N N . GLY B 1 140 ? -1.265 -14.461 3.764 1 98.94 140 GLY B N 1
ATOM 3029 C CA . GLY B 1 140 ? -1.972 -15.711 3.52 1 98.94 140 GLY B CA 1
ATOM 3030 C C . GLY B 1 140 ? -2.654 -16.266 4.758 1 98.94 140 GLY B C 1
ATOM 3031 O O . GLY B 1 140 ? -3.836 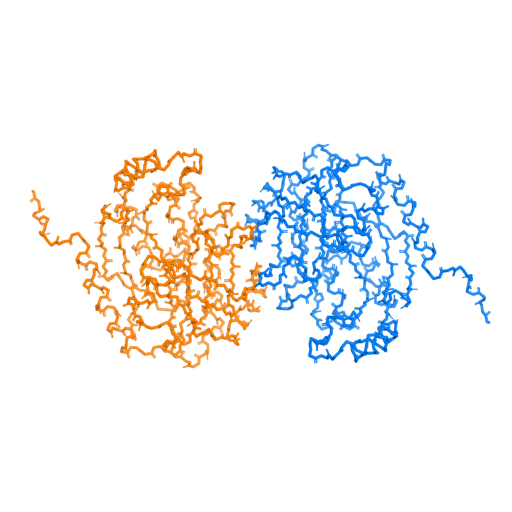-16.609 4.719 1 98.94 140 GLY B O 1
ATOM 3032 N N . ARG B 1 141 ? -1.905 -16.312 5.863 1 98.81 141 ARG B N 1
ATOM 3033 C CA . ARG B 1 141 ? -2.441 -16.859 7.109 1 98.81 141 ARG B CA 1
ATOM 3034 C C . ARG B 1 141 ? -3.668 -16.078 7.562 1 98.81 141 ARG B C 1
ATOM 3036 O O . ARG B 1 141 ? -4.684 -16.656 7.934 1 98.81 141 ARG B O 1
ATOM 3043 N N . ARG B 1 142 ? -3.555 -14.789 7.512 1 98.81 142 ARG B N 1
ATOM 3044 C CA . ARG B 1 142 ? -4.648 -13.953 8 1 98.81 142 ARG B CA 1
ATOM 3045 C C . ARG B 1 142 ? -5.883 -14.094 7.117 1 98.81 142 ARG B C 1
ATOM 3047 O O . ARG B 1 142 ? -7.012 -14.102 7.613 1 98.81 142 ARG B O 1
ATOM 3054 N N . VAL B 1 143 ? -5.691 -14.148 5.805 1 98.94 143 VAL B N 1
ATOM 3055 C CA . VAL B 1 143 ? -6.809 -14.336 4.883 1 98.94 143 VAL B CA 1
ATOM 3056 C C . VAL B 1 143 ? -7.492 -15.672 5.168 1 98.94 143 VAL B C 1
ATOM 3058 O O . VAL B 1 143 ? -8.719 -15.734 5.273 1 98.94 143 VAL B O 1
ATOM 3061 N N . GLY B 1 144 ? -6.711 -16.75 5.27 1 98.81 144 GLY B N 1
ATOM 3062 C CA . GLY B 1 144 ? -7.27 -18.047 5.594 1 98.81 144 GLY B CA 1
ATOM 3063 C C . GLY B 1 144 ? -8.062 -18.047 6.887 1 98.81 144 GLY B C 1
ATOM 3064 O O . GLY B 1 144 ? -9.172 -18.594 6.941 1 98.81 144 GLY B O 1
ATOM 3065 N N . GLU B 1 145 ? -7.477 -17.438 7.93 1 98.69 145 GLU B N 1
ATOM 3066 C CA . GLU B 1 145 ? -8.148 -17.344 9.227 1 98.69 145 GLU B CA 1
ATOM 3067 C C . GLU B 1 145 ? -9.469 -16.594 9.109 1 98.69 145 GLU B C 1
ATOM 3069 O O . GLU B 1 145 ? -10.477 -17 9.688 1 98.69 145 GLU B O 1
ATOM 3074 N N . HIS B 1 146 ? -9.461 -15.484 8.391 1 98.75 146 HIS B N 1
ATOM 3075 C CA . HIS B 1 146 ? -10.633 -14.633 8.266 1 98.75 146 HIS B CA 1
ATOM 3076 C C . HIS B 1 146 ? -11.766 -15.352 7.551 1 98.75 146 HIS B C 1
ATOM 3078 O O . HIS B 1 146 ? -12.938 -15.164 7.891 1 98.75 146 HIS B O 1
ATOM 3084 N N . LEU B 1 147 ? -11.43 -16.203 6.578 1 98.62 147 LEU B N 1
ATOM 3085 C CA . LEU B 1 147 ? -12.445 -16.828 5.75 1 98.62 147 LEU B CA 1
ATOM 3086 C C . LEU B 1 147 ? -12.734 -18.25 6.227 1 98.62 147 LEU B C 1
ATOM 3088 O O . LEU B 1 147 ? -13.508 -18.969 5.598 1 98.62 147 LEU B O 1
ATOM 3092 N N . ALA B 1 148 ? -12.203 -18.656 7.32 1 97.88 148 ALA B N 1
ATOM 3093 C CA . ALA B 1 148 ? -12.281 -20.031 7.805 1 97.88 148 ALA B CA 1
ATOM 3094 C C . ALA B 1 148 ? -13.734 -20.438 8.078 1 97.88 148 ALA B C 1
ATOM 3096 O O . ALA B 1 148 ? -14.094 -21.609 7.906 1 97.88 148 ALA B O 1
ATOM 3097 N N . GLN B 1 149 ? -14.586 -19.453 8.438 1 96.12 149 GLN B N 1
ATOM 3098 C CA . GLN B 1 149 ? -15.953 -19.797 8.812 1 96.12 149 GLN B CA 1
ATOM 3099 C C . GLN B 1 149 ? -16.922 -19.5 7.676 1 96.12 149 GLN B C 1
ATOM 3101 O O . GLN B 1 149 ? -18.141 -19.703 7.82 1 96.12 149 GLN B O 1
ATOM 3106 N N . ASP B 1 150 ? -16.391 -18.953 6.582 1 97.44 150 ASP B N 1
ATOM 3107 C CA . ASP B 1 150 ? -17.234 -18.766 5.41 1 97.44 150 ASP B CA 1
ATOM 3108 C C . ASP B 1 150 ? -17.766 -20.094 4.887 1 97.44 150 ASP B C 1
ATOM 3110 O O . ASP B 1 150 ? -16.984 -21.016 4.645 1 97.44 150 ASP B O 1
ATOM 3114 N N . PRO B 1 151 ? -19.094 -20.25 4.715 1 97.31 151 PRO B N 1
ATOM 3115 C CA . PRO B 1 151 ? -19.672 -21.547 4.332 1 97.31 151 PRO B CA 1
ATOM 3116 C C . PRO B 1 151 ? -19.438 -21.891 2.861 1 97.31 151 PRO B C 1
ATOM 3118 O O . PRO B 1 151 ? -19.656 -23.031 2.441 1 97.31 151 PRO B O 1
ATOM 3121 N N . ARG B 1 152 ? -18.984 -21 2.109 1 98 152 ARG B N 1
ATOM 3122 C CA . ARG B 1 152 ? -18.766 -21.234 0.686 1 98 152 ARG B CA 1
ATOM 3123 C C . ARG B 1 152 ? -17.578 -22.172 0.465 1 98 152 ARG B C 1
ATOM 3125 O O . ARG B 1 152 ? -16.656 -22.219 1.283 1 98 152 ARG B O 1
ATOM 3132 N N . ARG B 1 153 ? -17.578 -22.875 -0.672 1 97.62 153 ARG B N 1
ATOM 3133 C CA . ARG B 1 153 ? -16.391 -23.562 -1.163 1 97.62 153 ARG B CA 1
ATOM 3134 C C . ARG B 1 153 ? -15.367 -22.578 -1.721 1 97.62 153 ARG B C 1
ATOM 3136 O O . ARG B 1 153 ? -15.523 -22.094 -2.838 1 97.62 153 ARG B O 1
ATOM 3143 N N . ILE B 1 154 ? -14.352 -22.375 -0.896 1 98.38 154 ILE B N 1
ATOM 3144 C CA . ILE B 1 154 ? -13.359 -21.375 -1.269 1 98.38 154 ILE B CA 1
ATOM 3145 C C . ILE B 1 154 ? -12.102 -22.062 -1.789 1 98.38 154 ILE B C 1
ATOM 3147 O O . ILE B 1 154 ? -11.602 -23.016 -1.167 1 98.38 154 ILE B O 1
ATOM 3151 N N . MET B 1 155 ? -11.688 -21.688 -2.953 1 98.38 155 MET B N 1
ATOM 3152 C CA . MET B 1 155 ? -10.391 -22.109 -3.48 1 98.38 155 MET B CA 1
ATOM 3153 C C . MET B 1 155 ? -9.359 -21 -3.354 1 98.38 155 MET B C 1
ATOM 3155 O O . MET B 1 155 ? -9.609 -19.859 -3.768 1 98.38 155 MET B O 1
ATOM 3159 N N . PHE B 1 156 ? -8.266 -21.281 -2.682 1 98.75 156 PHE B N 1
ATOM 3160 C CA . PHE B 1 156 ? -7.121 -20.375 -2.678 1 98.75 156 PHE B CA 1
ATOM 3161 C C . PHE B 1 156 ? -6.176 -20.703 -3.83 1 98.75 156 PHE B C 1
ATOM 3163 O O . PHE B 1 156 ? -5.766 -21.844 -4.004 1 98.75 156 PHE B O 1
ATOM 3170 N N . LEU B 1 157 ? -5.883 -19.719 -4.637 1 98.75 157 LEU B N 1
ATOM 3171 C CA . LEU B 1 157 ? -5.055 -19.875 -5.828 1 98.75 157 LEU B CA 1
ATOM 3172 C C . LEU B 1 157 ? -3.84 -18.969 -5.777 1 98.75 157 LEU B C 1
ATOM 3174 O O . LEU B 1 157 ? -3.951 -17.797 -5.367 1 98.75 157 LEU B O 1
ATOM 3178 N N . GLY B 1 158 ? -2.68 -19.422 -6.027 1 98.69 158 GLY B N 1
ATOM 3179 C CA . GLY B 1 158 ? -1.454 -18.672 -6.234 1 98.69 158 GLY B CA 1
ATOM 3180 C C . GLY B 1 158 ? -0.824 -18.922 -7.594 1 98.69 158 GLY B C 1
ATOM 3181 O O . GLY B 1 158 ? -0.831 -20.047 -8.094 1 98.69 158 GLY B O 1
ATOM 3182 N N . SER B 1 159 ? -0.29 -17.859 -8.195 1 98 159 SER B N 1
ATOM 3183 C CA . SER B 1 159 ? 0.374 -18.016 -9.484 1 98 159 SER B CA 1
ATOM 3184 C C . SER B 1 159 ? 1.724 -17.297 -9.5 1 98 159 SER B C 1
ATOM 3186 O O . SER B 1 159 ? 1.947 -16.375 -8.727 1 98 159 SER B O 1
ATOM 3188 N N . GLY B 1 160 ? 2.596 -17.719 -10.406 1 95.75 160 GLY B N 1
ATOM 3189 C CA . GLY B 1 160 ? 3.928 -17.172 -10.594 1 95.75 160 GLY B CA 1
ATOM 3190 C C . GLY B 1 160 ? 4.965 -18.219 -10.945 1 95.75 160 GLY B C 1
ATOM 3191 O O . GLY B 1 160 ? 4.844 -19.391 -10.539 1 95.75 160 GLY B O 1
ATOM 3192 N N . GLY B 1 161 ? 5.93 -17.812 -11.625 1 93.88 161 GLY B N 1
ATOM 3193 C CA . GLY B 1 161 ? 6.996 -18.734 -11.984 1 93.88 161 GLY B CA 1
ATOM 3194 C C . GLY B 1 161 ? 7.891 -19.094 -10.812 1 93.88 161 GLY B C 1
ATOM 3195 O O . GLY B 1 161 ? 8.023 -18.312 -9.867 1 93.88 161 GLY B O 1
ATOM 3196 N N . LEU B 1 162 ? 8.391 -20.297 -10.852 1 96.19 162 LEU B N 1
ATOM 3197 C CA . LEU B 1 162 ? 9.453 -20.688 -9.93 1 96.19 162 LEU B CA 1
ATOM 3198 C C . LEU B 1 162 ? 10.789 -20.062 -10.344 1 96.19 162 LEU B C 1
ATOM 3200 O O . LEU B 1 162 ? 10.883 -18.859 -10.539 1 96.19 162 LEU B O 1
ATOM 3204 N N . SER B 1 163 ? 11.805 -20.781 -10.477 1 94.94 163 SER B N 1
ATOM 3205 C CA . SER B 1 163 ? 13.062 -20.188 -10.914 1 94.94 163 SER B CA 1
ATOM 3206 C C . SER B 1 163 ? 12.953 -19.656 -12.336 1 94.94 163 SER B C 1
ATOM 3208 O O . SER B 1 163 ? 12.531 -20.375 -13.25 1 94.94 163 SER B O 1
ATOM 3210 N N . HIS B 1 164 ? 13.195 -18.375 -12.523 1 91.44 164 HIS B N 1
ATOM 3211 C CA . HIS B 1 164 ? 13.25 -17.766 -13.852 1 91.44 164 HIS B CA 1
ATOM 3212 C C . HIS B 1 164 ? 13.789 -16.344 -13.797 1 91.44 164 HIS B C 1
ATOM 3214 O O . HIS B 1 164 ? 13.734 -15.695 -12.75 1 91.44 164 HIS B O 1
ATOM 3220 N N . SER B 1 165 ? 14.328 -15.922 -14.891 1 86.31 165 SER B N 1
ATOM 3221 C CA . SER B 1 165 ? 14.906 -14.586 -15.016 1 86.31 165 SER B CA 1
ATOM 3222 C C . SER B 1 165 ? 14.469 -13.914 -16.312 1 86.31 165 SER B C 1
ATOM 3224 O O . SER B 1 165 ? 15.234 -13.852 -17.281 1 86.31 165 SER B O 1
ATOM 3226 N N . PRO B 1 166 ? 13.32 -13.297 -16.188 1 79.25 166 PRO B N 1
ATOM 3227 C CA . PRO B 1 166 ? 12.898 -12.609 -17.406 1 79.25 166 PRO B CA 1
ATOM 3228 C C . PRO B 1 166 ? 13.805 -11.445 -17.781 1 79.25 166 PRO B C 1
ATOM 3230 O O . PRO B 1 166 ? 14.109 -10.602 -16.922 1 79.25 166 PRO B O 1
ATOM 3233 N N . PRO B 1 167 ? 14.203 -11.453 -18.984 1 70.25 167 PRO B N 1
ATOM 3234 C CA . PRO B 1 167 ? 15.109 -10.383 -19.406 1 70.25 167 PRO B CA 1
ATOM 3235 C C . PRO B 1 167 ? 14.531 -8.992 -19.172 1 70.25 167 PRO B C 1
ATOM 3237 O O . PRO B 1 167 ? 15.273 -8.047 -18.891 1 70.25 167 PRO B O 1
ATOM 3240 N N . ALA B 1 168 ? 13.211 -8.859 -19.281 1 63.41 168 ALA B N 1
ATOM 3241 C CA . ALA B 1 168 ? 12.555 -7.562 -19.125 1 63.41 168 ALA B CA 1
ATOM 3242 C C . ALA B 1 168 ? 12.75 -7.008 -17.719 1 63.41 168 ALA B C 1
ATOM 3244 O O . ALA B 1 168 ? 12.719 -5.793 -17.516 1 63.41 168 ALA B O 1
ATOM 3245 N N . LEU B 1 169 ? 12.969 -7.809 -16.891 1 64.12 169 LEU B N 1
ATOM 3246 C CA . LEU B 1 169 ? 13.094 -7.371 -15.508 1 64.12 169 LEU B CA 1
ATOM 3247 C C . LEU B 1 169 ? 14.555 -7.117 -15.141 1 64.12 169 LEU B C 1
ATOM 3249 O O . LEU B 1 169 ? 14.844 -6.449 -14.148 1 64.12 169 LEU B O 1
ATOM 3253 N N . GLU B 1 170 ? 15.422 -7.652 -15.914 1 60.09 170 GLU B N 1
ATOM 3254 C CA . GLU B 1 170 ? 16.844 -7.562 -15.57 1 60.09 170 GLU B CA 1
ATOM 3255 C C . GLU B 1 170 ? 17.453 -6.277 -16.109 1 60.09 170 GLU B C 1
ATOM 3257 O O . GLU B 1 170 ? 18.344 -5.691 -15.469 1 60.09 170 GLU B O 1
ATOM 3262 N N . THR B 1 171 ? 17.078 -6.012 -17.312 1 56.81 171 THR B N 1
ATOM 3263 C CA . THR B 1 171 ? 17.766 -4.898 -17.953 1 56.81 171 THR B CA 1
ATOM 3264 C C . THR B 1 171 ? 16.766 -3.922 -18.562 1 56.81 171 THR B C 1
ATOM 3266 O O . THR B 1 171 ? 15.844 -4.332 -19.266 1 56.81 171 THR B O 1
ATOM 3269 N N . ASP B 1 172 ? 16.859 -2.695 -18.078 1 55.66 172 ASP B N 1
ATOM 3270 C CA . ASP B 1 172 ? 16.125 -1.641 -18.781 1 55.66 172 ASP B CA 1
ATOM 3271 C C . ASP B 1 172 ? 16.625 -1.486 -20.219 1 55.66 172 ASP B C 1
ATOM 3273 O O . ASP B 1 172 ? 17.781 -1.143 -20.453 1 55.66 172 ASP B O 1
ATOM 3277 N N . THR B 1 173 ? 15.812 -1.951 -21.203 1 57.06 173 THR B N 1
ATOM 3278 C CA . THR B 1 173 ? 16.25 -1.873 -22.594 1 57.06 173 THR B CA 1
ATOM 3279 C C . THR B 1 173 ? 15.578 -0.699 -23.312 1 57.06 173 THR B C 1
ATOM 3281 O O . THR B 1 173 ? 15.539 -0.652 -24.531 1 57.06 173 THR B O 1
ATOM 3284 N N . SER B 1 174 ? 14.906 0.081 -22.406 1 54.97 174 SER B N 1
ATOM 3285 C CA . SER B 1 174 ? 14.133 1.177 -23 1 54.97 174 SER B CA 1
ATOM 3286 C C . SER B 1 174 ? 15.008 2.041 -23.906 1 54.97 174 SER B C 1
ATOM 3288 O O . SER B 1 174 ? 14.5 2.715 -24.797 1 54.97 174 SER B O 1
ATOM 3290 N N . HIS B 1 175 ? 16.188 1.953 -23.719 1 56.69 175 HIS B N 1
ATOM 3291 C CA . HIS B 1 175 ? 17.109 2.795 -24.469 1 56.69 175 HIS B CA 1
ATOM 3292 C C . HIS B 1 175 ? 17.562 2.107 -25.766 1 56.69 175 HIS B C 1
ATOM 3294 O O . HIS B 1 175 ? 18.203 2.729 -26.609 1 56.69 175 HIS B O 1
ATOM 3300 N N . LEU B 1 176 ? 17.297 0.948 -25.953 1 61.59 176 LEU B N 1
ATOM 3301 C CA . LEU B 1 176 ? 17.75 0.198 -27.125 1 61.59 176 LEU B CA 1
ATOM 3302 C C . LEU B 1 176 ? 16.797 0.386 -28.297 1 61.59 176 LEU B C 1
ATOM 3304 O O . LEU B 1 176 ? 15.602 0.628 -28.094 1 61.59 176 LEU B O 1
ATOM 3308 N N . SER B 1 177 ? 17.438 0.386 -29.531 1 64.06 177 SER B N 1
ATOM 3309 C CA . SER B 1 177 ? 16.641 0.377 -30.75 1 64.06 177 SER B CA 1
ATOM 3310 C C . SER B 1 177 ? 15.82 -0.904 -30.875 1 64.06 177 SER B C 1
ATOM 3312 O O . SER B 1 177 ? 16.078 -1.881 -30.156 1 64.06 177 SER B O 1
ATOM 3314 N N . GLU B 1 178 ? 14.75 -0.91 -31.781 1 57.72 178 GLU B N 1
ATOM 3315 C CA . GLU B 1 178 ? 13.867 -2.057 -31.953 1 57.72 178 GLU B CA 1
ATOM 3316 C C . GLU B 1 178 ? 14.656 -3.314 -32.312 1 57.72 178 GLU B C 1
ATOM 3318 O O . GLU B 1 178 ? 14.391 -4.391 -31.781 1 57.72 178 GLU B O 1
ATOM 3323 N N . ASP B 1 179 ? 15.578 -3.129 -33.344 1 62.66 179 ASP B N 1
ATOM 3324 C CA . ASP B 1 179 ? 16.375 -4.266 -33.781 1 62.66 179 ASP B CA 1
ATOM 3325 C C . ASP B 1 179 ? 17.297 -4.758 -32.656 1 62.66 179 ASP B C 1
ATOM 3327 O O . ASP B 1 179 ? 17.453 -5.965 -32.469 1 62.66 179 ASP B O 1
ATOM 3331 N N . GLU B 1 180 ? 17.922 -3.867 -31.953 1 64.81 180 GLU B N 1
ATOM 3332 C CA . GLU B 1 180 ? 18.797 -4.195 -30.828 1 64.81 180 GLU B CA 1
ATOM 3333 C C . GLU B 1 180 ? 18.016 -4.852 -29.703 1 64.81 180 GLU B C 1
ATOM 3335 O O . GLU B 1 180 ? 18.5 -5.789 -29.062 1 64.81 180 GLU B O 1
ATOM 3340 N N . ARG B 1 181 ? 16.875 -4.402 -29.531 1 62.59 181 ARG B N 1
ATOM 3341 C CA . ARG B 1 181 ? 15.992 -4.957 -28.516 1 62.59 181 ARG B CA 1
ATOM 3342 C C . ARG B 1 181 ? 15.594 -6.387 -28.844 1 62.59 181 ARG B C 1
ATOM 3344 O O . ARG B 1 181 ? 15.523 -7.242 -27.969 1 62.59 181 ARG B O 1
ATOM 3351 N N . ARG B 1 182 ? 15.359 -6.594 -30.188 1 64.5 182 ARG B N 1
ATOM 3352 C CA . ARG B 1 182 ? 14.992 -7.93 -30.641 1 64.5 182 ARG B CA 1
ATOM 3353 C C . ARG B 1 182 ? 16.125 -8.922 -30.391 1 64.5 182 ARG B C 1
ATOM 3355 O O . ARG B 1 182 ? 15.891 -10.023 -29.875 1 64.5 182 ARG B O 1
ATOM 3362 N N . GLN B 1 183 ? 17.281 -8.586 -30.984 1 65.31 183 GLN B N 1
ATOM 3363 C CA . GLN B 1 183 ? 18.422 -9.469 -30.781 1 65.31 183 GLN B CA 1
ATOM 3364 C C . GLN B 1 183 ? 18.734 -9.625 -29.297 1 65.31 183 GLN B C 1
ATOM 3366 O O . GLN B 1 183 ? 19.062 -10.727 -28.844 1 65.31 183 GLN B O 1
ATOM 3371 N N . PHE B 1 184 ? 18.672 -8.555 -28.672 1 64.25 184 PHE B N 1
ATOM 3372 C CA . PHE B 1 184 ? 18.906 -8.547 -27.219 1 64.25 184 PHE B CA 1
ATOM 3373 C C . PHE B 1 184 ? 17.906 -9.453 -26.516 1 64.25 184 PHE B C 1
ATOM 3375 O O . PHE B 1 184 ? 18.281 -10.25 -25.656 1 64.25 184 PHE B O 1
ATOM 3382 N N . ASN B 1 185 ? 16.734 -9.477 -27.094 1 64.69 185 ASN B N 1
ATOM 3383 C CA . ASN B 1 185 ? 15.68 -10.281 -26.5 1 64.69 185 ASN B CA 1
ATOM 3384 C C . ASN B 1 185 ? 15.906 -11.773 -26.75 1 64.69 185 ASN B C 1
ATOM 3386 O O . ASN B 1 185 ? 15.703 -12.594 -25.859 1 64.69 185 ASN B O 1
ATOM 3390 N N . LEU B 1 186 ? 16.328 -12.086 -28 1 67.81 186 LEU B N 1
ATOM 3391 C CA . LEU B 1 186 ? 16.578 -13.484 -28.328 1 67.81 186 LEU B CA 1
ATOM 3392 C C . LEU B 1 186 ? 17.703 -14.047 -27.484 1 67.81 186 LEU B C 1
ATOM 3394 O O . LEU B 1 186 ? 17.594 -15.148 -26.953 1 67.81 186 LEU B O 1
ATOM 3398 N N . ASP B 1 187 ? 18.828 -13.352 -27.5 1 71.19 187 ASP B N 1
ATOM 3399 C CA . ASP B 1 187 ? 19.969 -13.781 -26.703 1 71.19 187 ASP B CA 1
ATOM 3400 C C . ASP B 1 187 ? 19.609 -13.844 -25.219 1 71.19 187 ASP B C 1
ATOM 3402 O O . ASP B 1 187 ? 20.016 -14.766 -24.516 1 71.19 187 ASP B O 1
ATOM 3406 N N . ARG B 1 188 ? 18.844 -13.055 -24.875 1 71.81 188 ARG B N 1
ATOM 3407 C CA . ARG B 1 188 ? 18.484 -12.969 -23.469 1 71.81 188 ARG B CA 1
ATOM 3408 C C . ARG B 1 188 ? 17.5 -14.07 -23.078 1 71.81 188 ARG B C 1
ATOM 3410 O O . ARG B 1 188 ? 17.531 -14.57 -21.953 1 71.81 188 ARG B O 1
ATOM 3417 N N . VAL B 1 189 ? 16.766 -14.453 -24.125 1 72.12 189 VAL B N 1
ATOM 3418 C CA . VAL B 1 189 ? 15.812 -15.531 -23.875 1 72.12 189 VAL B CA 1
ATOM 3419 C C . VAL B 1 189 ? 16.562 -16.844 -23.688 1 72.12 189 VAL B C 1
ATOM 3421 O O . VAL B 1 189 ? 16.25 -17.625 -22.781 1 72.12 189 VAL B O 1
ATOM 3424 N N . LYS B 1 190 ? 17.516 -17.078 -24.547 1 77.38 190 LYS B N 1
ATOM 3425 C CA . LYS B 1 190 ? 18.328 -18.281 -24.406 1 77.38 190 LYS B CA 1
ATOM 3426 C C . LYS B 1 190 ? 19.062 -18.312 -23.078 1 77.38 190 LYS B C 1
ATOM 3428 O O . LYS B 1 190 ? 19.062 -19.328 -22.375 1 77.38 190 LYS B O 1
ATOM 3433 N N . ALA B 1 191 ? 19.609 -17.25 -22.75 1 79.5 191 ALA B N 1
ATOM 3434 C CA . ALA B 1 191 ? 20.328 -17.141 -21.484 1 79.5 191 ALA B CA 1
ATOM 3435 C C . ALA B 1 191 ? 19.391 -17.328 -20.312 1 79.5 191 ALA B C 1
ATOM 3437 O O . ALA B 1 191 ? 19.734 -17.969 -19.312 1 79.5 191 ALA B O 1
ATOM 3438 N N . ALA B 1 192 ? 18.25 -16.844 -20.516 1 82.75 192 ALA B N 1
ATOM 3439 C CA . ALA B 1 192 ? 17.234 -16.984 -19.469 1 82.75 192 ALA B CA 1
ATOM 3440 C C . ALA B 1 192 ? 16.797 -18.438 -19.297 1 82.75 192 ALA B C 1
ATOM 3442 O O . ALA B 1 192 ? 16.547 -18.891 -18.188 1 82.75 192 ALA B O 1
ATOM 3443 N N . GLY B 1 193 ? 16.734 -19.125 -20.391 1 83.88 193 GLY B N 1
ATOM 3444 C CA . GLY B 1 193 ? 16.391 -20.547 -20.344 1 83.88 193 GLY B CA 1
ATOM 3445 C C . GLY B 1 193 ? 17.406 -21.375 -19.578 1 83.88 193 GLY B C 1
ATOM 3446 O O . GLY B 1 193 ? 17.047 -22.312 -18.859 1 83.88 193 GLY B O 1
ATOM 3447 N N . GLU B 1 194 ? 18.594 -20.938 -19.656 1 82.31 194 GLU B N 1
ATOM 3448 C CA . GLU B 1 194 ? 19.688 -21.656 -19 1 82.31 194 GLU B CA 1
ATOM 3449 C C . GLU B 1 194 ? 19.734 -21.375 -17.5 1 82.31 194 GLU B C 1
ATOM 3451 O O . GLU B 1 194 ? 20.406 -22.078 -16.75 1 82.31 194 GLU B O 1
ATOM 3456 N N . ARG B 1 195 ? 18.938 -20.484 -17.125 1 85 195 ARG B N 1
ATOM 3457 C CA . ARG B 1 195 ? 18.969 -20.062 -15.727 1 85 195 ARG B CA 1
ATOM 3458 C C . ARG B 1 195 ? 17.891 -20.781 -14.914 1 85 195 ARG B C 1
ATOM 3460 O O . ARG B 1 195 ? 17.828 -20.625 -13.695 1 85 195 ARG B O 1
ATOM 3467 N N . VAL B 1 196 ? 17.125 -21.562 -15.633 1 91.88 196 VAL B N 1
ATOM 3468 C CA . VAL B 1 196 ? 16.156 -22.375 -14.898 1 91.88 196 VAL B CA 1
ATOM 3469 C C . VAL B 1 196 ? 16.875 -23.297 -13.922 1 91.88 196 VAL B C 1
ATOM 3471 O O . VAL B 1 196 ? 17.875 -23.922 -14.273 1 91.88 196 VAL B O 1
ATOM 3474 N N . ASP B 1 197 ? 16.406 -23.344 -12.641 1 94.94 197 ASP B N 1
ATOM 3475 C CA . ASP B 1 197 ? 17.062 -24.094 -11.57 1 94.94 197 ASP B CA 1
ATOM 3476 C C . ASP B 1 197 ? 16.141 -25.156 -10.992 1 94.94 197 ASP B C 1
ATOM 3478 O O . ASP B 1 197 ? 15.516 -24.938 -9.953 1 94.94 197 ASP B O 1
ATOM 3482 N N . PRO B 1 198 ? 16.188 -26.375 -11.617 1 96.12 198 PRO B N 1
ATOM 3483 C CA . PRO B 1 198 ? 15.289 -27.438 -11.172 1 96.12 198 PRO B CA 1
ATOM 3484 C C . PRO B 1 198 ? 15.531 -27.844 -9.719 1 96.12 198 PRO B C 1
ATOM 3486 O O . PRO B 1 198 ? 14.594 -28.25 -9.023 1 96.12 198 PRO B O 1
ATOM 3489 N N . GLU B 1 199 ? 16.75 -27.703 -9.273 1 96.75 199 GLU B N 1
ATOM 3490 C CA . GLU B 1 199 ? 17.047 -28.062 -7.891 1 96.75 199 GLU B CA 1
ATOM 3491 C C . GLU B 1 199 ? 16.391 -27.094 -6.918 1 96.75 199 GLU B C 1
ATOM 3493 O O . GLU B 1 199 ? 15.812 -27.5 -5.914 1 96.75 199 GLU B O 1
ATOM 3498 N N . TRP B 1 200 ? 16.531 -25.812 -7.227 1 97.12 200 TRP B N 1
ATOM 3499 C CA . TRP B 1 200 ? 15.859 -24.812 -6.414 1 97.12 200 TRP B CA 1
ATOM 3500 C C . TRP B 1 200 ? 14.344 -25.016 -6.426 1 97.12 200 TRP B C 1
ATOM 3502 O O . TRP B 1 200 ? 13.695 -24.969 -5.379 1 97.12 200 TRP B O 1
ATOM 3512 N N . ASP B 1 201 ? 13.82 -25.281 -7.602 1 97.88 201 ASP B N 1
ATOM 3513 C CA . ASP B 1 201 ? 12.383 -25.5 -7.758 1 97.88 201 ASP B CA 1
ATOM 3514 C C . ASP B 1 201 ? 11.914 -26.688 -6.922 1 97.88 201 ASP B C 1
ATOM 3516 O O . ASP B 1 201 ? 10.883 -26.609 -6.25 1 97.88 201 ASP B O 1
ATOM 3520 N N . ASP B 1 202 ? 12.672 -27.719 -6.98 1 97.88 202 ASP B N 1
ATOM 3521 C CA . ASP B 1 202 ? 12.328 -28.922 -6.238 1 97.88 202 ASP B CA 1
ATOM 3522 C C . ASP B 1 202 ? 12.32 -28.656 -4.734 1 97.88 202 ASP B C 1
ATOM 3524 O O . ASP B 1 202 ? 11.422 -29.125 -4.027 1 97.88 202 ASP B O 1
ATOM 3528 N N . ARG B 1 203 ? 13.297 -27.953 -4.293 1 97.69 203 ARG B N 1
ATOM 3529 C CA . ARG B 1 203 ? 13.375 -27.609 -2.877 1 97.69 203 ARG B CA 1
ATOM 3530 C C . ARG B 1 203 ? 12.164 -26.797 -2.439 1 97.69 203 ARG B C 1
ATOM 3532 O O . ARG B 1 203 ? 11.586 -27.062 -1.384 1 97.69 203 ARG B O 1
ATOM 3539 N N . VAL B 1 204 ? 11.781 -25.859 -3.205 1 98.31 204 VAL B N 1
ATOM 3540 C CA . VAL B 1 204 ? 10.648 -24.984 -2.9 1 98.31 204 VAL B CA 1
ATOM 3541 C C . VAL B 1 204 ? 9.352 -25.797 -2.896 1 98.31 204 VAL B C 1
ATOM 3543 O O . VAL B 1 204 ? 8.578 -25.734 -1.939 1 98.31 204 VAL B O 1
ATOM 3546 N N . LEU B 1 205 ? 9.133 -26.609 -3.943 1 98.44 205 LEU B N 1
ATOM 3547 C CA . LEU B 1 205 ? 7.914 -27.406 -4.059 1 98.44 205 LEU B CA 1
ATOM 3548 C C . LEU B 1 205 ? 7.809 -28.406 -2.916 1 98.44 205 LEU B C 1
ATOM 3550 O O . LEU B 1 205 ? 6.723 -28.625 -2.373 1 98.44 205 LEU B O 1
ATOM 3554 N N . THR B 1 206 ? 8.938 -28.969 -2.584 1 98.56 206 THR B N 1
ATOM 3555 C CA . THR B 1 206 ? 8.961 -29.922 -1.485 1 98.56 206 THR B CA 1
ATOM 3556 C C . THR B 1 206 ? 8.586 -29.25 -0.169 1 98.56 206 THR B C 1
ATOM 3558 O O . THR B 1 206 ? 7.77 -29.781 0.593 1 98.56 206 THR B O 1
ATOM 3561 N N . ALA B 1 207 ? 9.172 -28.125 0.053 1 98.62 207 ALA B N 1
ATOM 3562 C CA . ALA B 1 207 ? 8.898 -27.391 1.283 1 98.62 207 ALA B CA 1
ATOM 3563 C C . ALA B 1 207 ? 7.434 -26.953 1.344 1 98.62 207 ALA B C 1
ATOM 3565 O O . ALA B 1 207 ? 6.801 -27.031 2.398 1 98.62 207 ALA B O 1
ATOM 3566 N N . LEU B 1 208 ? 6.867 -26.469 0.239 1 98.69 208 LEU B N 1
ATOM 3567 C CA . LEU B 1 208 ? 5.465 -26.078 0.188 1 98.69 208 LEU B CA 1
ATOM 3568 C C . LEU B 1 208 ? 4.559 -27.266 0.528 1 98.69 208 LEU B C 1
ATOM 3570 O O . LEU B 1 208 ? 3.645 -27.141 1.345 1 98.69 208 LEU B O 1
ATOM 3574 N N . CYS B 1 209 ? 4.836 -28.391 -0.053 1 98.31 209 CYS B N 1
ATOM 3575 C CA . CYS B 1 209 ? 3.998 -29.578 0.116 1 98.31 209 CYS B CA 1
ATOM 3576 C C . CYS B 1 209 ? 4.16 -30.172 1.513 1 98.31 209 CYS B C 1
ATOM 3578 O O . CYS B 1 209 ? 3.271 -30.859 2.002 1 98.31 209 CYS B O 1
ATOM 3580 N N . ALA B 1 210 ? 5.281 -29.875 2.203 1 98.19 210 ALA B N 1
ATOM 3581 C CA . ALA B 1 210 ? 5.531 -30.344 3.562 1 98.19 210 ALA B CA 1
ATOM 3582 C C . ALA B 1 210 ? 5.012 -29.359 4.598 1 98.19 210 ALA B C 1
ATOM 3584 O O . ALA B 1 210 ? 5.062 -29.609 5.801 1 98.19 210 ALA B O 1
ATOM 3585 N N . GLY B 1 211 ? 4.539 -28.234 4.184 1 98.12 211 GLY B N 1
ATOM 3586 C CA . GLY B 1 211 ? 4.035 -27.219 5.09 1 98.12 211 GLY B CA 1
ATOM 3587 C C . GLY B 1 211 ? 5.133 -26.453 5.793 1 98.12 211 GLY B C 1
ATOM 3588 O O . GLY B 1 211 ? 4.918 -25.891 6.867 1 98.12 211 GLY B O 1
ATOM 3589 N N . GLU B 1 212 ? 6.277 -26.469 5.254 1 98.44 212 GLU B N 1
ATOM 3590 C CA . GLU B 1 212 ? 7.418 -25.781 5.848 1 98.44 212 GLU B CA 1
ATOM 3591 C C . GLU B 1 212 ? 7.473 -24.312 5.398 1 98.44 212 GLU B C 1
ATOM 3593 O O . GLU B 1 212 ? 8.508 -23.844 4.918 1 98.44 212 GLU B O 1
ATOM 3598 N N . LEU B 1 213 ? 6.441 -23.594 5.621 1 98.69 213 LEU B N 1
ATOM 3599 C CA . LEU B 1 213 ? 6.27 -22.234 5.105 1 98.69 213 LEU B CA 1
ATOM 3600 C C . LEU B 1 213 ? 7.164 -21.25 5.855 1 98.69 213 LEU B C 1
ATOM 3602 O O . LEU B 1 213 ? 7.672 -20.297 5.27 1 98.69 213 LEU B O 1
ATOM 3606 N N . ASP B 1 214 ? 7.348 -21.484 7.137 1 98.56 214 ASP B N 1
ATOM 3607 C CA . ASP B 1 214 ? 8.211 -20.594 7.914 1 98.56 214 ASP B CA 1
ATOM 3608 C C . ASP B 1 214 ? 9.648 -20.641 7.395 1 98.56 214 ASP B C 1
ATOM 3610 O O . ASP B 1 214 ? 10.336 -19.609 7.375 1 98.56 214 ASP B O 1
ATOM 3614 N N . GLN B 1 215 ? 10.016 -21.797 6.996 1 98.19 215 GLN B N 1
ATOM 3615 C CA . GLN B 1 215 ? 11.344 -21.938 6.422 1 98.19 215 GLN B CA 1
ATOM 3616 C C . GLN B 1 215 ? 11.469 -21.156 5.117 1 98.19 215 GLN B C 1
ATOM 3618 O O . GLN B 1 215 ? 12.445 -20.422 4.918 1 98.19 215 GLN B O 1
ATOM 3623 N N . LEU B 1 216 ? 10.523 -21.312 4.262 1 98.56 216 LEU B N 1
ATOM 3624 C CA . LEU B 1 216 ? 10.531 -20.594 2.998 1 98.56 216 LEU B CA 1
ATOM 3625 C C . LEU B 1 216 ? 10.477 -19.094 3.236 1 98.56 216 LEU B C 1
ATOM 3627 O O . LEU B 1 216 ? 11.188 -18.328 2.58 1 98.56 216 LEU B O 1
ATOM 3631 N N . ALA B 1 217 ? 9.688 -18.688 4.195 1 98.31 217 ALA B N 1
ATOM 3632 C CA . ALA B 1 217 ? 9.445 -17.281 4.477 1 98.31 217 ALA B CA 1
ATOM 3633 C C . ALA B 1 217 ? 10.68 -16.609 5.082 1 98.31 217 ALA B C 1
ATOM 3635 O O . ALA B 1 217 ? 10.766 -15.383 5.145 1 98.31 217 ALA B O 1
ATOM 3636 N N . SER B 1 218 ? 11.602 -17.391 5.543 1 98.06 218 SER B N 1
ATOM 3637 C CA . SER B 1 218 ? 12.797 -16.859 6.188 1 98.06 218 SER B CA 1
ATOM 3638 C C . SER B 1 218 ? 13.914 -16.641 5.176 1 98.06 218 SER B C 1
ATOM 3640 O O . SER B 1 218 ? 14.969 -16.109 5.52 1 98.06 218 SER B O 1
ATOM 3642 N N . MET B 1 219 ? 13.656 -17.047 3.883 1 97.88 219 MET B N 1
ATOM 3643 C CA . MET B 1 219 ? 14.688 -16.828 2.871 1 97.88 219 MET B CA 1
ATOM 3644 C C . MET B 1 219 ? 14.977 -15.336 2.703 1 97.88 219 MET B C 1
ATOM 3646 O O . MET B 1 219 ? 14.055 -14.516 2.713 1 97.88 219 MET B O 1
ATOM 3650 N N . THR B 1 220 ? 16.219 -15.031 2.572 1 96.12 220 THR B N 1
ATOM 3651 C CA . THR B 1 220 ? 16.641 -13.664 2.297 1 96.12 220 THR B CA 1
ATOM 3652 C C . THR B 1 220 ? 16.5 -13.344 0.812 1 96.12 220 THR B C 1
ATOM 3654 O O . THR B 1 220 ? 16.312 -14.242 -0.007 1 96.12 220 THR B O 1
ATOM 3657 N N . ALA B 1 221 ? 16.578 -12.086 0.535 1 94.44 221 ALA B N 1
ATOM 3658 C CA . ALA B 1 221 ? 16.531 -11.656 -0.859 1 94.44 221 ALA B CA 1
ATOM 3659 C C . ALA B 1 221 ? 17.641 -12.297 -1.674 1 94.44 221 ALA B C 1
ATOM 3661 O O . ALA B 1 221 ? 17.438 -12.672 -2.834 1 94.44 221 ALA B O 1
ATOM 3662 N N . GLU B 1 222 ? 18.781 -12.461 -1.063 1 94.19 222 GLU B N 1
ATOM 3663 C CA . GLU B 1 222 ? 19.938 -13.047 -1.736 1 94.19 222 GLU B CA 1
ATOM 3664 C C . GLU B 1 222 ? 19.703 -14.523 -2.041 1 94.19 222 GLU B C 1
ATOM 3666 O O . GLU B 1 222 ? 20.125 -15.023 -3.092 1 94.19 222 GLU B O 1
ATOM 3671 N N . GLU B 1 223 ? 19.031 -15.156 -1.184 1 95.31 223 GLU B N 1
ATOM 3672 C CA . GLU B 1 223 ? 18.766 -16.578 -1.364 1 95.31 223 GLU B CA 1
ATOM 3673 C C . GLU B 1 223 ? 17.734 -16.812 -2.465 1 95.31 223 GLU B C 1
ATOM 3675 O O . GLU B 1 223 ? 17.766 -17.828 -3.16 1 95.31 223 GLU B O 1
ATOM 3680 N N . VAL B 1 224 ? 16.828 -15.844 -2.654 1 96.06 224 VAL B N 1
ATOM 3681 C CA . VAL B 1 224 ? 15.773 -15.984 -3.648 1 96.06 224 VAL B CA 1
ATOM 3682 C C . VAL B 1 224 ? 16.328 -15.648 -5.035 1 96.06 224 VAL B C 1
ATOM 3684 O O . VAL B 1 224 ? 16.062 -16.359 -6.004 1 96.06 224 VAL B O 1
ATOM 3687 N N . VAL B 1 225 ? 17.156 -14.656 -5.102 1 91.38 225 VAL B N 1
ATOM 3688 C CA . VAL B 1 225 ? 17.547 -14.109 -6.391 1 91.38 225 VAL B CA 1
ATOM 3689 C C . VAL B 1 225 ? 18.5 -15.078 -7.098 1 91.38 225 VAL B C 1
ATOM 3691 O O . VAL B 1 225 ? 18.672 -15.016 -8.312 1 91.38 225 VAL B O 1
ATOM 3694 N N . VAL B 1 226 ? 19.078 -16.031 -6.379 1 92.06 226 VAL B N 1
ATOM 3695 C CA . VAL B 1 226 ? 19.922 -17.062 -6.977 1 92.06 226 VAL B CA 1
ATOM 3696 C C . VAL B 1 226 ? 19.141 -17.828 -8.031 1 92.06 226 VAL B C 1
ATOM 3698 O O . VAL B 1 226 ? 19.703 -18.266 -9.039 1 92.06 226 VAL B O 1
ATOM 3701 N N . ALA B 1 227 ? 17.859 -17.922 -7.816 1 94.31 227 ALA B N 1
ATOM 3702 C CA . ALA B 1 227 ? 16.984 -18.656 -8.734 1 94.31 227 ALA B CA 1
ATOM 3703 C C . ALA B 1 227 ? 16.422 -17.734 -9.812 1 94.31 227 ALA B C 1
ATOM 3705 O O . ALA B 1 227 ? 15.602 -18.156 -10.625 1 94.31 227 ALA B O 1
ATOM 3706 N N . GLY B 1 228 ? 16.922 -16.484 -9.844 1 92.31 228 GLY B N 1
ATOM 3707 C CA . GLY B 1 228 ? 16.438 -15.5 -10.797 1 92.31 228 GLY B CA 1
ATOM 3708 C C . GLY B 1 228 ? 15.5 -14.477 -10.18 1 92.31 228 GLY B C 1
ATOM 3709 O O . GLY B 1 228 ? 14.805 -14.781 -9.211 1 92.31 228 GLY B O 1
ATOM 3710 N N . VAL B 1 229 ? 15.406 -13.289 -10.797 1 90.62 229 VAL B N 1
ATOM 3711 C CA . VAL B 1 229 ? 14.602 -12.195 -10.258 1 90.62 229 VAL B CA 1
ATOM 3712 C C . VAL B 1 229 ? 13.125 -12.586 -10.266 1 90.62 229 VAL B C 1
ATOM 3714 O O . VAL B 1 229 ? 12.359 -12.133 -9.414 1 90.62 229 VAL B O 1
ATOM 3717 N N . GLY B 1 230 ? 12.75 -13.422 -11.164 1 93.56 230 GLY B N 1
ATOM 3718 C CA . GLY B 1 230 ? 11.375 -13.891 -11.227 1 93.56 230 GLY B CA 1
ATOM 3719 C C . GLY B 1 230 ? 10.992 -14.789 -10.07 1 93.56 230 GLY B C 1
ATOM 3720 O O . GLY B 1 230 ? 9.805 -14.992 -9.789 1 93.56 230 GLY B O 1
ATOM 3721 N N . ALA B 1 231 ? 11.992 -15.344 -9.391 1 95.62 231 ALA B N 1
ATOM 3722 C CA . ALA B 1 231 ? 11.742 -16.266 -8.281 1 95.62 231 ALA B CA 1
ATOM 3723 C C . ALA B 1 231 ? 11.07 -15.547 -7.117 1 95.62 231 ALA B C 1
ATOM 3725 O O . ALA B 1 231 ? 10.539 -16.188 -6.207 1 95.62 231 ALA B O 1
ATOM 3726 N N . ASN B 1 232 ? 11 -14.211 -7.215 1 96.81 232 ASN B N 1
ATOM 3727 C CA . ASN B 1 232 ? 10.297 -13.43 -6.199 1 96.81 232 ASN B CA 1
ATOM 3728 C C . ASN B 1 232 ? 8.805 -13.727 -6.199 1 96.81 232 ASN B C 1
ATOM 3730 O O . ASN B 1 232 ? 8.094 -13.383 -5.246 1 96.81 232 ASN B O 1
ATOM 3734 N N . GLU B 1 233 ? 8.352 -14.438 -7.172 1 97.88 233 GLU B N 1
ATOM 3735 C CA . GLU B 1 233 ? 6.953 -14.836 -7.234 1 97.88 233 GLU B CA 1
ATOM 3736 C C . GLU B 1 233 ? 6.656 -15.953 -6.242 1 97.88 233 GLU B C 1
ATOM 3738 O O . GLU B 1 233 ? 5.492 -16.312 -6.031 1 97.88 233 GLU B O 1
ATOM 3743 N N . LEU B 1 234 ? 7.672 -16.438 -5.594 1 98.19 234 LEU B N 1
ATOM 3744 C CA . LEU B 1 234 ? 7.5 -17.359 -4.48 1 98.19 234 LEU B CA 1
ATOM 3745 C C . LEU B 1 234 ? 6.527 -16.797 -3.449 1 98.19 234 LEU B C 1
ATOM 3747 O O . LEU B 1 234 ? 5.836 -17.547 -2.764 1 98.19 234 LEU B O 1
ATOM 3751 N N . ARG B 1 235 ? 6.398 -15.484 -3.408 1 98.75 235 ARG B N 1
ATOM 3752 C CA . ARG B 1 235 ? 5.508 -14.797 -2.477 1 98.75 235 ARG B CA 1
ATOM 3753 C C . ARG B 1 235 ? 4.07 -15.266 -2.643 1 98.75 235 ARG B C 1
ATOM 3755 O O . ARG B 1 235 ? 3.371 -15.508 -1.656 1 98.75 235 ARG B O 1
ATOM 3762 N N . THR B 1 236 ? 3.633 -15.438 -3.846 1 98.88 236 THR B N 1
ATOM 3763 C CA . THR B 1 236 ? 2.25 -15.812 -4.109 1 98.88 236 THR B CA 1
ATOM 3764 C C . THR B 1 236 ? 2.004 -17.266 -3.727 1 98.88 236 THR B C 1
ATOM 3766 O O . THR B 1 236 ? 0.93 -17.609 -3.229 1 98.88 236 THR B O 1
ATOM 3769 N N . TRP B 1 237 ? 3.031 -18.109 -3.934 1 98.75 237 TRP B N 1
ATOM 3770 C CA . TRP B 1 237 ? 2.945 -19.5 -3.533 1 98.75 237 TRP B CA 1
ATOM 3771 C C . TRP B 1 237 ? 2.803 -19.641 -2.021 1 98.75 237 TRP B C 1
ATOM 3773 O O . TRP B 1 237 ? 1.929 -20.359 -1.53 1 98.75 237 TRP B O 1
ATOM 3783 N N . ILE B 1 238 ? 3.656 -18.906 -1.345 1 98.81 238 ILE B N 1
ATOM 3784 C CA . ILE B 1 238 ? 3.654 -18.953 0.114 1 98.81 238 ILE B CA 1
ATOM 3785 C C . ILE B 1 238 ? 2.299 -18.484 0.639 1 98.81 238 ILE B C 1
ATOM 3787 O O . ILE B 1 238 ? 1.707 -19.125 1.508 1 98.81 238 ILE B O 1
ATOM 3791 N N . ALA B 1 239 ? 1.779 -17.391 0.102 1 98.94 239 ALA B N 1
ATOM 3792 C CA . ALA B 1 239 ? 0.518 -16.828 0.574 1 98.94 239 ALA B CA 1
ATOM 3793 C C . ALA B 1 239 ? -0.637 -17.797 0.343 1 98.94 239 ALA B C 1
ATOM 3795 O O . ALA B 1 239 ? -1.45 -18.031 1.241 1 98.94 239 ALA B O 1
ATOM 3796 N N . ALA B 1 240 ? -0.733 -18.406 -0.83 1 98.88 240 ALA B N 1
ATOM 3797 C CA . ALA B 1 240 ? -1.824 -19.328 -1.15 1 98.88 240 ALA B CA 1
ATOM 3798 C C . ALA B 1 240 ? -1.79 -20.547 -0.248 1 98.88 240 ALA B C 1
ATOM 3800 O O . ALA B 1 240 ? -2.82 -20.969 0.288 1 98.88 240 ALA B O 1
ATOM 3801 N N . CYS B 1 241 ? -0.579 -21.109 -0.098 1 98.69 241 CYS B N 1
ATOM 3802 C CA . CYS B 1 241 ? -0.442 -22.281 0.751 1 98.69 241 CYS B CA 1
ATOM 3803 C C . CYS B 1 241 ? -0.758 -21.938 2.205 1 98.69 241 CYS B C 1
ATOM 3805 O O . CYS B 1 241 ? -1.322 -22.766 2.928 1 98.69 241 CYS B O 1
ATOM 3807 N N . ALA B 1 242 ? -0.406 -20.734 2.631 1 98.75 242 ALA B N 1
ATOM 3808 C CA . ALA B 1 242 ? -0.644 -20.312 4.012 1 98.75 242 ALA B CA 1
ATOM 3809 C C . ALA B 1 242 ? -2.133 -20.125 4.273 1 98.75 242 ALA B C 1
ATOM 3811 O O . ALA B 1 242 ? -2.604 -20.312 5.398 1 98.75 242 ALA B O 1
ATOM 3812 N N . ALA B 1 243 ? -2.848 -19.719 3.258 1 98.75 243 ALA B N 1
ATOM 3813 C CA . ALA B 1 243 ? -4.273 -19.422 3.41 1 98.75 243 ALA B CA 1
ATOM 3814 C C . ALA B 1 243 ? -5.074 -20.719 3.559 1 98.75 243 ALA B C 1
ATOM 3816 O O . ALA B 1 243 ? -6.137 -20.719 4.184 1 98.75 243 ALA B O 1
ATOM 3817 N N . SER B 1 244 ? -4.598 -21.781 2.998 1 96.69 244 SER B N 1
ATOM 3818 C CA . SER B 1 244 ? -5.336 -23.031 2.969 1 96.69 244 SER B CA 1
ATOM 3819 C C . SER B 1 244 ? -5.066 -23.859 4.219 1 96.69 244 SER B C 1
ATOM 3821 O O . SER B 1 244 ? -3.922 -23.969 4.66 1 96.69 244 SER B O 1
ATOM 3823 N N . PRO B 1 245 ? -6.074 -24.453 4.766 1 92.94 245 PRO B N 1
ATOM 3824 C CA . PRO B 1 245 ? -5.871 -25.344 5.906 1 92.94 245 PRO B CA 1
ATOM 3825 C C . PRO B 1 245 ? -5.383 -26.734 5.492 1 92.94 245 PRO B C 1
ATOM 3827 O O . PRO B 1 245 ? -5.027 -27.547 6.348 1 92.94 245 PRO B O 1
ATOM 3830 N N . VAL B 1 246 ? -5.395 -27.047 4.211 1 95.38 246 VAL B N 1
ATOM 3831 C CA . VAL B 1 246 ? -5.02 -28.375 3.709 1 95.38 246 VAL B CA 1
ATOM 3832 C C . VAL B 1 246 ? -3.703 -28.281 2.941 1 95.38 246 VAL B C 1
ATOM 3834 O O . VAL B 1 246 ? -3.523 -27.391 2.109 1 95.38 246 VAL B O 1
ATOM 3837 N N . LEU B 1 247 ? -2.799 -29.172 3.256 1 96.94 247 LEU B N 1
ATOM 3838 C CA . LEU B 1 247 ? -1.517 -29.219 2.562 1 96.94 247 LEU B CA 1
ATOM 3839 C C . LEU B 1 247 ? -1.695 -29.672 1.115 1 96.94 247 LEU B C 1
ATOM 3841 O O . LEU B 1 247 ? -2.484 -30.578 0.835 1 96.94 247 LEU B O 1
ATOM 3845 N N . PRO B 1 248 ? -0.977 -29 0.225 1 97.75 248 PRO B N 1
ATOM 3846 C CA . PRO B 1 248 ? -1.012 -29.469 -1.163 1 97.75 248 PRO B CA 1
ATOM 3847 C C . PRO B 1 248 ? -0.078 -30.656 -1.412 1 97.75 248 PRO B C 1
ATOM 3849 O O . PRO B 1 248 ? 0.772 -30.953 -0.573 1 97.75 248 PRO B O 1
ATOM 3852 N N . ARG B 1 249 ? -0.334 -31.297 -2.523 1 97.19 249 ARG B N 1
ATOM 3853 C CA . ARG B 1 249 ? 0.575 -32.312 -3.064 1 97.19 249 ARG B CA 1
ATOM 3854 C C . ARG B 1 249 ? 1.147 -31.859 -4.406 1 97.19 249 ARG B C 1
ATOM 3856 O O . ARG B 1 249 ? 0.529 -31.062 -5.117 1 97.19 249 ARG B O 1
ATOM 3863 N N . ARG B 1 250 ? 2.277 -32.375 -4.648 1 96.69 250 ARG B N 1
ATOM 3864 C CA . ARG B 1 250 ? 2.881 -32.062 -5.945 1 96.69 250 ARG B CA 1
ATOM 3865 C C . ARG B 1 250 ? 2.145 -32.812 -7.066 1 96.69 250 ARG B C 1
ATOM 3867 O O . ARG B 1 250 ? 1.985 -34.031 -7.023 1 96.69 250 ARG B O 1
ATOM 3874 N N . VAL B 1 251 ? 1.675 -32.094 -7.988 1 96.38 251 VAL B N 1
ATOM 3875 C CA . VAL B 1 251 ? 0.937 -32.656 -9.109 1 96.38 251 VAL B CA 1
ATOM 3876 C C . VAL B 1 251 ? 1.861 -32.812 -10.32 1 96.38 251 VAL B C 1
ATOM 3878 O O . VAL B 1 251 ? 1.817 -33.812 -11.023 1 96.38 251 VAL B O 1
ATOM 3881 N N . ALA B 1 252 ? 2.678 -31.797 -10.562 1 96.31 252 ALA B N 1
ATOM 3882 C CA . ALA B 1 252 ? 3.576 -31.844 -11.719 1 96.31 252 ALA B CA 1
ATOM 3883 C C . ALA B 1 252 ? 4.723 -30.844 -11.547 1 96.31 252 ALA B C 1
ATOM 3885 O O . ALA B 1 252 ? 4.59 -29.844 -10.836 1 96.31 252 ALA B O 1
ATOM 3886 N N . TYR B 1 253 ? 5.809 -31.141 -12.117 1 96.5 253 TYR B N 1
ATOM 3887 C CA . TYR B 1 253 ? 6.922 -30.219 -12.352 1 96.5 253 TYR B CA 1
ATOM 3888 C C . TYR B 1 253 ? 7.637 -30.562 -13.656 1 96.5 253 TYR B C 1
ATOM 3890 O O . TYR B 1 253 ? 7.844 -31.734 -13.969 1 96.5 253 TYR B O 1
ATOM 3898 N N . GLU B 1 254 ? 7.922 -29.562 -14.438 1 95 254 GLU B N 1
ATOM 3899 C CA . GLU B 1 254 ? 8.68 -29.688 -15.68 1 95 254 GLU B CA 1
ATOM 3900 C C . GLU B 1 254 ? 9.508 -28.453 -15.961 1 95 254 GLU B C 1
ATOM 3902 O O . GLU B 1 254 ? 8.969 -27.344 -16.109 1 95 254 GLU B O 1
ATOM 3907 N N . PRO B 1 255 ? 10.875 -28.594 -15.891 1 93.06 255 PRO B N 1
ATOM 3908 C CA . PRO B 1 255 ? 11.641 -27.469 -16.422 1 93.06 255 PRO B CA 1
ATOM 3909 C C . PRO B 1 255 ? 11.43 -27.25 -17.922 1 93.06 255 PRO B C 1
ATOM 3911 O O . PRO B 1 255 ? 11.539 -28.203 -18.703 1 93.06 255 PRO B O 1
ATOM 3914 N N . VAL B 1 256 ? 11.016 -26.109 -18.344 1 90.62 256 VAL B N 1
ATOM 3915 C CA . VAL B 1 256 ? 10.789 -25.781 -19.75 1 90.62 256 VAL B CA 1
ATOM 3916 C C . VAL B 1 256 ? 11.664 -24.594 -20.156 1 90.62 256 VAL B C 1
ATOM 3918 O O . VAL B 1 256 ? 11.18 -23.469 -20.25 1 90.62 256 VAL B O 1
ATOM 3921 N N . PRO B 1 257 ? 12.891 -24.875 -20.453 1 87.06 257 PRO B N 1
ATOM 3922 C CA . PRO B 1 257 ? 13.812 -23.781 -20.812 1 87.06 257 PRO B CA 1
ATOM 3923 C C . PRO B 1 257 ? 13.266 -22.891 -21.922 1 87.06 257 PRO B C 1
ATOM 3925 O O . PRO B 1 257 ? 13.547 -21.688 -21.938 1 87.06 257 PRO B O 1
ATOM 3928 N N . GLN B 1 258 ? 12.477 -23.453 -22.781 1 84.44 258 GLN B N 1
ATOM 3929 C CA . GLN B 1 258 ? 11.898 -22.703 -23.891 1 84.44 258 GLN B CA 1
ATOM 3930 C C . GLN B 1 258 ? 10.938 -21.625 -23.391 1 84.44 258 GLN B C 1
ATOM 3932 O O . GLN B 1 258 ? 10.727 -20.609 -24.047 1 84.44 258 GLN B O 1
ATOM 3937 N N . TRP B 1 259 ? 10.375 -21.906 -22.219 1 86.5 259 TRP B N 1
ATOM 3938 C CA . TRP B 1 259 ? 9.5 -20.922 -21.594 1 86.5 259 TRP B CA 1
ATOM 3939 C C . TRP B 1 259 ? 10.25 -20.109 -20.547 1 86.5 259 TRP B C 1
ATOM 3941 O O . TRP B 1 259 ? 9.648 -19.328 -19.812 1 86.5 259 TRP B O 1
ATOM 3951 N N . ILE B 1 260 ? 11.5 -20.359 -20.344 1 86.81 260 ILE B N 1
ATOM 3952 C CA . ILE B 1 260 ? 12.469 -19.672 -19.5 1 86.81 260 ILE B CA 1
ATOM 3953 C C . ILE B 1 260 ? 12.086 -19.844 -18.031 1 86.81 260 ILE B C 1
ATOM 3955 O O . ILE B 1 260 ? 12.43 -19.016 -17.188 1 86.81 260 ILE B O 1
ATOM 3959 N N . THR B 1 261 ? 11.305 -20.859 -17.719 1 90.81 261 THR B N 1
ATOM 3960 C CA . THR B 1 261 ? 10.852 -21.031 -16.344 1 90.81 261 THR B CA 1
ATOM 3961 C C . THR B 1 261 ? 10.664 -22.516 -16.016 1 90.81 261 THR B C 1
ATOM 3963 O O . THR B 1 261 ? 10.516 -23.344 -16.906 1 90.81 261 THR B O 1
ATOM 3966 N N . GLY B 1 262 ? 10.898 -22.906 -14.789 1 90.19 262 GLY B N 1
ATOM 3967 C CA . GLY B 1 262 ? 10.367 -24.156 -14.273 1 90.19 262 GLY B CA 1
ATOM 3968 C C . GLY B 1 262 ? 8.883 -24.094 -13.984 1 90.19 262 GLY B C 1
ATOM 3969 O O . GLY B 1 262 ? 8.414 -23.219 -13.273 1 90.19 262 GLY B O 1
ATOM 3970 N N . MET B 1 263 ? 8.125 -25.062 -14.562 1 93.5 263 MET B N 1
ATOM 3971 C CA . MET B 1 263 ? 6.676 -25.094 -14.406 1 93.5 263 MET B CA 1
ATOM 3972 C C . MET B 1 263 ? 6.262 -26.094 -13.336 1 93.5 263 MET B C 1
ATOM 3974 O O . MET B 1 263 ? 6.5 -27.297 -13.484 1 93.5 263 MET B O 1
ATOM 3978 N N . GLY B 1 264 ? 5.699 -25.594 -12.242 1 96.44 264 GLY B N 1
ATOM 3979 C CA . GLY B 1 264 ? 5.23 -26.453 -11.156 1 96.44 264 GLY B CA 1
ATOM 3980 C C . GLY B 1 264 ? 3.746 -26.297 -10.883 1 96.44 264 GLY B C 1
ATOM 3981 O O . GLY B 1 264 ? 3.162 -25.25 -11.156 1 96.44 264 GLY B O 1
ATOM 3982 N N . LEU B 1 265 ? 3.137 -27.375 -10.445 1 97.56 265 LEU B N 1
ATOM 3983 C CA . LEU B 1 265 ? 1.745 -27.406 -10.008 1 97.56 265 LEU B CA 1
ATOM 3984 C C . LEU B 1 265 ? 1.593 -28.219 -8.727 1 97.56 265 LEU B C 1
ATOM 3986 O O . LEU B 1 265 ? 1.97 -29.391 -8.688 1 97.56 265 LEU B O 1
ATOM 3990 N N . ILE B 1 266 ? 1.166 -27.578 -7.684 1 98 266 ILE B N 1
ATOM 3991 C CA . ILE B 1 266 ? 0.778 -28.281 -6.465 1 98 266 ILE B CA 1
ATOM 3992 C C . ILE B 1 266 ? -0.691 -28 -6.152 1 98 266 ILE B C 1
ATOM 3994 O O . ILE B 1 266 ? -1.214 -26.938 -6.5 1 98 266 ILE B O 1
ATOM 3998 N N . ALA B 1 267 ? -1.385 -28.938 -5.621 1 97 267 ALA B N 1
ATOM 3999 C CA . ALA B 1 267 ? -2.812 -28.797 -5.348 1 97 267 ALA B CA 1
ATOM 4000 C C . ALA B 1 267 ? -3.238 -29.656 -4.16 1 97 267 ALA B C 1
ATOM 4002 O O . ALA B 1 267 ? -2.734 -30.766 -3.98 1 97 267 ALA B O 1
ATOM 4003 N N . SER B 1 268 ? -4.125 -29.047 -3.355 1 93.75 268 SER B N 1
ATOM 4004 C CA . SER B 1 268 ? -4.746 -29.828 -2.299 1 93.75 268 SER B CA 1
ATOM 4005 C C . SER B 1 268 ? -5.91 -30.656 -2.838 1 93.75 268 SER B C 1
ATOM 4007 O O . SER B 1 268 ? -6.555 -30.266 -3.814 1 93.75 268 SER B O 1
ATOM 4009 N N . PRO B 1 269 ? -6.09 -31.875 -2.217 1 82.69 269 PRO B N 1
ATOM 4010 C CA . PRO B 1 269 ? -7.273 -32.625 -2.621 1 82.69 269 PRO B CA 1
ATOM 4011 C C . PRO B 1 269 ? -8.578 -31.922 -2.27 1 82.69 269 PRO B C 1
ATOM 4013 O O . PRO B 1 269 ? -8.633 -31.172 -1.288 1 82.69 269 PRO B O 1
ATOM 4016 N N . ALA B 1 270 ? -9.578 -32 -3.145 1 72 270 ALA B N 1
ATOM 4017 C CA . ALA B 1 270 ? -10.883 -31.406 -2.869 1 72 270 ALA B CA 1
ATOM 4018 C C . ALA B 1 270 ? -11.547 -32.062 -1.666 1 72 270 ALA B C 1
ATOM 4020 O O . ALA B 1 270 ? -11.328 -33.25 -1.402 1 72 270 ALA B O 1
#

Foldseek 3Di:
DPCPPPDDFCVQVLVLLLVLLVQCVVLVFQEEEEEFEDQCPQAPPHDDQKEKEQWEFEPCPPNFDTGTAQAPNVLSVLLCVLCVVVPHPYHYHYHGHGYCRPRVSCCSRVNDRHRHHYTYMYHYLQDPPHDFLVSLLVSLQSLLVSCVPPPTRYAYHAGFFAQWAQPVRVDDCVVPDPVRVVVVRVVVLLVLLVLADVPSVVVLLVCQLVVVLVVVRPDDPVRQCSSYSRNSSSSRSSSSSSSDPFRWDWSDWDRRSNVSGIDTDTGGRD/DPPPPPDDFCVQVLVLLLVLLVQCVVLVFQEEEEEFEDQCPQAPPHDDQKEKEQWEFEPCPPNFDTGTAQAPNVLSVLLCVLCVVVPHPYHYHYHGHGYCRPRVSCCSRVNDRHRHHYTYMYHYLQDPPHDFLVSLLVSLQSLLVSCVPPPTRYAYHAGFFAQWAQPVRVDDCVVPDPVRVVVVRVVVLLVLLVLADVPSVVVLLVCQLVVVLVVVRPDDPVRQCSSYSRNSSSSRSSSSSSSDPFGWDWSDWDRRSNVSGIDTDTGGRD

Organism: NCBI:txid1608957

Secondary structure (DSSP, 8-state):
--------TTHHHHHHHHHHHHHHHHH--SEEEEEE---SSS-SSEEESEEEESSEEE---TTPPPSB--B-HHHHHHHHHHHHHTT--PEEESSEEE-HHHHHHHHHHT-STTSS-EEEEEE--SSSS---HHHHHHHHHHHHHHHTT--S-EEEEE---SSB--HHHH---TTS-HHHHHHHHHHHHHHHHHT--HHHHHHHHHHHHHT-HHHHHT--HHHHHTT-GGGGGHHHHHHHHHH-SS--EEEEEEEEGGGTEEEEEEE---/--------TTHHHHHHHHHHHHHHHHH--SEEEEEE---SSS-SSEEESEEEESSEEE---TTPPPSB--B-HHHHHHHHHHHHHTT--PEEESSEEE-HHHHHHHHHHT-STTSS-EEEEEE--SSSS---HHHHHHHHHHHHHHTTT--S-EEEEE---SSB--HHHH---TTS-HHHHHHHHHHHHHHHHTT--HHHHHHHHHHHHHT-HHHHHT--HHHHHTT-GGGGGHHHHHHHHHH-SS--EEEEEEEEGGGTEEEEEEE---

Nearest PDB structures (foldseek):
  8k04-assembly1_A  TM=8.844E-01  e=2.772E-24  Escherichia coli
  1bou-assembly1_D  TM=8.236E-01  e=6.507E-13  Sphingomonas paucimobilis
  3wrb-assembly1_A  TM=8.240E-01  e=2.573E-12  Sphingomonas paucimobilis
  3wrc-assembly1_A  TM=8.430E-01  e=6.308E-12  Sphingomonas paucimobilis
  3wpm-assembly1_A  TM=7.963E-01  e=1.333E-12  Sphingobium sp. SYK-6

Radius of gyration: 25.72 Å; Cα contacts (8 Å, |Δi|>4): 1200; chains: 2; bounding box: 52×82×62 Å

InterPro domains:
  IPR004183 Extradiol ring-cleavage dioxygenase, class III enzyme, subunit B [PF02900] (20-263)

Sequence (540 aa):
MDGANGGLAGSRFSEALDLAAAEVARFSPELVVFFGPDHVRAFVDVVPSVAVVRSAVGYGDWGTPDGDYDVDRETADSVAVALLESGVDVTVGDGVRLDHGFGQSWMQLIGELDAVPMVPIVLNCARPPLAPLSRALGVGRRVGEHLAQDPRRIMFLGSGGLSHSPPALETDTSHLSEDERRQFNLDRVKAAGERVDPEWDDRVLTALCAGELDQLASMTAEEVVVAGVGANELRTWIAACAASPVLPRRVAYEPVPQWITGMGLIASPAMDGANGGLAGSRFSEALDLAAAEVARFSPELVVFFGPDHVRAFVDVVPSVAVVRSAVGYGDWGTPDGDYDVDRETADSVAVALLESGVDVTVGDGVRLDHGFGQSWMQLIGELDAVPMVPIVLNCARPPLAPLSRALGVGRRVGEHLAQDPRRIMFLGSGGLSHSPPALETDTSHLSEDERRQFNLDRVKAAGERVDPEWDDRVLTALCAGELDQLASMTAEEVVVAGVGANELRTWIAACAASPVLPRRVAYEPVPQWITGMGLIASPA

Solvent-accessible surface area (backbone atoms only — not comparable to full-atom values): 27419 Å² total; per-residue (Å²): 132,82,80,70,81,82,66,62,86,56,47,70,44,53,53,44,42,53,52,49,18,52,50,45,59,71,62,50,51,61,30,33,42,35,26,16,41,49,87,60,66,62,41,68,47,54,37,43,36,31,29,39,34,43,30,39,27,34,53,43,41,95,84,26,64,65,46,59,42,34,45,38,38,69,58,25,51,53,49,47,47,53,37,25,76,70,56,41,37,45,18,46,27,45,70,38,38,42,38,47,45,45,36,47,62,44,44,61,43,70,58,50,66,56,71,44,36,27,30,46,32,40,36,50,32,67,65,77,82,62,60,50,38,47,55,30,35,50,52,13,36,50,52,24,62,71,49,63,78,54,88,60,48,70,40,67,37,48,32,63,50,38,15,11,35,55,50,79,77,75,45,90,55,85,81,48,52,73,68,55,42,48,54,49,45,54,57,34,44,56,55,15,17,68,46,37,35,67,68,60,40,48,53,52,53,49,32,55,40,68,64,41,52,69,64,62,25,66,49,48,72,72,68,40,44,75,29,19,64,37,22,42,23,48,37,19,47,43,14,23,56,42,28,42,94,58,67,29,40,83,72,41,69,40,77,23,43,94,74,24,25,31,46,72,42,68,48,51,83,126,132,81,80,70,76,82,67,62,87,57,47,70,44,51,53,44,44,52,55,49,19,52,50,44,57,70,59,53,52,60,30,32,43,34,28,17,42,48,84,60,66,62,40,68,46,53,37,44,37,33,28,38,35,42,30,39,28,35,53,43,42,95,85,27,64,65,47,59,43,32,46,39,39,70,60,26,51,52,48,47,46,54,38,25,75,70,56,40,37,46,18,44,27,44,72,39,39,42,38,47,44,45,37,46,62,44,44,62,43,70,60,49,64,56,72,44,36,27,30,46,32,38,37,50,33,66,66,78,82,64,59,53,39,47,54,30,35,50,51,14,36,51,51,24,63,71,48,65,80,52,87,62,48,69,40,66,38,48,32,62,49,38,16,11,36,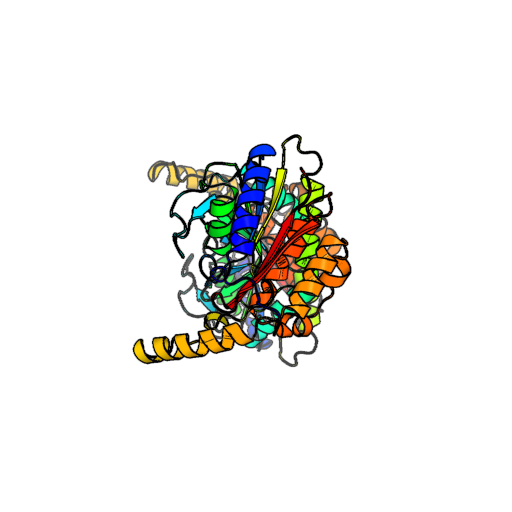56,50,79,78,72,45,90,55,84,81,48,52,74,70,55,42,49,53,51,44,53,56,34,43,54,56,16,17,69,45,38,33,66,68,61,38,50,52,51,53,49,32,54,40,68,64,41,52,68,64,61,26,63,51,48,73,73,67,42,42,74,29,20,63,40,22,42,23,48,37,20,48,43,14,22,56,41,27,42,94,58,65,30,39,80,70,41,71,38,78,24,43,92,74,24,25,30,46,73,41,66,48,51,83,126

pLDDT: mean 91.45, std 13.73, range [23.42, 98.94]